Protein AF-A0A9D1IFX1-F1 (afdb_monomer)

Mean predicted aligned error: 20.94 Å

Foldseek 3Di:
DDPVVLVPDPDDQPAAAFEEFEQEEAQQFDPPQADPPAAHQHDDVSCVLQVPHDLCLFLVSLLCVSSNYHYFHYHYHYLEALFADPPDPASPPHLLHCCNLQVRHDDPGAGQEYEYYHHPNCQQQVQAQDDDPPDPDDLQHRRHLLSSLLSNLVSNCVNHVNHAYEQEQDAWEAAPVCNVDDTDCHHPNGGSVSSSVSSVVSCVVSVHHYQYRHPQDYFHADPRPHHGSRRSVSSNVSSNVSVCVVVCVVPPPDDDDDDDDDDDDDDDDDDDDDDDDDDDDPDADEDDDDDDDDFDFDQFQWWWKAFPVVRDIDIFHDQKAWEFCAPPGSHHDVDPQTHRTAKMWGDDNGFIWIAGQPRPQAKDKQNHGDDHRYIDTDDAQIWIDTSVPTIMGTHGDDDDDDDDPPDDDDDDDDDDDDQQDDPPVFWHFHAFPDDDDQWTWTFTQGPVVRDTWIKTKGFQPPDPCSVVVLVLLVVLQVVLCVDDDPQRWHFDDWDDDNTMTMTTTHDADADFLLVVCVPVNADDLLLLLLQLLLVLVVLQSQCPDVQRKDQQEQASRQWGQHPVRYIHGHDSSPMDRFDPPDFADPDQDYDAQQFAPRSNTPGHDHSLRVLQSSLSRSLCRRHVDRGHNPDDSDDPDDPDPLVVLSVVLSCQSNPNDSVSHQPGSVSSSVSSVVSNVVVVVVVVVVVVVD

Structure (mmCIF, N/CA/C/O backbone):
data_AF-A0A9D1IFX1-F1
#
_entry.id   AF-A0A9D1IFX1-F1
#
loop_
_atom_site.group_PDB
_atom_site.id
_atom_site.type_symbol
_atom_site.label_atom_id
_atom_site.label_alt_id
_atom_site.label_comp_id
_atom_site.label_asym_id
_atom_site.label_entity_id
_atom_site.label_seq_id
_atom_site.pdbx_PDB_ins_code
_atom_site.Cartn_x
_atom_site.Cartn_y
_atom_site.Cartn_z
_atom_site.occupancy
_atom_site.B_iso_or_equiv
_atom_site.auth_seq_id
_atom_site.auth_comp_id
_atom_site.auth_asym_id
_atom_site.auth_atom_id
_atom_site.pdbx_PDB_model_num
ATOM 1 N N . MET A 1 1 ? 16.185 27.837 18.972 1.00 34.66 1 MET A N 1
ATOM 2 C CA . MET A 1 1 ? 14.752 27.977 19.307 1.00 34.66 1 MET A CA 1
ATOM 3 C C . MET A 1 1 ? 14.058 26.727 18.781 1.00 34.66 1 MET A C 1
ATOM 5 O O . MET A 1 1 ? 14.256 26.409 17.616 1.00 34.66 1 MET A O 1
ATOM 9 N N . ARG A 1 2 ? 13.443 25.900 19.639 1.00 32.72 2 ARG A N 1
ATOM 10 C CA . ARG A 1 2 ? 12.951 24.565 19.235 1.00 32.72 2 ARG A CA 1
ATOM 11 C C . ARG A 1 2 ? 11.672 24.723 18.408 1.00 32.72 2 ARG A C 1
ATOM 13 O O . ARG A 1 2 ? 10.784 25.451 18.829 1.00 32.72 2 ARG A O 1
ATOM 20 N N . LEU A 1 3 ? 11.554 23.967 17.312 1.00 35.12 3 LEU A N 1
ATOM 21 C CA . LEU A 1 3 ? 10.416 23.907 16.370 1.00 35.12 3 LEU A CA 1
ATOM 22 C C . LEU A 1 3 ? 9.022 23.841 17.046 1.00 35.12 3 LEU A C 1
ATOM 24 O O . LEU A 1 3 ? 8.023 24.245 16.467 1.00 35.12 3 LEU A O 1
ATOM 28 N N . ARG A 1 4 ? 8.962 23.396 18.309 1.00 32.25 4 ARG A N 1
ATOM 29 C CA . ARG A 1 4 ? 7.753 23.350 19.148 1.00 32.25 4 ARG A CA 1
ATOM 30 C C . ARG A 1 4 ? 7.196 24.716 19.574 1.00 32.25 4 ARG A C 1
ATOM 32 O O . ARG A 1 4 ? 6.018 24.780 19.895 1.00 32.25 4 ARG A O 1
ATOM 39 N N . GLU A 1 5 ? 7.990 25.787 19.583 1.00 33.84 5 GLU A N 1
ATOM 40 C CA . GLU A 1 5 ? 7.512 27.134 19.961 1.00 33.84 5 GLU A CA 1
ATOM 41 C C . GLU A 1 5 ? 6.848 27.889 18.793 1.00 33.84 5 GLU A C 1
ATOM 43 O O . GLU A 1 5 ? 6.142 28.864 19.020 1.00 33.84 5 GLU A O 1
ATOM 48 N N . LEU A 1 6 ? 6.992 27.404 17.553 1.00 41.12 6 LEU A N 1
ATOM 49 C CA . LEU A 1 6 ? 6.376 27.993 16.352 1.00 41.12 6 LEU A CA 1
ATOM 50 C C . LEU A 1 6 ? 4.926 27.537 16.099 1.00 41.12 6 LEU A C 1
ATOM 52 O O . LEU A 1 6 ? 4.239 28.131 15.277 1.00 41.12 6 LEU A O 1
ATOM 56 N N . ILE A 1 7 ? 4.451 26.512 16.813 1.00 40.34 7 ILE A N 1
ATOM 57 C CA . ILE A 1 7 ? 3.133 25.876 16.611 1.00 40.34 7 ILE A CA 1
ATOM 58 C C . ILE A 1 7 ? 1.991 26.676 17.284 1.00 40.34 7 ILE A C 1
ATOM 60 O O . ILE A 1 7 ? 0.814 26.415 17.056 1.00 40.34 7 ILE A O 1
ATOM 64 N N . ALA A 1 8 ? 2.310 27.686 18.099 1.00 30.69 8 ALA A N 1
ATOM 65 C CA . ALA A 1 8 ? 1.357 28.323 19.012 1.00 30.69 8 ALA A CA 1
ATOM 66 C C . ALA A 1 8 ? 0.540 29.510 18.449 1.00 30.69 8 ALA A C 1
ATOM 68 O O . ALA A 1 8 ? -0.056 30.239 19.235 1.00 30.69 8 ALA A O 1
ATOM 69 N N . TYR A 1 9 ? 0.460 29.715 17.131 1.00 36.53 9 TYR A N 1
ATOM 70 C CA . TYR A 1 9 ? -0.407 30.754 16.544 1.00 36.53 9 TYR A CA 1
ATOM 71 C C . TYR A 1 9 ? -1.260 30.169 15.410 1.00 36.53 9 TYR A C 1
ATOM 73 O O . TYR A 1 9 ? -0.926 30.245 14.230 1.00 36.53 9 TYR A O 1
ATOM 81 N N . GLN A 1 10 ? -2.353 29.513 15.805 1.00 44.62 10 GLN A N 1
ATOM 82 C CA . GLN A 1 10 ? -3.388 28.982 14.920 1.00 44.62 10 GLN A CA 1
ATOM 83 C C . GLN A 1 10 ? -4.509 30.014 14.771 1.00 44.62 10 GLN A C 1
ATOM 85 O O . GLN A 1 10 ? -5.369 30.100 15.638 1.00 44.62 10 GLN A O 1
ATOM 90 N N . ASP A 1 11 ? -4.436 30.810 13.704 1.00 33.12 11 ASP A N 1
ATOM 91 C CA . ASP A 1 11 ? -5.563 31.350 12.924 1.00 33.12 11 ASP A CA 1
ATOM 92 C C . ASP A 1 11 ? -4.964 32.249 11.822 1.00 33.12 11 ASP A C 1
ATOM 94 O O . ASP A 1 11 ? -4.590 33.390 12.082 1.00 33.12 11 ASP A O 1
ATOM 98 N N . GLY A 1 12 ? -4.795 31.717 10.598 1.00 44.91 12 GLY A N 1
ATOM 99 C CA . GLY A 1 12 ? -4.384 32.533 9.438 1.00 44.91 12 GLY A CA 1
ATOM 100 C C . GLY A 1 12 ? -3.539 31.885 8.329 1.00 44.91 12 GLY A C 1
ATOM 101 O O . GLY A 1 12 ? -3.386 32.506 7.283 1.00 44.91 12 GLY A O 1
ATOM 102 N N . TYR A 1 13 ? -3.002 30.669 8.489 1.00 54.34 13 TYR A N 1
ATOM 103 C CA . TYR A 1 13 ? -2.130 30.068 7.461 1.00 54.34 13 TYR A CA 1
ATOM 104 C C . TYR A 1 13 ? -2.912 29.535 6.245 1.00 54.34 13 TYR A C 1
ATOM 106 O O . TYR A 1 13 ? -3.855 28.756 6.393 1.00 54.34 13 TYR A O 1
ATOM 114 N N . ALA A 1 14 ? -2.476 29.901 5.033 1.00 66.25 14 ALA A N 1
ATOM 115 C CA . ALA A 1 14 ? -3.162 29.618 3.761 1.00 66.25 14 ALA A CA 1
ATOM 116 C C . ALA A 1 14 ? -3.294 28.120 3.402 1.00 66.25 14 ALA A C 1
ATOM 118 O O . ALA A 1 14 ? -4.115 27.751 2.556 1.00 66.25 14 ALA A O 1
ATOM 119 N N . TYR A 1 15 ? -2.501 27.257 4.043 1.00 78.69 15 TYR A N 1
ATOM 120 C CA . TYR A 1 15 ? -2.360 25.844 3.681 1.00 78.69 15 TYR A CA 1
ATOM 121 C C . TYR A 1 15 ? -2.994 24.854 4.673 1.00 78.69 15 TYR A C 1
ATOM 123 O O . TYR A 1 15 ? -2.945 23.643 4.445 1.00 78.69 15 TYR A O 1
ATOM 131 N N . VAL A 1 16 ? -3.648 25.338 5.733 1.00 78.25 16 VAL A N 1
ATOM 132 C CA . VAL A 1 16 ? -4.303 24.466 6.721 1.00 78.25 16 VAL A CA 1
ATOM 133 C C . VAL A 1 16 ? -5.429 23.661 6.062 1.00 78.25 16 VAL A C 1
ATOM 135 O O . VAL A 1 16 ? -6.308 24.214 5.399 1.00 78.25 16 VAL A O 1
ATOM 138 N N . GLY A 1 17 ? -5.402 22.337 6.233 1.00 74.50 17 GLY A N 1
ATOM 139 C CA . GLY A 1 17 ? -6.361 21.400 5.641 1.00 74.50 17 GLY A CA 1
ATOM 140 C C . GLY A 1 17 ? -6.186 21.166 4.134 1.00 74.50 17 GLY A C 1
ATOM 141 O O . GLY A 1 17 ? -6.995 20.454 3.533 1.00 74.50 17 GLY A O 1
ATOM 142 N N . LYS A 1 18 ? -5.153 21.749 3.509 1.00 85.50 18 LYS A N 1
ATOM 143 C CA . LYS A 1 18 ? -4.820 21.516 2.098 1.00 85.50 18 LYS A CA 1
ATOM 144 C C . LYS A 1 18 ? -4.176 20.150 1.901 1.00 85.50 18 LYS A C 1
ATOM 146 O O . LYS A 1 18 ? -3.474 19.637 2.769 1.00 85.50 18 LYS A O 1
ATOM 151 N N . ARG A 1 19 ? -4.402 19.562 0.730 1.00 90.19 19 ARG A N 1
ATOM 152 C CA . ARG A 1 19 ? -3.904 18.236 0.362 1.00 90.19 19 ARG A CA 1
ATOM 153 C C . ARG A 1 19 ? -2.605 18.344 -0.419 1.00 90.19 19 ARG A C 1
ATOM 155 O O . ARG A 1 19 ? -2.580 18.933 -1.498 1.00 90.19 19 ARG A O 1
ATOM 162 N N . PHE A 1 20 ? -1.559 17.715 0.094 1.00 95.19 20 PHE A N 1
ATOM 163 C CA . PHE A 1 20 ? -0.230 17.716 -0.498 1.00 95.19 20 PHE A CA 1
ATOM 164 C C . PHE A 1 20 ? 0.069 16.375 -1.160 1.00 95.19 20 PHE A C 1
ATOM 166 O O . PHE A 1 20 ? -0.040 15.324 -0.528 1.00 95.19 20 PHE A O 1
ATOM 173 N N . SER A 1 21 ? 0.508 16.403 -2.413 1.00 96.69 21 SER A N 1
ATOM 174 C CA . SER A 1 21 ? 1.075 15.236 -3.087 1.00 96.69 21 SER A CA 1
ATOM 175 C C . SER A 1 21 ? 2.554 15.444 -3.387 1.00 96.69 21 SER A C 1
ATOM 177 O O . SER A 1 21 ? 2.999 16.558 -3.641 1.00 96.69 21 SER A O 1
ATOM 179 N N . ILE A 1 22 ? 3.329 14.364 -3.351 1.00 97.88 22 ILE A N 1
ATOM 180 C CA . ILE A 1 22 ? 4.787 14.393 -3.491 1.00 97.88 22 ILE A CA 1
ATOM 181 C C . ILE A 1 22 ? 5.184 13.663 -4.768 1.00 97.88 22 ILE A C 1
ATOM 183 O O . ILE A 1 22 ? 4.775 12.520 -4.991 1.00 97.88 22 ILE A O 1
ATOM 187 N N . LEU A 1 23 ? 6.011 14.304 -5.587 1.00 97.75 23 LEU A N 1
ATOM 188 C CA . LEU A 1 23 ? 6.642 13.719 -6.760 1.00 97.75 23 LEU A CA 1
ATOM 189 C C . LEU A 1 23 ? 8.164 13.853 -6.633 1.00 97.75 23 LEU A C 1
ATOM 191 O O . LEU A 1 23 ? 8.738 14.894 -6.946 1.00 97.75 23 LEU A O 1
ATOM 195 N N . GLY A 1 24 ? 8.812 12.785 -6.170 1.00 96.31 24 GLY A N 1
ATOM 196 C CA . GLY A 1 24 ? 10.245 12.782 -5.880 1.00 96.31 24 GLY A CA 1
ATOM 197 C C . GLY A 1 24 ? 11.003 11.541 -6.352 1.00 96.31 24 GLY A C 1
ATOM 198 O O . GLY A 1 24 ? 10.436 10.620 -6.946 1.00 96.31 24 GLY A O 1
ATOM 199 N N . ASP A 1 25 ? 12.304 11.496 -6.090 1.00 93.38 25 ASP A N 1
ATOM 200 C CA . ASP A 1 25 ? 13.135 10.295 -6.252 1.00 93.38 25 ASP A CA 1
ATOM 201 C C . ASP A 1 25 ? 13.379 9.597 -4.899 1.00 93.38 25 ASP A C 1
ATOM 203 O O . ASP A 1 25 ? 12.506 9.607 -4.027 1.00 93.38 25 ASP A O 1
ATOM 207 N N . SER A 1 26 ? 14.536 8.950 -4.725 1.00 94.44 26 SER A N 1
ATOM 208 C CA . SER A 1 26 ? 14.878 8.146 -3.552 1.00 94.44 26 SER A CA 1
ATOM 209 C C . SER A 1 26 ? 14.783 8.929 -2.247 1.00 94.44 26 SER A C 1
ATOM 211 O O . SER A 1 26 ? 14.251 8.382 -1.276 1.00 94.44 26 SER A O 1
ATOM 213 N N . ILE A 1 27 ? 15.189 10.205 -2.228 1.00 95.31 27 ILE A N 1
ATOM 214 C CA . ILE A 1 27 ? 15.193 11.034 -1.007 1.00 95.31 27 ILE A CA 1
ATOM 215 C C . ILE A 1 27 ? 13.780 11.364 -0.503 1.00 95.31 27 ILE A C 1
ATOM 217 O O . ILE A 1 27 ? 13.599 11.824 0.620 1.00 95.31 27 ILE A O 1
ATOM 221 N N . SER A 1 28 ? 12.766 11.131 -1.339 1.00 97.50 28 SER A N 1
ATOM 222 C CA . SER A 1 28 ? 11.359 11.426 -1.053 1.00 97.50 28 SER A CA 1
ATOM 223 C C . SER A 1 28 ? 10.527 10.167 -0.799 1.00 97.50 28 SER A C 1
ATOM 225 O O . SER A 1 28 ? 9.310 10.251 -0.653 1.00 97.50 28 SER A O 1
ATOM 227 N N . THR A 1 29 ? 11.151 8.987 -0.759 1.00 94.44 29 THR A N 1
ATOM 228 C CA . THR A 1 29 ? 10.451 7.715 -0.515 1.00 94.44 29 THR A CA 1
ATOM 229 C C . THR A 1 29 ? 10.380 7.365 0.972 1.00 94.44 29 THR A C 1
ATOM 231 O O . THR A 1 29 ? 11.232 7.776 1.748 1.00 94.44 29 THR A O 1
ATOM 234 N N . LEU A 1 30 ? 9.378 6.586 1.376 1.00 87.69 30 LEU A N 1
ATOM 235 C CA . LEU A 1 30 ? 9.331 5.917 2.679 1.00 87.69 30 LEU A CA 1
ATOM 236 C C . LEU A 1 30 ? 8.440 4.679 2.578 1.00 87.69 30 LEU A C 1
ATOM 238 O O . LEU A 1 30 ? 7.329 4.738 2.041 1.00 87.69 30 LEU A O 1
ATOM 242 N N . ALA A 1 31 ? 8.915 3.545 3.094 1.00 79.62 31 ALA A N 1
ATOM 243 C CA . ALA A 1 31 ? 8.172 2.292 3.034 1.00 79.62 31 ALA A CA 1
ATOM 244 C C . ALA A 1 31 ? 6.790 2.444 3.686 1.00 79.62 31 ALA A C 1
ATOM 246 O O . ALA A 1 31 ? 6.667 2.925 4.808 1.00 79.62 31 ALA A O 1
ATOM 247 N N . GLY A 1 32 ? 5.744 2.036 2.964 1.00 72.38 32 GLY A N 1
ATOM 248 C CA . GLY A 1 32 ? 4.352 2.173 3.405 1.00 72.38 32 GLY A CA 1
ATOM 249 C C . GLY A 1 32 ? 3.660 3.474 2.984 1.00 72.38 32 GLY A C 1
ATOM 250 O O . GLY A 1 32 ? 2.440 3.546 3.100 1.00 72.38 32 GLY A O 1
ATOM 251 N N . TYR A 1 33 ? 4.391 4.451 2.435 1.00 77.50 33 TYR A N 1
ATOM 252 C CA . TYR A 1 33 ? 3.831 5.737 1.995 1.00 77.50 33 TYR A CA 1
ATOM 253 C C . TYR A 1 33 ? 3.856 5.941 0.471 1.00 77.50 33 TYR A C 1
ATOM 255 O O . TYR A 1 33 ? 3.222 6.867 -0.027 1.00 77.50 33 TYR A O 1
ATOM 263 N N . ASN A 1 34 ? 4.524 5.060 -0.281 1.00 85.75 34 ASN A N 1
ATOM 264 C CA . ASN A 1 34 ? 4.524 5.040 -1.749 1.00 85.75 34 ASN A CA 1
ATOM 265 C C . ASN A 1 34 ? 3.579 3.953 -2.315 1.00 85.75 34 ASN A C 1
ATOM 267 O O . ASN A 1 34 ? 3.264 2.992 -1.604 1.00 85.75 34 ASN A O 1
ATOM 271 N N . PRO A 1 35 ? 3.135 4.055 -3.588 1.00 74.06 35 PRO A N 1
ATOM 272 C CA . PRO A 1 35 ? 2.319 3.027 -4.230 1.00 74.06 35 PRO A CA 1
ATOM 273 C C . PRO A 1 35 ? 2.938 1.624 -4.174 1.00 74.06 35 PRO A C 1
ATOM 275 O O . PRO A 1 35 ? 4.155 1.435 -4.191 1.00 74.06 35 PRO A O 1
ATOM 278 N N . LYS A 1 36 ? 2.079 0.602 -4.124 1.00 61.75 36 LYS A N 1
ATOM 279 C CA . LYS A 1 36 ? 2.518 -0.794 -4.018 1.00 61.75 36 LYS A CA 1
ATOM 280 C C . LYS A 1 36 ? 3.374 -1.187 -5.229 1.00 61.75 36 LYS A C 1
ATOM 282 O O . LYS A 1 36 ? 2.980 -0.959 -6.366 1.00 61.75 36 LYS A O 1
ATOM 287 N N . GLY A 1 37 ? 4.515 -1.825 -4.970 1.00 66.19 37 GLY A N 1
ATOM 288 C CA . GLY A 1 37 ? 5.463 -2.250 -6.007 1.00 66.19 37 GLY A CA 1
ATOM 289 C C . GLY A 1 37 ? 6.468 -1.173 -6.421 1.00 66.19 37 GLY A C 1
ATOM 290 O O . GLY A 1 37 ? 7.314 -1.442 -7.269 1.00 66.19 37 GLY A O 1
ATOM 291 N N . TYR A 1 38 ? 6.409 0.021 -5.824 1.00 77.19 38 TYR A N 1
ATOM 292 C CA . TYR A 1 38 ? 7.391 1.063 -6.088 1.00 77.19 38 TYR A CA 1
ATOM 293 C C . TYR A 1 38 ? 8.730 0.768 -5.421 1.00 77.19 38 TYR A C 1
ATOM 295 O O . TYR A 1 38 ? 8.791 0.271 -4.295 1.00 77.19 38 TYR A O 1
ATOM 303 N N . SER A 1 39 ? 9.809 1.126 -6.119 1.00 88.38 39 SER A N 1
ATOM 304 C CA . SER A 1 39 ? 11.153 1.131 -5.548 1.00 88.38 39 SER A CA 1
ATOM 305 C C . SER A 1 39 ? 11.249 2.207 -4.464 1.00 88.38 39 SER A C 1
ATOM 307 O O . SER A 1 39 ? 10.934 3.372 -4.714 1.00 88.38 39 SER A O 1
ATOM 309 N N . VAL A 1 40 ? 11.701 1.834 -3.268 1.00 87.88 40 VAL A N 1
ATOM 310 C CA . VAL A 1 40 ? 11.772 2.704 -2.084 1.00 87.88 40 VAL A CA 1
ATOM 311 C C . VAL A 1 40 ? 13.156 2.592 -1.457 1.00 87.88 40 VAL A C 1
ATOM 313 O O . VAL A 1 40 ? 13.658 1.489 -1.256 1.00 87.88 40 VAL A O 1
ATOM 316 N N . PHE A 1 41 ? 13.771 3.730 -1.132 1.00 92.69 41 PHE A N 1
ATOM 317 C CA . PHE A 1 41 ? 15.078 3.766 -0.477 1.00 92.69 41 PHE A CA 1
ATOM 318 C C . PHE A 1 41 ? 14.959 3.567 1.036 1.00 92.69 41 PHE A C 1
ATOM 320 O O . PHE A 1 41 ? 15.614 2.684 1.594 1.00 92.69 41 PHE A O 1
ATOM 327 N N . TYR A 1 42 ? 14.101 4.354 1.691 1.00 89.44 42 TYR A N 1
ATOM 328 C CA . TYR A 1 42 ? 13.887 4.294 3.137 1.00 89.44 42 TYR A CA 1
ATOM 329 C C . TYR A 1 42 ? 12.997 3.103 3.490 1.00 89.44 42 TYR A C 1
ATOM 331 O O . TYR A 1 42 ? 11.773 3.203 3.594 1.00 89.44 42 TYR A O 1
ATOM 339 N N . SER A 1 43 ? 13.640 1.945 3.613 1.00 88.62 43 SER A N 1
ATOM 340 C CA . SER A 1 43 ? 13.046 0.691 4.061 1.00 88.62 43 SER A CA 1
ATOM 341 C C . SER A 1 43 ? 14.077 -0.140 4.833 1.00 88.62 43 SER A C 1
ATOM 343 O O . SER A 1 43 ? 15.278 -0.049 4.567 1.00 88.62 43 SER A O 1
ATOM 345 N N . GLY A 1 44 ? 13.620 -0.951 5.793 1.00 89.69 44 GLY A N 1
ATOM 346 C CA . GLY A 1 44 ? 14.466 -1.897 6.531 1.00 89.69 44 GLY A CA 1
ATOM 347 C C . GLY A 1 44 ? 15.734 -1.262 7.115 1.00 89.69 44 GLY A C 1
ATOM 348 O O . GLY A 1 44 ? 15.670 -0.278 7.849 1.00 89.69 44 GLY A O 1
ATOM 349 N N . GLU A 1 45 ? 16.895 -1.811 6.754 1.00 85.69 45 GLU A N 1
ATOM 350 C CA . GLU A 1 45 ? 18.206 -1.373 7.252 1.00 85.69 45 GLU A CA 1
ATOM 351 C C . GLU A 1 45 ? 18.522 0.095 6.909 1.00 85.69 45 GLU A C 1
ATOM 353 O O . GLU A 1 45 ? 19.194 0.779 7.679 1.00 85.69 45 GLU A O 1
ATOM 358 N N . ASN A 1 46 ? 18.009 0.624 5.792 1.00 81.50 46 ASN A N 1
ATOM 359 C CA . ASN A 1 46 ? 18.233 2.026 5.434 1.00 81.50 46 ASN A CA 1
ATOM 360 C C . ASN A 1 46 ? 17.519 2.979 6.404 1.00 81.50 46 ASN A C 1
ATOM 362 O O . ASN A 1 46 ? 18.076 4.022 6.738 1.00 81.50 46 ASN A O 1
ATOM 366 N N . CYS A 1 47 ? 16.341 2.618 6.925 1.00 88.94 47 CYS A N 1
ATOM 367 C CA . CYS A 1 47 ? 15.663 3.390 7.976 1.00 88.94 47 CYS A CA 1
ATOM 368 C C . CYS A 1 47 ? 16.452 3.375 9.295 1.00 88.94 47 CYS A C 1
ATOM 370 O O . CYS A 1 47 ? 16.502 4.370 10.018 1.00 88.94 47 CYS A O 1
ATOM 372 N N . GLU A 1 48 ? 17.104 2.256 9.617 1.00 85.81 48 GLU A N 1
ATOM 373 C CA . GLU A 1 48 ? 17.950 2.156 10.808 1.00 85.81 48 GLU A CA 1
ATOM 374 C C . GLU A 1 48 ? 19.214 3.006 10.679 1.00 85.81 48 GLU A C 1
ATOM 376 O O . GLU A 1 48 ? 19.525 3.760 11.599 1.00 85.81 48 GLU A O 1
ATOM 381 N N . LYS A 1 49 ? 19.895 2.917 9.529 1.00 87.25 49 LYS A N 1
ATOM 382 C CA . LYS A 1 49 ? 21.126 3.661 9.223 1.00 87.25 49 LYS A CA 1
ATOM 383 C C . LYS A 1 49 ? 20.914 5.170 9.180 1.00 87.25 49 LYS A C 1
ATOM 385 O O . LYS A 1 49 ? 21.767 5.918 9.640 1.00 87.25 49 LYS A O 1
ATOM 390 N N . THR A 1 50 ? 19.800 5.612 8.601 1.00 90.00 50 THR A N 1
ATOM 391 C CA . THR A 1 50 ? 19.501 7.041 8.406 1.00 90.00 50 THR A CA 1
ATOM 392 C C . THR A 1 50 ? 18.806 7.671 9.606 1.00 90.00 50 THR A C 1
ATOM 394 O O . THR A 1 50 ? 18.859 8.884 9.767 1.00 90.00 50 THR A O 1
ATOM 397 N N . GLY A 1 51 ? 18.133 6.872 10.438 1.00 90.31 51 GLY A N 1
ATOM 398 C CA . GLY A 1 51 ? 17.245 7.378 11.483 1.00 90.31 51 GLY A CA 1
ATOM 399 C C . GLY A 1 51 ? 15.885 7.859 10.965 1.00 90.31 51 GLY A C 1
ATOM 400 O O . GLY A 1 51 ? 15.083 8.307 11.773 1.00 90.31 51 GLY A O 1
ATOM 401 N N . VAL A 1 52 ? 15.599 7.738 9.662 1.00 89.00 52 VAL A N 1
ATOM 402 C CA . VAL A 1 52 ? 14.308 8.106 9.057 1.00 89.00 52 VAL A CA 1
ATOM 403 C C . VAL A 1 52 ? 13.389 6.887 9.079 1.00 89.00 52 VAL A C 1
ATOM 405 O O . VAL A 1 52 ? 13.575 5.953 8.294 1.00 89.00 52 VAL A O 1
ATOM 408 N N . ARG A 1 53 ? 12.430 6.854 10.008 1.00 82.06 53 ARG A N 1
ATOM 409 C CA . ARG A 1 53 ? 11.609 5.660 10.288 1.00 82.06 53 ARG A CA 1
ATOM 410 C C . ARG A 1 53 ? 10.119 5.906 10.122 1.00 82.06 53 ARG A C 1
ATOM 412 O O . ARG A 1 53 ? 9.399 4.979 9.761 1.00 82.06 53 ARG A O 1
ATOM 419 N N . ASP A 1 54 ? 9.681 7.128 10.380 1.00 80.94 54 ASP A N 1
ATOM 420 C CA . ASP A 1 54 ? 8.290 7.541 10.289 1.00 80.94 54 ASP A CA 1
ATOM 421 C C . ASP A 1 54 ? 8.107 8.707 9.308 1.00 80.94 54 ASP A C 1
ATOM 423 O O . ASP A 1 54 ? 9.060 9.395 8.937 1.00 80.94 54 ASP A O 1
ATOM 427 N N . ILE A 1 55 ? 6.862 8.950 8.894 1.00 79.06 55 ILE A N 1
ATOM 428 C CA . ILE A 1 55 ? 6.493 10.122 8.100 1.00 79.06 55 ILE A CA 1
ATOM 429 C C . ILE A 1 55 ? 6.970 11.421 8.760 1.00 79.06 55 ILE A C 1
ATOM 431 O O . ILE A 1 55 ? 7.465 12.299 8.052 1.00 79.06 55 ILE A O 1
ATOM 435 N N . THR A 1 56 ? 6.927 11.529 10.094 1.00 82.12 56 THR A N 1
ATOM 436 C CA . THR A 1 56 ? 7.404 12.721 10.817 1.00 82.12 56 THR A CA 1
ATOM 437 C C . THR A 1 56 ? 8.913 12.932 10.731 1.00 82.12 56 THR A C 1
ATOM 439 O O . THR A 1 56 ? 9.392 14.018 11.056 1.00 82.12 56 THR A O 1
ATOM 442 N N . ASP A 1 57 ? 9.670 11.918 10.309 1.00 84.56 57 ASP A N 1
ATOM 443 C CA . ASP A 1 57 ? 11.116 12.005 10.105 1.00 84.56 57 ASP A CA 1
ATOM 444 C C . ASP A 1 57 ? 11.469 12.447 8.685 1.00 84.56 57 ASP A C 1
ATOM 446 O O . ASP A 1 57 ? 12.605 12.826 8.433 1.00 84.56 57 ASP A O 1
ATOM 450 N N . THR A 1 58 ? 10.517 12.417 7.752 1.00 94.44 58 THR A N 1
ATOM 451 C CA . THR A 1 58 ? 10.757 12.785 6.353 1.00 94.44 58 THR A CA 1
ATOM 452 C C . THR A 1 58 ? 10.659 14.289 6.140 1.00 94.44 58 THR A C 1
ATOM 454 O O . THR A 1 58 ? 9.846 14.962 6.776 1.00 94.44 58 THR A O 1
ATOM 457 N N . TRP A 1 59 ? 11.439 14.824 5.195 1.00 96.31 59 TRP A N 1
ATOM 458 C CA . TRP A 1 59 ? 11.382 16.249 4.867 1.00 96.31 59 TRP A CA 1
ATOM 459 C C . TRP A 1 59 ? 9.964 16.669 4.449 1.00 96.31 59 TRP A C 1
ATOM 461 O O . TRP A 1 59 ? 9.449 17.689 4.899 1.00 96.31 59 TRP A O 1
ATOM 471 N N . TRP A 1 60 ? 9.297 15.845 3.636 1.00 95.25 60 TRP A N 1
ATOM 472 C CA . TRP A 1 60 ? 7.975 16.146 3.097 1.00 95.25 60 TRP A CA 1
ATOM 473 C C . TRP A 1 60 ? 6.892 16.019 4.167 1.00 95.25 60 TRP A C 1
ATOM 475 O O . TRP A 1 60 ? 5.997 16.855 4.209 1.00 95.25 60 TRP A O 1
ATOM 485 N N . GLY A 1 61 ? 6.986 15.042 5.074 1.00 81.31 61 GLY A N 1
ATOM 486 C CA . GLY A 1 61 ? 6.060 14.924 6.199 1.00 81.31 61 GLY A CA 1
ATOM 487 C C . GLY A 1 61 ? 6.145 16.129 7.133 1.00 81.31 61 GLY A C 1
ATOM 488 O O . GLY A 1 61 ? 5.114 16.667 7.521 1.00 81.31 61 GLY A O 1
ATOM 489 N N . LYS A 1 62 ? 7.361 16.617 7.413 1.00 88.19 62 LYS A N 1
ATOM 490 C CA . LYS A 1 62 ? 7.596 17.826 8.222 1.00 88.19 62 LYS A CA 1
ATOM 491 C C . LYS A 1 62 ? 7.077 19.098 7.551 1.00 88.19 62 LYS A C 1
ATOM 493 O O . LYS A 1 62 ? 6.494 19.936 8.228 1.00 88.19 62 LYS A O 1
ATOM 498 N N . VAL A 1 63 ? 7.268 19.247 6.236 1.00 86.69 63 VAL A N 1
ATOM 499 C CA . VAL A 1 63 ? 6.719 20.383 5.470 1.00 86.69 63 VAL A CA 1
ATOM 500 C C . VAL A 1 63 ? 5.192 20.368 5.524 1.00 86.69 63 VAL A C 1
ATOM 502 O O . VAL A 1 63 ? 4.585 21.377 5.870 1.00 86.69 63 VAL A O 1
ATOM 505 N N . VAL A 1 64 ? 4.571 19.219 5.240 1.00 84.81 64 VAL A N 1
ATOM 506 C CA . VAL A 1 64 ? 3.109 19.065 5.268 1.00 84.81 64 VAL A CA 1
ATOM 507 C C . VAL A 1 64 ? 2.546 19.368 6.659 1.00 84.81 64 VAL A C 1
ATOM 509 O O . VAL A 1 64 ? 1.600 20.145 6.769 1.00 84.81 64 VAL A O 1
ATOM 512 N N . ASP A 1 65 ? 3.158 18.822 7.713 1.00 80.38 65 ASP A N 1
ATOM 513 C CA . ASP A 1 65 ? 2.757 19.062 9.105 1.00 80.38 65 ASP A CA 1
ATOM 514 C C . ASP A 1 65 ? 2.912 20.540 9.505 1.00 80.38 65 ASP A C 1
ATOM 516 O O . ASP A 1 65 ? 1.993 21.129 10.071 1.00 80.38 65 ASP A O 1
ATOM 520 N N . CYS A 1 66 ? 4.023 21.187 9.125 1.00 81.00 66 CYS A N 1
ATOM 521 C CA . CYS A 1 66 ? 4.263 22.608 9.403 1.00 81.00 66 CYS A CA 1
ATOM 522 C C . CYS A 1 66 ? 3.187 23.521 8.797 1.00 81.00 66 CYS A C 1
ATOM 524 O O . CYS A 1 66 ? 2.835 24.538 9.393 1.00 81.00 66 CYS A O 1
ATOM 526 N N . PHE A 1 67 ? 2.666 23.165 7.623 1.00 80.31 67 PHE A N 1
ATOM 527 C CA . PHE A 1 67 ? 1.603 23.907 6.947 1.00 80.31 67 PHE A CA 1
ATOM 528 C C . PHE A 1 67 ? 0.189 23.520 7.401 1.00 80.31 67 PHE A C 1
ATOM 530 O O . PHE A 1 67 ? -0.787 24.090 6.912 1.00 80.31 67 PHE A O 1
ATOM 537 N N . GLY A 1 68 ? 0.056 22.567 8.332 1.00 69.75 68 GLY A N 1
ATOM 538 C CA . GLY A 1 68 ? -1.233 22.015 8.749 1.00 69.75 68 GLY A CA 1
ATOM 539 C C . GLY A 1 68 ? -1.961 21.283 7.618 1.00 69.75 68 GLY A C 1
ATOM 540 O O . GLY A 1 68 ? -3.191 21.221 7.622 1.00 69.75 68 GLY A O 1
ATOM 541 N N . GLY A 1 69 ? -1.217 20.797 6.622 1.00 77.25 69 GLY A N 1
ATOM 542 C CA . GLY A 1 69 ? -1.737 20.075 5.471 1.00 77.25 69 GLY A CA 1
ATOM 543 C C . GLY A 1 69 ? -1.894 18.577 5.727 1.00 77.25 69 GLY A C 1
ATOM 544 O O . GLY A 1 69 ? -1.471 18.035 6.746 1.00 77.25 69 GLY A O 1
ATOM 545 N N . GLU A 1 70 ? -2.474 17.881 4.755 1.00 82.00 70 GLU A N 1
ATOM 546 C CA . GLU A 1 70 ? -2.626 16.427 4.766 1.00 82.00 70 GLU A CA 1
ATOM 547 C C . GLU A 1 70 ? -1.923 15.801 3.562 1.00 82.00 70 GLU A C 1
ATOM 549 O O . GLU A 1 70 ? -2.120 16.224 2.421 1.00 82.00 70 GLU A O 1
ATOM 554 N N . LEU A 1 71 ? -1.141 14.742 3.788 1.00 87.69 71 LEU A N 1
ATOM 555 C CA . LEU A 1 71 ? -0.575 13.963 2.690 1.00 87.69 71 LEU A CA 1
ATOM 556 C C . LEU A 1 71 ? -1.695 13.239 1.926 1.00 87.69 71 LEU A C 1
ATOM 558 O O . LEU A 1 71 ? -2.436 12.434 2.497 1.00 87.69 71 LEU A O 1
ATOM 562 N N . LEU A 1 72 ? -1.757 13.465 0.615 1.00 75.94 72 LEU A N 1
ATOM 563 C CA . LEU A 1 72 ? -2.663 12.790 -0.305 1.00 75.94 72 LEU A CA 1
ATOM 564 C C . LEU A 1 72 ? -1.992 11.587 -0.974 1.00 75.94 72 LEU A C 1
ATOM 566 O O . LEU A 1 72 ? -2.380 10.454 -0.698 1.00 75.94 72 LEU A O 1
ATOM 570 N N . VAL A 1 73 ? -0.984 11.803 -1.826 1.00 82.19 73 VAL A N 1
ATOM 571 C CA . VAL A 1 73 ? -0.198 10.721 -2.445 1.00 82.19 73 VAL A CA 1
ATOM 572 C C . VAL A 1 73 ? 1.280 11.073 -2.471 1.00 82.19 73 VAL A C 1
ATOM 574 O O . VAL A 1 73 ? 1.655 12.147 -2.924 1.00 82.19 73 VAL A O 1
ATOM 577 N N . ASN A 1 74 ? 2.142 10.132 -2.089 1.00 91.56 74 ASN A N 1
ATOM 578 C CA . ASN A 1 74 ? 3.570 10.221 -2.369 1.00 91.56 74 ASN A CA 1
ATOM 579 C C . ASN A 1 74 ? 3.932 9.303 -3.551 1.00 91.56 74 ASN A C 1
ATOM 581 O O . ASN A 1 74 ? 4.206 8.116 -3.384 1.00 91.56 74 ASN A O 1
ATOM 585 N N . ASN A 1 75 ? 3.951 9.858 -4.763 1.00 88.19 75 ASN A N 1
ATOM 586 C CA . ASN A 1 75 ? 4.267 9.145 -6.003 1.00 88.19 75 ASN A CA 1
ATOM 587 C C . ASN A 1 75 ? 5.779 9.179 -6.312 1.00 88.19 75 ASN A C 1
ATOM 589 O O . ASN A 1 75 ? 6.185 9.266 -7.474 1.00 88.19 75 ASN A O 1
ATOM 593 N N . SER A 1 76 ? 6.629 9.174 -5.280 1.00 93.00 76 SER A N 1
ATOM 594 C CA . SER A 1 76 ? 8.091 9.142 -5.418 1.00 93.00 76 SER A CA 1
ATOM 595 C C . SER A 1 76 ? 8.617 7.742 -5.7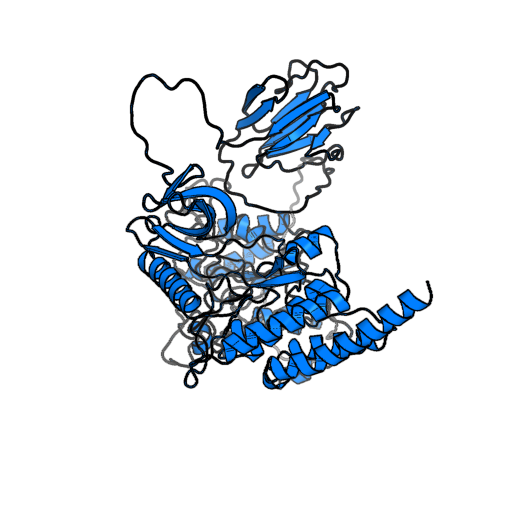35 1.00 93.00 76 SER A C 1
ATOM 597 O O . SER A 1 76 ? 8.034 6.752 -5.303 1.00 93.00 76 SER A O 1
ATOM 599 N N . TRP A 1 77 ? 9.727 7.644 -6.472 1.00 92.31 77 TRP A N 1
ATOM 600 C CA . TRP A 1 77 ? 10.324 6.360 -6.868 1.00 92.31 77 TRP A CA 1
ATOM 601 C C . TRP A 1 77 ? 11.847 6.388 -6.724 1.00 92.31 77 TRP A C 1
ATOM 603 O O . TRP A 1 77 ? 12.536 7.207 -7.333 1.00 92.31 77 TRP A O 1
ATOM 613 N N . SER A 1 78 ? 12.395 5.439 -5.972 1.00 93.19 78 SER A N 1
ATOM 614 C CA . SER A 1 78 ? 13.836 5.323 -5.762 1.00 93.19 78 SER A CA 1
ATOM 615 C C . SER A 1 78 ? 14.569 4.884 -7.033 1.00 93.19 78 SER A C 1
ATOM 617 O O . SER A 1 78 ? 14.242 3.860 -7.637 1.00 93.19 78 SER A O 1
ATOM 619 N N . GLY A 1 79 ? 15.564 5.677 -7.438 1.00 87.88 79 GLY A N 1
ATOM 620 C CA . GLY A 1 79 ? 16.357 5.465 -8.653 1.00 87.88 79 GLY A CA 1
ATOM 621 C C . GLY A 1 79 ? 15.725 6.004 -9.942 1.00 87.88 79 GLY A C 1
ATOM 622 O O . GLY A 1 79 ? 16.277 5.787 -11.019 1.00 87.88 79 GLY A O 1
ATOM 623 N N . SER A 1 80 ? 14.582 6.702 -9.877 1.00 90.88 80 SER A N 1
ATOM 624 C CA . SER A 1 80 ? 13.995 7.304 -11.080 1.00 90.88 80 SER A CA 1
ATOM 625 C C . SER A 1 80 ? 14.756 8.550 -11.528 1.00 90.88 80 SER A C 1
ATOM 627 O O . SER A 1 80 ? 15.179 9.354 -10.697 1.00 90.88 80 SER A O 1
ATOM 629 N N . ARG A 1 81 ? 14.836 8.747 -12.843 1.00 94.62 81 ARG A N 1
ATOM 630 C CA . ARG A 1 81 ? 15.181 10.024 -13.480 1.00 94.62 81 ARG A CA 1
ATOM 631 C C . ARG A 1 81 ? 13.915 10.803 -13.831 1.00 94.62 81 ARG A C 1
ATOM 633 O O . ARG A 1 81 ? 12.823 10.238 -13.832 1.00 94.62 81 ARG A O 1
ATOM 640 N N . VAL A 1 82 ? 14.042 12.076 -14.182 1.00 96.06 82 VAL A N 1
ATOM 641 C CA . VAL A 1 82 ? 12.991 12.816 -14.895 1.00 96.06 82 VAL A CA 1
ATOM 642 C C . VAL A 1 82 ? 12.918 12.322 -16.338 1.00 96.06 82 VAL A C 1
ATOM 644 O O . VAL A 1 82 ? 11.822 12.076 -16.845 1.00 96.06 82 VAL A O 1
ATOM 647 N N . THR A 1 83 ? 14.081 12.128 -16.965 1.00 94.56 83 THR A N 1
ATOM 648 C CA . THR A 1 83 ? 14.246 11.615 -18.333 1.00 94.56 83 THR A CA 1
ATOM 649 C C . THR A 1 83 ? 13.977 10.123 -18.473 1.00 94.56 83 THR A C 1
ATOM 651 O O . THR A 1 83 ? 14.007 9.365 -17.501 1.00 94.56 83 THR A O 1
ATOM 654 N N . GLN A 1 84 ? 13.728 9.692 -19.712 1.00 87.94 84 GLN A N 1
ATOM 655 C CA . GLN A 1 84 ? 13.658 8.279 -20.079 1.00 87.94 84 GLN A CA 1
ATOM 656 C C . GLN A 1 84 ? 14.948 7.546 -19.682 1.00 87.94 84 GLN A C 1
ATOM 658 O O . GLN A 1 84 ? 16.057 8.048 -19.891 1.00 87.94 84 GLN A O 1
ATOM 663 N N . LEU A 1 85 ? 14.810 6.346 -19.117 1.00 83.81 85 LEU A N 1
ATOM 664 C CA . LEU A 1 85 ? 15.965 5.524 -18.764 1.00 83.81 85 LEU A CA 1
ATOM 665 C C . LEU A 1 85 ? 16.675 4.999 -20.030 1.00 83.81 85 LEU A C 1
ATOM 667 O O . LEU A 1 85 ? 16.002 4.626 -20.994 1.00 83.81 85 LEU A O 1
ATOM 671 N N . PRO A 1 86 ? 18.021 4.936 -20.053 1.00 77.81 86 PRO A N 1
ATOM 672 C CA . PRO A 1 86 ? 18.759 4.413 -21.200 1.00 77.81 86 PRO A CA 1
ATOM 673 C C . PRO A 1 86 ? 18.347 2.974 -21.529 1.00 77.81 86 PRO A C 1
ATOM 675 O O . PRO A 1 86 ? 18.317 2.127 -20.641 1.00 77.81 86 PRO A O 1
ATOM 678 N N . GLY A 1 87 ? 18.055 2.699 -22.803 1.00 71.69 87 GLY A N 1
ATOM 679 C CA . GLY A 1 87 ? 17.685 1.357 -23.272 1.00 71.69 87 GLY A CA 1
ATOM 680 C C . GLY A 1 87 ? 16.282 0.885 -22.872 1.00 71.69 87 GLY A C 1
ATOM 681 O O . GLY A 1 87 ? 15.979 -0.286 -23.068 1.00 71.69 87 GLY A O 1
ATOM 682 N N . SER A 1 88 ? 15.439 1.762 -22.316 1.00 73.94 88 SER A N 1
ATOM 683 C CA . SER A 1 88 ? 14.040 1.458 -21.998 1.00 73.94 88 SER A CA 1
ATOM 684 C C . SER A 1 88 ? 13.103 2.031 -23.055 1.00 73.94 88 SER A C 1
ATOM 686 O O . SER A 1 88 ? 13.096 3.243 -23.266 1.00 73.94 88 SER A O 1
ATOM 688 N N . ASP A 1 89 ? 12.245 1.193 -23.640 1.00 72.00 89 ASP A N 1
ATOM 689 C CA . ASP A 1 89 ? 11.157 1.642 -24.525 1.00 72.00 89 ASP A CA 1
ATOM 690 C C . ASP A 1 89 ? 9.970 2.226 -23.736 1.00 72.00 89 ASP A C 1
ATOM 692 O O . ASP A 1 89 ? 9.159 2.976 -24.276 1.00 72.00 89 ASP A O 1
ATOM 696 N N . SER A 1 90 ? 9.905 1.956 -22.426 1.00 76.81 90 SER A N 1
ATOM 697 C CA . SER A 1 90 ? 8.919 2.538 -21.513 1.00 76.81 90 SER A CA 1
ATOM 698 C C . SER A 1 90 ? 9.443 3.805 -20.837 1.00 76.81 90 SER A C 1
ATOM 700 O O . SER A 1 90 ? 10.611 3.887 -20.441 1.00 76.81 90 SER A O 1
ATOM 702 N N . LEU A 1 91 ? 8.551 4.785 -20.647 1.00 78.69 91 LEU A N 1
ATOM 703 C CA . LEU A 1 91 ? 8.819 5.959 -19.815 1.00 78.69 91 LEU A CA 1
ATOM 704 C C . LEU A 1 91 ? 8.688 5.665 -18.323 1.00 78.69 91 LEU A C 1
ATOM 706 O O . LEU A 1 91 ? 9.241 6.413 -17.532 1.00 78.69 91 LEU A O 1
ATOM 710 N N . PHE A 1 92 ? 7.953 4.643 -17.890 1.00 81.31 92 PHE A N 1
ATOM 711 C CA . PHE A 1 92 ? 7.867 4.335 -16.461 1.00 81.31 92 PHE A CA 1
ATOM 712 C C . PHE A 1 92 ? 9.165 3.644 -16.000 1.00 81.31 92 PHE A C 1
ATOM 714 O O . PHE A 1 92 ? 9.597 2.709 -16.674 1.00 81.31 92 PHE A O 1
ATOM 721 N N . PRO A 1 93 ? 9.802 4.057 -14.882 1.00 84.50 93 PRO A N 1
ATOM 722 C CA . PRO A 1 93 ? 9.296 4.923 -13.809 1.00 84.50 93 PRO A CA 1
ATOM 723 C C . PRO A 1 93 ? 9.753 6.395 -13.859 1.00 84.50 93 PRO A C 1
ATOM 725 O O . PRO A 1 93 ? 9.742 7.066 -12.824 1.00 84.50 93 PRO A O 1
ATOM 728 N N . SER A 1 94 ? 10.167 6.921 -15.013 1.00 91.69 94 SER A N 1
ATOM 729 C CA . SER A 1 94 ? 10.633 8.305 -15.162 1.00 91.69 94 SER A CA 1
ATOM 730 C C . SER A 1 94 ? 9.590 9.334 -14.728 1.00 91.69 94 SER A C 1
ATOM 732 O O . SER A 1 94 ? 8.389 9.156 -14.943 1.00 91.69 94 SER A O 1
ATOM 734 N N . GLY A 1 95 ? 10.048 10.446 -14.152 1.00 90.19 95 GLY A N 1
ATOM 735 C CA . GLY A 1 95 ? 9.195 11.517 -13.628 1.00 90.19 95 GLY A CA 1
ATOM 736 C C . GLY A 1 95 ? 8.236 12.105 -14.667 1.00 90.19 95 GLY A C 1
ATOM 737 O O . GLY A 1 95 ? 7.123 12.471 -14.313 1.00 90.19 95 GLY A O 1
ATOM 738 N N . CYS A 1 96 ? 8.615 12.120 -15.952 1.00 91.00 96 CYS A N 1
ATOM 739 C CA . CYS A 1 96 ? 7.756 12.582 -17.050 1.00 91.00 96 CYS A CA 1
ATOM 740 C C . CYS A 1 96 ? 6.752 11.535 -17.589 1.00 91.00 96 CYS A C 1
ATOM 742 O O . CYS A 1 96 ? 6.008 11.820 -18.537 1.00 91.00 96 CYS A O 1
ATOM 744 N N . SER A 1 97 ? 6.720 10.323 -17.023 1.00 87.38 97 SER A N 1
ATOM 745 C CA . SER A 1 97 ? 5.768 9.272 -17.411 1.00 87.38 97 SER A CA 1
ATOM 746 C C . SER A 1 97 ? 4.351 9.565 -16.922 1.00 87.38 97 SER A C 1
ATOM 748 O O . SER A 1 97 ? 4.160 10.183 -15.875 1.00 87.38 97 SER A O 1
ATOM 750 N N . ASP A 1 98 ? 3.347 9.066 -17.647 1.00 77.69 98 ASP A N 1
ATOM 751 C CA . ASP A 1 98 ? 1.939 9.310 -17.307 1.00 77.69 98 ASP A CA 1
ATOM 752 C C . ASP A 1 98 ? 1.550 8.714 -15.952 1.00 77.69 98 ASP A C 1
ATOM 754 O O . ASP A 1 98 ? 0.812 9.341 -15.199 1.00 77.69 98 ASP A O 1
ATOM 758 N N . ALA A 1 99 ? 2.115 7.564 -15.576 1.00 78.31 99 ALA A N 1
ATOM 759 C CA . ALA A 1 99 ? 1.891 6.977 -14.256 1.00 78.31 99 ALA A CA 1
ATOM 760 C C . ALA A 1 99 ? 2.458 7.851 -13.117 1.00 78.31 99 ALA A C 1
ATOM 762 O O . ALA A 1 99 ? 1.838 7.978 -12.058 1.00 78.31 99 ALA A O 1
ATOM 763 N N . ARG A 1 100 ? 3.608 8.508 -13.329 1.00 89.06 100 ARG A N 1
ATOM 764 C CA . ARG A 1 100 ? 4.216 9.404 -12.332 1.00 89.06 100 ARG A CA 1
ATOM 765 C C . ARG A 1 100 ? 3.491 10.753 -12.255 1.00 89.06 100 ARG A C 1
ATOM 767 O O . ARG A 1 100 ? 3.203 11.222 -11.157 1.00 89.06 100 ARG A O 1
ATOM 774 N N . THR A 1 101 ? 3.107 11.344 -13.388 1.00 87.94 101 THR A N 1
ATOM 775 C CA . THR A 1 101 ? 2.395 12.638 -13.419 1.00 87.94 101 THR A CA 1
ATOM 776 C C . THR A 1 101 ? 0.882 12.527 -13.232 1.00 87.94 101 THR A C 1
ATOM 778 O O . THR A 1 101 ? 0.228 13.526 -12.964 1.00 87.94 101 THR A O 1
ATOM 781 N N . GLY A 1 102 ? 0.291 11.346 -13.405 1.00 72.81 102 GLY A N 1
ATOM 782 C CA . GLY A 1 102 ? -1.151 11.092 -13.287 1.00 72.81 102 GLY A CA 1
ATOM 783 C C . GLY A 1 102 ? -1.563 10.420 -11.976 1.00 72.81 102 GLY A C 1
ATOM 784 O O . GLY A 1 102 ? -2.731 10.468 -11.617 1.00 72.81 102 GLY A O 1
ATOM 785 N N . GLY A 1 103 ? -0.621 9.849 -11.222 1.00 78.19 103 GLY A N 1
ATOM 786 C CA . GLY A 1 103 ? -0.887 9.129 -9.971 1.00 78.19 103 GLY A CA 1
ATOM 787 C C . GLY A 1 103 ? -0.718 9.954 -8.690 1.00 78.19 103 GLY A C 1
ATOM 788 O O . GLY A 1 103 ? -0.207 9.425 -7.714 1.00 78.19 103 GLY A O 1
ATOM 789 N N . LEU A 1 104 ? -1.074 11.244 -8.680 1.00 85.56 104 LEU A N 1
ATOM 790 C CA . LEU A 1 104 ? -0.906 12.152 -7.524 1.00 85.56 104 LEU A CA 1
ATOM 791 C C . LEU A 1 104 ? -2.235 12.477 -6.818 1.00 85.56 104 LEU A C 1
ATOM 793 O O . LEU A 1 104 ? -2.316 13.432 -6.049 1.00 85.56 104 LEU A O 1
ATOM 797 N N . HIS A 1 105 ? -3.277 11.688 -7.067 1.00 76.56 105 HIS A N 1
ATOM 798 C CA . HIS A 1 105 ? -4.609 11.849 -6.493 1.00 76.56 105 HIS A CA 1
ATOM 799 C C . HIS A 1 105 ? -5.167 10.498 -6.026 1.00 76.56 105 HIS A C 1
ATOM 801 O O . HIS A 1 105 ? -4.679 9.439 -6.422 1.00 76.56 105 HIS A O 1
ATOM 807 N N . ILE A 1 106 ? -6.210 10.522 -5.192 1.00 53.94 106 ILE A N 1
ATOM 808 C CA . ILE A 1 106 ? -6.920 9.306 -4.770 1.00 53.94 106 ILE A CA 1
ATOM 809 C C . ILE A 1 106 ? -8.376 9.420 -5.205 1.00 53.94 106 ILE A C 1
ATOM 811 O O . ILE A 1 106 ? -9.131 10.225 -4.659 1.00 53.94 106 ILE A O 1
ATOM 815 N N . ARG A 1 107 ? -8.802 8.571 -6.149 1.00 59.19 107 ARG A N 1
ATOM 816 C CA . ARG A 1 107 ? -10.165 8.597 -6.715 1.00 59.19 107 ARG A CA 1
ATOM 817 C C . ARG A 1 107 ? -10.484 9.989 -7.282 1.00 59.19 107 ARG A C 1
ATOM 819 O O . ARG A 1 107 ? -9.807 10.432 -8.190 1.00 59.19 107 ARG A O 1
ATOM 826 N N . ASN A 1 108 ? -11.459 10.700 -6.719 1.00 65.25 108 ASN A N 1
ATOM 827 C CA . ASN A 1 108 ? -11.832 12.049 -7.160 1.00 65.25 108 ASN A CA 1
ATOM 828 C C . ASN A 1 108 ? -11.229 13.154 -6.273 1.00 65.25 108 ASN A C 1
ATOM 830 O O . ASN A 1 108 ? -11.611 14.316 -6.379 1.00 65.25 108 ASN A O 1
ATOM 834 N N . VAL A 1 109 ? -10.332 12.798 -5.348 1.00 62.88 109 VAL A N 1
ATOM 835 C CA . VAL A 1 109 ? -9.694 13.738 -4.425 1.00 62.88 109 VAL A CA 1
ATOM 836 C C . VAL A 1 109 ? -8.38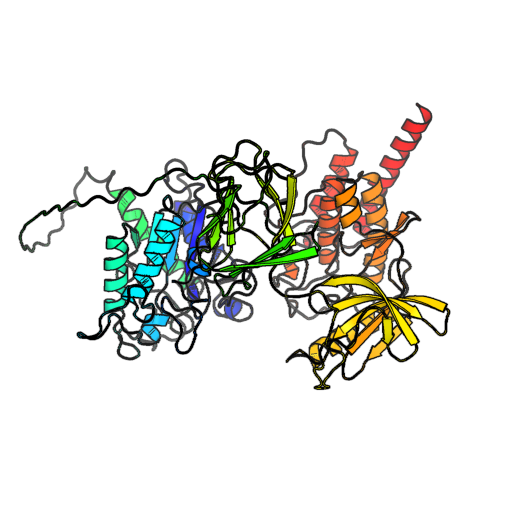6 14.213 -5.042 1.00 62.88 109 VAL A C 1
ATOM 838 O O . VAL A 1 109 ? -7.412 13.464 -5.040 1.00 62.88 109 VAL A O 1
ATOM 841 N N . MET A 1 110 ? -8.384 15.443 -5.558 1.00 83.94 110 MET A N 1
ATOM 842 C CA . MET A 1 110 ? -7.218 16.089 -6.174 1.00 83.94 110 MET A CA 1
ATOM 843 C C . MET A 1 110 ? -6.310 16.757 -5.127 1.00 83.94 110 MET A C 1
ATOM 845 O O . MET A 1 110 ? -6.816 17.161 -4.071 1.00 83.94 110 MET A O 1
ATOM 849 N N . PRO A 1 111 ? -4.996 16.876 -5.400 1.00 88.25 111 PRO A N 1
ATOM 850 C CA . PRO A 1 111 ? -4.091 17.664 -4.572 1.00 88.25 111 PRO A CA 1
ATOM 851 C C . PRO A 1 111 ? -4.382 19.159 -4.715 1.00 88.25 111 PRO A C 1
ATOM 853 O O . PRO A 1 111 ? -4.717 19.634 -5.800 1.00 88.25 111 PRO A O 1
ATOM 856 N N . ASP A 1 112 ? -4.206 19.889 -3.621 1.00 96.00 112 ASP A N 1
ATOM 857 C CA . ASP A 1 112 ? -4.128 21.348 -3.625 1.00 96.00 112 ASP A CA 1
ATOM 858 C C . ASP A 1 112 ? -2.694 21.811 -3.913 1.00 96.00 112 ASP A C 1
ATOM 860 O O . ASP A 1 112 ? -2.495 22.819 -4.582 1.00 96.00 112 ASP A O 1
ATOM 864 N N . VAL A 1 113 ? -1.698 21.060 -3.425 1.00 96.75 113 VAL A N 1
ATOM 865 C CA . VAL A 1 113 ? -0.271 21.356 -3.594 1.00 96.75 113 VAL A CA 1
ATOM 866 C C . VAL A 1 113 ? 0.473 20.102 -4.053 1.00 96.75 113 VAL A C 1
ATOM 868 O O . VAL A 1 113 ? 0.242 19.005 -3.543 1.00 96.75 113 VAL A O 1
ATOM 871 N N . ILE A 1 114 ? 1.386 20.248 -5.012 1.00 98.50 114 ILE A N 1
ATOM 872 C CA . ILE A 1 114 ? 2.284 19.190 -5.481 1.00 98.50 114 ILE A CA 1
ATOM 873 C C . ILE A 1 114 ? 3.728 19.624 -5.237 1.00 98.50 114 ILE A C 1
ATOM 875 O O . ILE A 1 114 ? 4.212 20.563 -5.868 1.00 98.50 114 ILE A O 1
ATOM 879 N N . LEU A 1 115 ? 4.429 18.908 -4.360 1.00 98.25 115 LEU A N 1
ATOM 880 C CA . LEU A 1 115 ? 5.854 19.105 -4.104 1.00 98.25 115 LEU A CA 1
ATOM 881 C C . LEU A 1 115 ? 6.667 18.250 -5.079 1.00 98.25 115 LEU A C 1
ATOM 883 O O . LEU A 1 115 ? 6.563 17.022 -5.069 1.00 98.25 115 LEU A O 1
ATOM 887 N N . VAL A 1 116 ? 7.479 18.893 -5.913 1.00 98.62 116 VAL A N 1
ATOM 888 C CA . VAL A 1 116 ? 8.344 18.253 -6.906 1.00 98.62 116 VAL A CA 1
ATOM 889 C C . VAL A 1 116 ? 9.797 18.408 -6.475 1.00 98.62 116 VAL A C 1
ATOM 891 O O . VAL A 1 116 ? 10.348 19.505 -6.528 1.00 98.62 116 VAL A O 1
ATOM 894 N N . TYR A 1 117 ? 10.436 17.296 -6.111 1.00 97.81 117 TYR A N 1
ATOM 895 C CA . TYR A 1 117 ? 11.875 17.254 -5.846 1.00 97.81 117 TYR A CA 1
ATOM 896 C C . TYR A 1 117 ? 12.515 16.101 -6.626 1.00 97.81 117 TYR A C 1
ATOM 898 O O . TYR A 1 117 ? 12.598 14.965 -6.162 1.00 97.81 117 TYR A O 1
ATOM 906 N N . LEU A 1 118 ? 12.913 16.404 -7.863 1.00 95.00 118 LEU A N 1
ATOM 907 C CA . LEU A 1 118 ? 13.418 15.446 -8.843 1.00 95.00 118 LEU A CA 1
ATOM 908 C C . LEU A 1 118 ? 14.533 16.059 -9.691 1.00 95.00 118 LEU A C 1
ATOM 910 O O . LEU A 1 118 ? 14.450 17.219 -10.090 1.00 95.00 118 LEU A O 1
ATOM 914 N N . GLY A 1 119 ? 15.515 15.234 -10.053 1.00 92.75 119 GLY A N 1
ATOM 915 C CA . GLY A 1 119 ? 16.572 15.589 -11.008 1.00 92.75 119 GLY A CA 1
ATOM 916 C C . GLY A 1 119 ? 17.980 15.221 -10.550 1.00 92.75 119 GLY A C 1
ATOM 917 O O . GLY A 1 119 ? 18.906 15.270 -11.359 1.00 92.75 119 GLY A O 1
ATOM 918 N N . ILE A 1 120 ? 18.151 14.785 -9.295 1.00 90.62 120 ILE A N 1
ATOM 919 C CA . ILE A 1 120 ? 19.468 14.410 -8.763 1.00 90.62 120 ILE A CA 1
ATOM 920 C C . ILE A 1 120 ? 20.073 13.238 -9.541 1.00 90.62 120 ILE A C 1
ATOM 922 O O . ILE A 1 120 ? 21.262 13.245 -9.842 1.00 90.62 120 ILE A O 1
ATOM 926 N N . ASN A 1 121 ? 19.243 12.275 -9.959 1.00 92.44 121 ASN A N 1
ATOM 927 C CA . ASN A 1 121 ? 19.680 11.135 -10.758 1.00 92.44 121 ASN A CA 1
ATOM 928 C C . ASN A 1 121 ? 20.030 11.538 -12.195 1.00 92.44 121 ASN A C 1
ATOM 930 O O . ASN A 1 121 ? 20.969 10.981 -12.756 1.00 92.44 121 ASN A O 1
ATOM 934 N N . ASP A 1 122 ? 19.314 12.484 -12.805 1.00 95.25 122 ASP A N 1
ATOM 935 C CA . ASP A 1 122 ? 19.641 12.998 -14.141 1.00 95.25 122 ASP A CA 1
ATOM 936 C C . ASP A 1 122 ? 21.005 13.695 -14.122 1.00 95.25 122 ASP A C 1
ATOM 938 O O . ASP A 1 122 ? 21.871 13.377 -14.939 1.00 95.25 122 ASP A O 1
ATOM 942 N N . TRP A 1 123 ? 21.217 14.560 -13.127 1.00 93.75 123 TRP A N 1
ATOM 943 C CA . TRP A 1 123 ? 22.488 15.233 -12.890 1.00 93.75 123 TRP A CA 1
ATOM 944 C C . TRP A 1 123 ? 23.626 14.245 -12.612 1.00 93.75 123 TRP A C 1
ATOM 946 O O . TRP A 1 123 ? 24.643 14.258 -13.308 1.00 93.75 123 TRP A O 1
ATOM 956 N N . ALA A 1 124 ? 23.433 13.328 -11.661 1.00 88.19 124 ALA A N 1
ATOM 957 C CA . ALA A 1 124 ? 24.445 12.349 -11.283 1.00 88.19 124 ALA A CA 1
ATOM 958 C C . ALA A 1 124 ? 24.814 11.402 -12.439 1.00 88.19 124 ALA A C 1
ATOM 960 O O . ALA A 1 124 ? 25.934 10.900 -12.498 1.00 88.19 124 ALA A O 1
ATOM 961 N N . ASN A 1 125 ? 23.903 11.163 -13.387 1.00 91.00 125 ASN A N 1
ATOM 962 C CA . ASN A 1 125 ? 24.155 10.328 -14.564 1.00 91.00 125 ASN A CA 1
ATOM 963 C C . ASN A 1 125 ? 24.585 11.118 -15.811 1.00 91.00 125 ASN A C 1
ATOM 965 O O . ASN A 1 125 ? 24.729 10.519 -16.877 1.00 91.00 125 ASN A O 1
ATOM 969 N N . GLY A 1 126 ? 24.792 12.432 -15.704 1.00 90.44 126 GLY A N 1
ATOM 970 C CA . GLY A 1 126 ? 25.281 13.255 -16.807 1.00 90.44 126 GLY A CA 1
ATOM 971 C C . GLY A 1 126 ? 24.312 13.366 -17.989 1.00 90.44 126 GLY A C 1
ATOM 972 O O . GLY A 1 126 ? 24.742 13.382 -19.143 1.00 90.44 126 GLY A O 1
ATOM 973 N N . VAL A 1 127 ? 23.003 13.390 -17.724 1.00 92.00 127 VAL A N 1
ATOM 974 C CA . VAL A 1 127 ? 21.972 13.483 -18.766 1.00 92.00 127 VAL A CA 1
ATOM 975 C C . VAL A 1 127 ? 22.086 14.814 -19.532 1.00 92.00 127 VAL A C 1
ATOM 977 O O . VAL A 1 127 ? 22.124 15.877 -18.921 1.00 92.00 127 VAL A O 1
ATOM 980 N N . PRO A 1 128 ? 22.094 14.824 -20.877 1.00 91.50 128 PRO A N 1
ATOM 981 C CA . PRO A 1 128 ? 22.190 16.074 -21.627 1.00 91.50 128 PRO A CA 1
ATOM 982 C C . PRO A 1 128 ? 21.060 17.055 -21.279 1.00 91.50 128 PRO A C 1
ATOM 984 O O . PRO A 1 128 ? 19.883 16.693 -21.298 1.00 91.50 128 PRO A O 1
ATOM 987 N N . ILE A 1 129 ? 21.410 18.313 -20.997 1.00 90.44 129 ILE A N 1
ATOM 988 C CA . ILE A 1 129 ? 20.432 19.368 -20.683 1.00 90.44 129 ILE A CA 1
ATOM 989 C C . ILE A 1 129 ? 19.567 19.696 -21.903 1.00 90.44 129 ILE A C 1
ATOM 991 O O . ILE A 1 129 ? 18.341 19.754 -21.801 1.00 90.44 129 ILE A O 1
ATOM 995 N N . GLU A 1 130 ? 20.209 19.846 -23.060 1.00 83.50 130 GLU A N 1
ATOM 996 C CA . GLU A 1 130 ? 19.596 20.177 -24.343 1.00 83.50 130 GLU A CA 1
ATOM 997 C C . GLU A 1 130 ? 20.231 19.356 -25.474 1.00 83.50 130 GLU A C 1
ATOM 999 O O . GLU A 1 130 ? 21.320 18.790 -25.334 1.00 83.50 130 GLU A O 1
ATOM 1004 N N . ASN A 1 131 ? 19.533 19.281 -26.609 1.00 71.12 131 ASN A N 1
ATOM 1005 C CA . ASN A 1 131 ? 20.054 18.638 -27.811 1.00 71.12 131 ASN A CA 1
ATOM 1006 C C . ASN A 1 131 ? 21.189 19.479 -28.410 1.00 71.12 131 ASN A C 1
ATOM 1008 O O . ASN A 1 131 ? 21.128 20.706 -28.428 1.00 71.12 131 ASN A O 1
ATOM 1012 N N . LYS A 1 132 ? 22.218 18.820 -28.955 1.00 59.72 132 LYS A N 1
ATOM 1013 C CA . LYS A 1 132 ? 23.274 19.518 -29.703 1.00 59.72 132 LYS A CA 1
ATOM 1014 C C . LYS A 1 132 ? 22.660 20.214 -30.925 1.00 59.72 132 LYS A C 1
ATOM 1016 O O . LYS A 1 132 ? 21.832 19.621 -31.621 1.00 59.72 132 LYS A O 1
ATOM 1021 N N . ALA A 1 133 ? 23.074 21.458 -31.173 1.00 44.97 133 ALA A N 1
ATOM 1022 C CA . ALA A 1 133 ? 22.597 22.272 -32.288 1.00 44.97 133 ALA A CA 1
ATOM 1023 C C . ALA A 1 133 ? 22.665 21.486 -33.614 1.00 44.97 133 ALA A C 1
ATOM 1025 O O . ALA A 1 133 ? 23.725 20.985 -33.984 1.00 44.97 133 ALA A O 1
ATOM 1026 N N . GLY A 1 134 ? 21.522 21.348 -34.296 1.00 46.19 134 GLY A N 1
ATOM 1027 C CA . GLY A 1 134 ? 21.390 20.624 -35.570 1.00 46.19 134 GLY A CA 1
ATOM 1028 C C . GLY A 1 134 ? 20.428 19.429 -35.557 1.00 46.19 134 GLY A C 1
ATOM 1029 O O . GLY A 1 134 ? 20.052 18.949 -36.623 1.00 46.19 134 GLY A O 1
ATOM 1030 N N . VAL A 1 135 ? 19.973 18.967 -34.387 1.00 47.16 135 VAL A N 1
ATOM 1031 C CA . VAL A 1 135 ? 18.938 17.921 -34.287 1.00 47.16 135 VAL A CA 1
ATOM 1032 C C . VAL A 1 135 ? 17.568 18.577 -34.119 1.00 47.16 135 VAL A C 1
ATOM 1034 O O . VAL A 1 135 ? 17.288 19.172 -33.080 1.00 47.16 135 VAL A O 1
ATOM 1037 N N . ILE A 1 136 ? 16.696 18.464 -35.126 1.00 45.56 136 ILE A N 1
ATOM 1038 C CA . ILE A 1 136 ? 15.288 18.874 -35.010 1.00 45.56 136 ILE A CA 1
ATOM 1039 C C . ILE A 1 136 ? 14.638 17.984 -33.944 1.00 45.56 136 ILE A C 1
ATOM 1041 O O . ILE A 1 136 ? 14.394 16.797 -34.174 1.00 45.56 136 ILE A O 1
ATOM 1045 N N . ALA A 1 137 ? 14.391 18.542 -32.759 1.00 44.19 137 ALA A N 1
ATOM 1046 C CA . ALA A 1 137 ? 13.727 17.826 -31.682 1.00 44.19 137 ALA A CA 1
ATOM 1047 C C . ALA A 1 137 ? 12.298 17.469 -32.118 1.00 44.19 137 ALA A C 1
ATOM 1049 O O . ALA A 1 137 ? 11.484 18.344 -32.420 1.00 44.19 137 ALA A O 1
ATOM 1050 N N . ARG A 1 138 ? 11.967 16.172 -32.148 1.00 50.44 138 ARG A N 1
ATOM 1051 C CA . ARG A 1 138 ? 10.563 15.743 -32.214 1.00 50.44 138 ARG A CA 1
ATOM 1052 C C . ARG A 1 138 ? 9.860 16.259 -30.951 1.00 50.44 138 ARG A C 1
ATOM 1054 O O . ARG A 1 138 ? 10.463 16.255 -29.882 1.00 50.44 138 ARG A O 1
ATOM 1061 N N . ARG A 1 139 ? 8.580 16.647 -31.048 1.00 44.62 139 ARG A N 1
ATOM 1062 C CA . ARG A 1 139 ? 7.753 17.204 -29.944 1.00 44.62 139 ARG A CA 1
ATOM 1063 C C . ARG A 1 139 ? 7.688 16.351 -28.651 1.00 44.62 139 ARG A C 1
ATOM 1065 O O . ARG A 1 139 ? 7.084 16.797 -27.684 1.00 44.62 139 ARG A O 1
ATOM 1072 N N . GLN A 1 140 ? 8.273 15.151 -28.621 1.00 55.72 140 GLN A N 1
ATOM 1073 C CA . GLN A 1 140 ? 8.229 14.185 -27.513 1.00 55.72 140 GLN A CA 1
ATOM 1074 C C . GLN A 1 140 ? 9.611 13.597 -27.153 1.00 55.72 140 GLN A C 1
ATOM 1076 O O . GLN A 1 140 ? 9.699 12.472 -26.666 1.00 55.72 140 GLN A O 1
ATOM 1081 N N . ASP A 1 141 ? 10.712 14.308 -27.412 1.00 69.56 141 ASP A N 1
ATOM 1082 C CA . ASP A 1 141 ? 12.039 13.818 -27.021 1.00 69.56 141 ASP A CA 1
ATOM 1083 C C . ASP A 1 141 ? 12.262 13.930 -25.499 1.00 69.56 141 ASP A C 1
ATOM 1085 O O . ASP A 1 141 ? 12.644 14.980 -24.995 1.00 69.56 141 ASP A O 1
ATOM 1089 N N . ASN A 1 142 ? 12.030 12.846 -24.755 1.00 83.31 142 ASN A N 1
ATOM 1090 C CA . ASN A 1 142 ? 12.191 12.798 -23.292 1.00 83.31 142 ASN A CA 1
ATOM 1091 C C . ASN A 1 142 ? 13.600 12.365 -22.840 1.00 83.31 142 ASN A C 1
ATOM 1093 O O . ASN A 1 142 ? 13.782 11.937 -21.696 1.00 83.31 142 ASN A O 1
ATOM 1097 N N . ARG A 1 143 ? 14.596 12.431 -23.735 1.00 86.62 143 ARG A N 1
ATOM 1098 C CA . ARG A 1 143 ? 15.979 12.000 -23.457 1.00 86.62 143 ARG A CA 1
ATOM 1099 C C . ARG A 1 143 ? 16.868 13.121 -22.920 1.00 86.62 143 ARG A C 1
ATOM 1101 O O . ARG A 1 143 ? 17.916 12.828 -22.353 1.00 86.62 143 ARG A O 1
ATOM 1108 N N . THR A 1 144 ? 16.463 14.381 -23.085 1.00 91.75 144 THR A N 1
ATOM 1109 C CA . THR A 1 144 ? 17.151 15.538 -22.495 1.00 91.75 144 THR A CA 1
ATOM 1110 C C . THR A 1 144 ? 16.422 16.031 -21.255 1.00 91.75 144 THR A C 1
ATOM 1112 O O . THR A 1 144 ? 15.192 15.943 -21.159 1.00 91.75 144 THR A O 1
ATOM 1115 N N . PHE A 1 145 ? 17.178 16.574 -20.302 1.00 95.00 145 PHE A N 1
ATOM 1116 C CA . PHE A 1 145 ? 16.624 17.010 -19.026 1.00 95.00 145 PHE A CA 1
ATOM 1117 C C . PHE A 1 145 ? 15.580 18.118 -19.207 1.00 95.00 145 PHE A C 1
ATOM 1119 O O . PHE A 1 145 ? 14.474 17.989 -18.685 1.00 95.00 145 PHE A O 1
ATOM 1126 N N . ARG A 1 146 ? 15.860 19.151 -20.021 1.00 94.44 146 ARG A N 1
ATOM 1127 C CA . ARG A 1 146 ? 14.901 20.243 -20.271 1.00 94.44 146 ARG A CA 1
ATOM 1128 C C . ARG A 1 146 ? 13.587 19.729 -20.854 1.00 94.44 146 ARG A C 1
ATOM 1130 O O . ARG A 1 146 ? 12.521 20.108 -20.372 1.00 94.44 146 A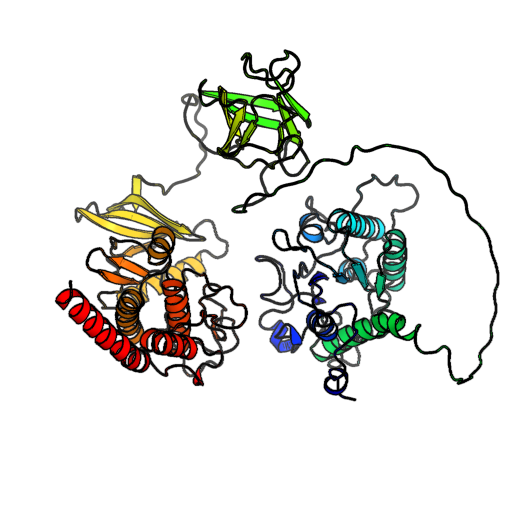RG A O 1
ATOM 1137 N N . CYS A 1 147 ? 13.640 18.881 -21.882 1.00 90.81 147 CYS A N 1
ATOM 1138 C CA . CYS A 1 147 ? 12.430 18.404 -22.549 1.00 90.81 147 CYS A CA 1
ATOM 1139 C C . CYS A 1 147 ? 11.600 17.480 -21.649 1.00 90.81 147 CYS A C 1
ATOM 1141 O O . CYS A 1 147 ? 10.373 17.606 -21.615 1.00 90.81 147 CYS A O 1
ATOM 1143 N N . ALA A 1 148 ? 12.245 16.598 -20.882 1.00 94.62 148 ALA A N 1
ATOM 1144 C CA . ALA A 1 148 ? 11.541 15.731 -19.944 1.00 94.62 148 ALA A CA 1
ATOM 1145 C C . ALA A 1 148 ? 10.945 16.515 -18.766 1.00 94.62 148 ALA A C 1
ATOM 1147 O O . ALA A 1 148 ? 9.790 16.281 -18.412 1.00 94.62 148 ALA A O 1
ATOM 1148 N N . TYR A 1 149 ? 11.675 17.485 -18.202 1.00 97.25 149 TYR A N 1
ATOM 1149 C CA . TYR A 1 149 ? 11.171 18.327 -17.111 1.00 97.25 149 TYR A CA 1
ATOM 1150 C C . TYR A 1 149 ? 9.992 19.197 -17.572 1.00 97.25 149 TYR A C 1
ATOM 1152 O O . TYR A 1 149 ? 8.966 19.266 -16.897 1.00 97.25 149 TYR A O 1
ATOM 1160 N N . ALA A 1 150 ? 10.070 19.776 -18.777 1.00 94.12 150 ALA A N 1
ATOM 1161 C CA . ALA A 1 150 ? 8.958 20.512 -19.382 1.00 94.12 150 ALA A CA 1
ATOM 1162 C C . ALA A 1 150 ? 7.749 19.609 -19.656 1.00 94.12 150 ALA A C 1
ATOM 1164 O O . ALA A 1 150 ? 6.613 19.990 -19.382 1.00 94.12 150 ALA A O 1
ATOM 1165 N N . THR A 1 151 ? 7.980 18.390 -20.150 1.00 92.75 151 THR A N 1
ATOM 1166 C CA . THR A 1 151 ? 6.917 17.396 -20.350 1.00 92.75 151 THR A CA 1
ATOM 1167 C C . THR A 1 151 ? 6.254 17.013 -19.032 1.00 92.75 151 THR A C 1
ATOM 1169 O O . THR A 1 151 ? 5.028 16.925 -18.982 1.00 92.75 151 THR A O 1
ATOM 1172 N N . MET A 1 152 ? 7.038 16.835 -17.968 1.00 97.56 152 MET A N 1
ATOM 1173 C CA . MET A 1 152 ? 6.537 16.557 -16.626 1.00 97.56 152 MET A CA 1
ATOM 1174 C C . MET A 1 152 ? 5.632 17.692 -16.128 1.00 97.56 152 MET A C 1
ATOM 1176 O O . MET A 1 152 ? 4.473 17.430 -15.817 1.00 97.56 152 MET A O 1
ATOM 1180 N N . LEU A 1 153 ? 6.102 18.947 -16.119 1.00 97.31 153 LEU A N 1
ATOM 1181 C CA . LEU A 1 153 ? 5.295 20.075 -15.628 1.00 97.31 153 LEU A CA 1
ATOM 1182 C C . LEU A 1 153 ? 4.045 20.324 -16.476 1.00 97.31 153 LEU A C 1
ATOM 1184 O O . LEU A 1 153 ? 2.970 20.555 -15.925 1.00 97.31 153 LEU A O 1
ATOM 1188 N N . ARG A 1 154 ? 4.146 20.191 -17.804 1.00 94.88 154 ARG A N 1
ATOM 1189 C CA . ARG A 1 154 ? 2.989 20.278 -18.704 1.00 94.88 154 ARG A CA 1
ATOM 1190 C C . ARG A 1 154 ? 1.919 19.246 -18.351 1.00 94.88 154 ARG A C 1
ATOM 1192 O O . ARG A 1 154 ? 0.742 19.588 -18.294 1.00 94.88 154 ARG A O 1
ATOM 1199 N N . LYS A 1 155 ? 2.315 17.988 -18.128 1.00 90.50 155 LYS A N 1
ATOM 1200 C CA . LYS A 1 155 ? 1.388 16.915 -17.737 1.00 90.50 155 LYS A CA 1
ATOM 1201 C C . LYS A 1 155 ? 0.803 17.157 -16.348 1.00 90.50 155 LYS A C 1
ATOM 1203 O O . LYS A 1 155 ? -0.392 16.971 -16.172 1.00 90.50 155 LYS A O 1
ATOM 1208 N N . LEU A 1 156 ? 1.604 17.620 -15.387 1.00 91.75 156 LEU A N 1
ATOM 1209 C CA . LEU A 1 156 ? 1.105 17.957 -14.051 1.00 91.75 156 LEU A CA 1
ATOM 1210 C C . LEU A 1 156 ? 0.059 19.075 -14.095 1.00 91.75 156 LEU A C 1
ATOM 1212 O O . LEU A 1 156 ? -1.002 18.913 -13.505 1.00 91.75 156 LEU A O 1
ATOM 1216 N N . LYS A 1 157 ? 0.305 20.161 -14.838 1.00 93.88 157 LYS A N 1
ATOM 1217 C CA . LYS A 1 157 ? -0.672 21.249 -15.013 1.00 93.88 157 LYS A CA 1
ATOM 1218 C C . LYS A 1 157 ? -1.929 20.799 -15.756 1.00 93.88 157 LYS A C 1
ATOM 1220 O O . LYS A 1 157 ? -3.015 21.257 -15.428 1.00 93.88 157 LYS A O 1
ATOM 1225 N N . ALA A 1 158 ? -1.800 19.892 -16.725 1.00 87.00 158 ALA A N 1
ATOM 1226 C CA . ALA A 1 158 ? -2.953 19.324 -17.420 1.00 87.00 158 ALA A CA 1
ATOM 1227 C C . ALA A 1 158 ? -3.797 18.419 -16.504 1.00 87.00 158 ALA A C 1
ATOM 1229 O O . ALA A 1 158 ? -5.021 18.501 -16.519 1.00 87.00 158 ALA A O 1
ATOM 1230 N N . ASN A 1 159 ? -3.148 17.583 -15.689 1.00 82.56 159 ASN A N 1
ATOM 1231 C CA . ASN A 1 159 ? -3.824 16.643 -14.794 1.00 82.56 159 ASN A CA 1
ATOM 1232 C C . ASN A 1 159 ? -4.399 17.327 -13.544 1.00 82.56 159 ASN A C 1
ATOM 1234 O O . ASN A 1 159 ? -5.425 16.894 -13.024 1.00 82.56 159 ASN A O 1
ATOM 1238 N N . TYR A 1 160 ? -3.744 18.387 -13.062 1.00 90.94 160 TYR A N 1
ATOM 1239 C CA . TYR A 1 160 ? -4.089 19.101 -11.831 1.00 90.94 160 TYR A CA 1
ATOM 1240 C C . TYR A 1 160 ? -4.064 20.620 -12.053 1.00 90.94 160 TYR A C 1
ATOM 1242 O O . TYR A 1 160 ? -3.212 21.316 -11.497 1.00 90.94 160 TYR A O 1
ATOM 1250 N N . PRO A 1 161 ? -4.999 21.166 -12.851 1.00 90.38 161 PRO A N 1
ATOM 1251 C CA . PRO A 1 161 ? -4.996 22.586 -13.217 1.00 90.38 161 PRO A CA 1
ATOM 1252 C C . PRO A 1 161 ? -5.155 23.524 -12.014 1.00 90.38 161 PRO A C 1
ATOM 1254 O O . PRO A 1 161 ? -4.690 24.659 -12.057 1.00 90.38 161 PRO A O 1
ATOM 1257 N N . ASN A 1 162 ? -5.775 23.036 -10.937 1.00 93.12 162 ASN A N 1
ATOM 1258 C CA . ASN A 1 162 ? -6.024 23.799 -9.714 1.00 93.12 162 ASN A CA 1
ATOM 1259 C C . ASN A 1 162 ? -4.945 23.605 -8.639 1.00 93.12 162 ASN A C 1
ATOM 1261 O O . ASN A 1 162 ? -5.034 24.240 -7.592 1.00 93.12 162 ASN A O 1
ATOM 1265 N N . ALA A 1 163 ? -3.972 22.715 -8.857 1.00 94.62 163 ALA A N 1
ATOM 1266 C CA . ALA A 1 163 ? -2.921 22.474 -7.879 1.00 94.62 163 ALA A CA 1
ATOM 1267 C C . ALA A 1 163 ? -1.800 23.509 -8.020 1.00 94.62 163 ALA A C 1
ATOM 1269 O O . ALA A 1 163 ? -1.314 23.794 -9.122 1.00 94.62 163 ALA A O 1
ATOM 1270 N N . GLU A 1 164 ? -1.335 24.022 -6.888 1.00 97.06 164 GLU A N 1
ATOM 1271 C CA . GLU A 1 164 ? -0.070 24.735 -6.821 1.00 97.06 164 GLU A CA 1
ATOM 1272 C C . GLU A 1 164 ? 1.077 23.726 -6.941 1.00 97.06 164 GLU A C 1
ATOM 1274 O O . GLU A 1 164 ? 1.054 22.666 -6.320 1.00 97.06 164 GLU A O 1
ATOM 1279 N N . ILE A 1 165 ? 2.081 24.017 -7.766 1.00 98.44 165 ILE A N 1
ATOM 1280 C CA . ILE A 1 165 ? 3.209 23.105 -7.993 1.00 98.44 165 ILE A CA 1
ATOM 1281 C C . ILE A 1 165 ? 4.476 23.793 -7.512 1.00 98.44 165 ILE A C 1
ATOM 1283 O O . ILE A 1 165 ? 4.805 24.871 -8.008 1.00 98.44 165 ILE A O 1
ATOM 1287 N N . TRP A 1 166 ? 5.169 23.168 -6.561 1.00 98.06 166 TRP A N 1
ATOM 1288 C CA . TRP A 1 166 ? 6.412 23.660 -5.972 1.00 98.06 166 TRP A CA 1
ATOM 1289 C C . TRP A 1 166 ? 7.577 22.835 -6.501 1.00 98.06 166 TRP A C 1
ATOM 1291 O O . TRP A 1 166 ? 7.699 21.651 -6.193 1.00 98.06 166 TRP A O 1
ATOM 1301 N N . CYS A 1 167 ? 8.423 23.454 -7.313 1.00 98.44 167 CYS A N 1
ATOM 1302 C CA . CYS A 1 167 ? 9.604 22.839 -7.897 1.00 98.44 167 CYS A CA 1
ATOM 1303 C C . CYS A 1 167 ? 10.832 23.190 -7.056 1.00 98.44 167 CYS A C 1
ATOM 1305 O O . CYS A 1 167 ? 11.284 24.336 -7.069 1.00 98.44 167 CYS A O 1
ATOM 1307 N N . CYS A 1 168 ? 11.378 22.207 -6.345 1.00 97.94 168 CYS A N 1
ATOM 1308 C CA . CYS A 1 168 ? 12.608 22.364 -5.578 1.00 97.94 168 CYS A CA 1
ATOM 1309 C C . CYS A 1 168 ? 13.834 22.298 -6.498 1.00 97.94 168 CYS A C 1
ATOM 1311 O O . CYS A 1 168 ? 13.964 21.358 -7.291 1.00 97.94 168 CYS A O 1
ATOM 1313 N N . THR A 1 169 ? 14.750 23.262 -6.371 1.00 97.38 169 THR A N 1
ATOM 1314 C CA . THR A 1 169 ? 16.092 23.146 -6.961 1.00 97.38 169 THR A CA 1
ATOM 1315 C C . THR A 1 169 ? 16.913 22.094 -6.205 1.00 97.38 169 THR A C 1
ATOM 1317 O O . THR A 1 169 ? 16.637 21.763 -5.052 1.00 97.38 169 THR A O 1
ATOM 1320 N N . LEU A 1 170 ? 17.906 21.506 -6.871 1.00 95.06 170 LEU A N 1
ATOM 1321 C CA . LEU A 1 170 ? 18.837 20.560 -6.260 1.00 95.06 170 LEU A CA 1
ATOM 1322 C C . LEU A 1 170 ? 19.818 21.323 -5.364 1.00 95.06 170 LEU A C 1
ATOM 1324 O O . LEU A 1 170 ? 20.353 22.344 -5.790 1.00 95.06 170 LEU A O 1
ATOM 1328 N N . CYS A 1 171 ? 20.116 20.817 -4.168 1.00 89.88 171 CYS A N 1
ATOM 1329 C CA . CYS A 1 171 ? 21.057 21.456 -3.245 1.00 89.88 171 CYS A CA 1
ATOM 1330 C C . CYS A 1 171 ? 22.261 20.568 -2.916 1.00 89.88 171 CYS A C 1
ATOM 1332 O O . CYS A 1 171 ? 22.253 19.355 -3.142 1.00 89.88 171 CYS A O 1
ATOM 1334 N N . ALA A 1 172 ? 23.310 21.190 -2.380 1.00 87.75 172 ALA A N 1
ATOM 1335 C CA . ALA A 1 172 ? 24.506 20.480 -1.950 1.00 87.75 172 ALA A CA 1
ATOM 1336 C C . ALA A 1 172 ? 24.231 19.605 -0.716 1.00 87.75 172 ALA A C 1
ATOM 1338 O O . ALA A 1 172 ? 23.305 19.849 0.062 1.00 87.75 172 ALA A O 1
ATOM 1339 N N . THR A 1 173 ? 25.082 18.602 -0.515 1.00 91.12 173 THR A N 1
ATOM 1340 C CA . THR A 1 173 ? 25.043 17.722 0.657 1.00 91.12 173 THR A CA 1
ATOM 1341 C C . THR A 1 173 ? 26.369 17.750 1.397 1.00 91.12 173 THR A C 1
ATOM 1343 O O . THR A 1 173 ? 27.411 18.104 0.843 1.00 91.12 173 THR A O 1
ATOM 1346 N N . PHE A 1 174 ? 26.349 17.344 2.657 1.00 86.56 174 PHE A N 1
ATOM 1347 C CA . PHE A 1 174 ? 27.555 16.986 3.391 1.00 86.56 174 PHE A CA 1
ATOM 1348 C C . PHE A 1 174 ? 27.349 15.647 4.105 1.00 86.56 174 PHE A C 1
ATOM 1350 O O . PHE A 1 174 ? 26.274 15.051 4.027 1.00 86.56 174 PHE A O 1
ATOM 1357 N N . MET A 1 175 ? 28.404 15.134 4.738 1.00 89.94 175 MET A N 1
ATOM 1358 C CA . MET A 1 175 ? 28.347 13.899 5.518 1.00 89.94 175 MET A CA 1
ATOM 1359 C C . MET A 1 175 ? 29.010 14.129 6.875 1.00 89.94 175 MET A C 1
ATOM 1361 O O . MET A 1 175 ? 30.237 14.107 6.977 1.00 89.94 175 MET A O 1
ATOM 1365 N N . SER A 1 176 ? 28.224 14.309 7.935 1.00 83.25 176 SER A N 1
ATOM 1366 C CA . SER A 1 176 ? 28.742 14.455 9.306 1.00 83.25 176 SER A CA 1
ATOM 1367 C C . SER A 1 176 ? 29.585 13.247 9.734 1.00 83.25 176 SER A C 1
ATOM 1369 O O . SER A 1 176 ? 30.630 13.391 10.368 1.00 83.25 176 SER A O 1
ATOM 1371 N N . SER A 1 177 ? 29.181 12.050 9.296 1.00 85.06 177 SER A N 1
ATOM 1372 C CA . SER A 1 177 ? 29.899 10.787 9.512 1.00 85.06 177 SER A CA 1
ATOM 1373 C C . SER A 1 177 ? 31.228 10.686 8.752 1.00 85.06 177 SER A C 1
ATOM 1375 O O . SER A 1 177 ? 32.084 9.871 9.104 1.00 85.06 177 SER A O 1
ATOM 1377 N N . LYS A 1 178 ? 31.425 11.513 7.717 1.00 87.38 178 LYS A N 1
ATOM 1378 C CA . LYS A 1 178 ? 32.637 11.553 6.895 1.00 87.38 178 LYS A CA 1
ATOM 1379 C C . LYS A 1 178 ? 32.988 13.002 6.522 1.00 87.38 178 LYS A C 1
ATOM 1381 O O . LYS A 1 178 ? 32.796 13.391 5.372 1.00 87.38 178 LYS A O 1
ATOM 1386 N N . PRO A 1 179 ? 33.594 13.783 7.438 1.00 87.69 179 PRO A N 1
ATOM 1387 C CA . PRO A 1 179 ? 33.905 15.200 7.203 1.00 87.69 179 PRO A CA 1
ATOM 1388 C C . PRO A 1 179 ? 34.854 15.479 6.026 1.00 87.69 179 PRO A C 1
ATOM 1390 O O . PRO A 1 179 ? 34.981 16.615 5.591 1.00 87.69 179 PRO A O 1
ATOM 1393 N N . SER A 1 180 ? 35.546 14.455 5.511 1.00 87.38 180 SER A N 1
ATOM 1394 C CA . SER A 1 180 ? 36.385 14.555 4.311 1.00 87.38 180 SER A CA 1
ATOM 1395 C C . SER A 1 180 ? 35.601 14.509 2.995 1.00 87.38 180 SER A C 1
ATOM 1397 O O . SER A 1 180 ? 36.184 14.713 1.929 1.00 87.38 180 SER A O 1
ATOM 1399 N N . PHE A 1 181 ? 34.303 14.202 3.041 1.00 87.06 181 PHE A N 1
ATOM 1400 C CA . PHE A 1 181 ? 33.432 14.276 1.878 1.00 87.06 181 PHE A CA 1
ATOM 1401 C C . PHE A 1 181 ? 33.287 15.731 1.422 1.00 87.06 181 PHE A C 1
ATOM 1403 O O . PHE A 1 181 ? 32.929 16.603 2.207 1.00 87.06 181 PHE A O 1
ATOM 1410 N N . ASN A 1 182 ? 33.531 15.970 0.135 1.00 81.44 182 ASN A N 1
ATOM 1411 C CA . ASN A 1 182 ? 33.268 17.244 -0.520 1.00 81.44 182 ASN A CA 1
ATOM 1412 C C . ASN A 1 182 ? 32.224 17.016 -1.606 1.00 81.44 182 ASN A C 1
ATOM 1414 O O . ASN A 1 182 ? 32.407 16.141 -2.457 1.00 81.44 182 ASN A O 1
ATOM 1418 N N . PHE A 1 183 ? 31.153 17.807 -1.583 1.00 85.88 183 PHE A N 1
ATOM 1419 C CA . PHE A 1 183 ? 30.100 17.704 -2.582 1.00 85.88 183 PHE A CA 1
ATOM 1420 C C . PHE A 1 183 ? 30.645 18.030 -3.981 1.00 85.88 183 PHE A C 1
ATOM 1422 O O . PHE A 1 183 ? 31.220 19.107 -4.183 1.00 85.88 183 PHE A O 1
ATOM 1429 N N . PRO A 1 184 ? 30.484 17.134 -4.968 1.00 86.31 184 PRO A N 1
ATOM 1430 C CA . PRO A 1 184 ? 31.009 17.371 -6.299 1.00 86.31 184 PRO A CA 1
ATOM 1431 C C . PRO A 1 184 ? 30.036 18.252 -7.082 1.00 86.31 184 PRO A C 1
ATOM 1433 O O . PRO A 1 184 ? 29.143 17.729 -7.720 1.00 86.31 184 PRO A O 1
ATOM 1436 N N . TYR A 1 185 ? 30.213 19.577 -7.104 1.00 84.25 185 TYR A N 1
ATOM 1437 C CA . TYR A 1 185 ? 29.361 20.476 -7.913 1.00 84.25 185 TYR A CA 1
ATOM 1438 C C . TYR A 1 185 ? 29.378 20.150 -9.421 1.00 84.25 185 TYR A C 1
ATOM 1440 O O . TYR A 1 185 ? 28.439 20.481 -10.147 1.00 84.25 185 TYR A O 1
ATOM 1448 N N . VAL A 1 186 ? 30.432 19.467 -9.882 1.00 88.94 186 VAL A N 1
ATOM 1449 C CA . VAL A 1 186 ? 30.522 18.843 -11.204 1.00 88.94 186 VAL A CA 1
ATOM 1450 C C . VAL A 1 186 ? 30.686 17.337 -11.032 1.00 88.94 186 VAL A C 1
ATOM 1452 O O . VAL A 1 186 ? 31.658 16.883 -10.429 1.00 88.94 186 VAL A O 1
ATOM 1455 N N . TYR A 1 187 ? 29.769 16.561 -11.605 1.00 83.62 187 TYR A N 1
ATOM 1456 C CA . TYR A 1 187 ? 29.790 15.100 -11.552 1.00 83.62 187 TYR A CA 1
ATOM 1457 C C . TYR A 1 187 ? 29.401 14.520 -12.915 1.00 83.62 187 TYR A C 1
ATOM 1459 O O . TYR A 1 187 ? 28.514 15.050 -13.577 1.00 83.62 187 TYR A O 1
ATOM 1467 N N . ASN A 1 188 ? 30.115 13.492 -13.394 1.00 84.12 188 ASN A N 1
ATOM 1468 C CA . ASN A 1 188 ? 29.946 12.932 -14.749 1.00 84.12 188 ASN A CA 1
ATOM 1469 C C . ASN A 1 188 ? 29.885 13.995 -15.875 1.00 84.12 188 ASN A C 1
ATOM 1471 O O . ASN A 1 188 ? 29.104 13.894 -16.818 1.00 84.12 188 ASN A O 1
ATOM 1475 N N . GLY A 1 189 ? 30.710 15.045 -15.766 1.00 79.81 189 GLY A N 1
ATOM 1476 C CA . GLY A 1 189 ? 30.772 16.144 -16.742 1.00 79.81 189 GLY A CA 1
ATOM 1477 C C . GLY A 1 189 ? 29.597 17.129 -16.685 1.00 79.81 189 GLY A C 1
ATOM 1478 O O . GLY A 1 189 ? 29.492 17.995 -17.547 1.00 79.81 189 GLY A O 1
ATOM 1479 N N . SER A 1 190 ? 28.727 17.013 -15.680 1.00 86.69 190 SER A N 1
ATOM 1480 C CA . SER A 1 190 ? 27.527 17.827 -15.495 1.00 86.69 190 SER A CA 1
ATOM 1481 C C . SER A 1 190 ? 27.627 18.718 -14.259 1.00 86.69 190 SER A C 1
ATOM 1483 O O . SER A 1 190 ? 27.882 18.238 -13.155 1.00 86.69 190 SER A O 1
ATOM 1485 N N . ASN A 1 191 ? 27.403 20.023 -14.436 1.00 89.56 191 ASN A N 1
ATOM 1486 C CA . ASN A 1 191 ? 27.366 20.996 -13.343 1.00 89.56 191 ASN A CA 1
ATOM 1487 C C . ASN A 1 191 ? 25.938 21.121 -12.791 1.00 89.56 191 ASN A C 1
ATOM 1489 O O . ASN A 1 191 ? 25.013 21.385 -13.560 1.00 89.56 191 ASN A O 1
ATOM 1493 N N . ILE A 1 192 ? 25.765 20.964 -11.476 1.00 92.00 192 ILE A N 1
ATOM 1494 C CA . ILE A 1 192 ? 24.457 21.028 -10.804 1.00 92.00 192 ILE A CA 1
ATOM 1495 C C . ILE A 1 192 ? 23.723 22.356 -11.049 1.00 92.00 192 ILE A C 1
ATOM 1497 O O . ILE A 1 192 ? 22.513 22.360 -11.271 1.00 92.00 192 ILE A O 1
ATOM 1501 N N . THR A 1 193 ? 24.452 23.475 -11.122 1.00 93.12 193 THR A N 1
ATOM 1502 C CA . THR A 1 193 ? 23.882 24.805 -11.376 1.00 93.12 193 THR A CA 1
ATOM 1503 C C . THR A 1 193 ? 23.163 24.862 -12.722 1.00 93.12 193 THR A C 1
ATOM 1505 O O . THR A 1 193 ? 22.112 25.485 -12.831 1.00 93.12 193 THR A O 1
ATOM 1508 N N . ALA A 1 194 ? 23.666 24.159 -13.740 1.00 93.06 194 ALA A N 1
ATOM 1509 C CA . ALA A 1 194 ? 23.036 24.138 -15.057 1.00 93.06 194 ALA A CA 1
ATOM 1510 C C . ALA A 1 194 ? 21.696 23.373 -15.051 1.00 93.06 194 ALA A C 1
ATOM 1512 O O . ALA A 1 194 ? 20.773 23.734 -15.778 1.00 93.06 194 ALA A O 1
ATOM 1513 N N . TYR A 1 195 ? 21.547 22.352 -14.200 1.00 95.44 195 TYR A N 1
ATOM 1514 C CA . TYR A 1 195 ? 20.271 21.647 -14.022 1.00 95.44 195 TYR A CA 1
ATOM 1515 C C . TYR A 1 195 ? 19.281 22.504 -13.231 1.00 95.44 195 TYR A C 1
ATOM 1517 O O . TYR A 1 195 ? 18.113 22.575 -13.606 1.00 95.44 195 TYR A O 1
ATOM 1525 N N . ASN A 1 196 ? 19.744 23.213 -12.198 1.00 96.75 196 ASN A N 1
ATOM 1526 C CA . ASN A 1 196 ? 18.907 24.149 -11.443 1.00 96.75 196 ASN A CA 1
ATOM 1527 C C . ASN A 1 196 ? 18.389 25.296 -12.315 1.00 96.75 196 ASN A C 1
ATOM 1529 O O . ASN A 1 196 ? 17.195 25.575 -12.288 1.00 96.75 196 ASN A O 1
ATOM 1533 N N . GLN A 1 197 ? 19.223 25.855 -13.196 1.00 95.88 197 GLN A N 1
ATOM 1534 C CA . GLN A 1 197 ? 18.788 26.850 -14.185 1.00 95.88 197 GLN A CA 1
ATOM 1535 C C . GLN A 1 197 ? 17.659 26.327 -15.086 1.00 95.88 197 GLN A C 1
ATOM 1537 O O . GLN A 1 197 ? 16.739 27.069 -15.428 1.00 95.88 197 GLN A O 1
ATOM 1542 N N . VAL A 1 198 ? 17.695 25.044 -15.463 1.00 96.19 198 VAL A N 1
ATOM 1543 C CA . VAL A 1 198 ? 16.609 24.413 -16.229 1.00 96.19 198 VAL A CA 1
ATOM 1544 C C . VAL A 1 198 ? 15.353 24.262 -15.377 1.00 96.19 198 VAL A C 1
ATOM 1546 O O . VAL A 1 198 ? 14.275 24.608 -15.857 1.00 96.19 198 VAL A O 1
ATOM 1549 N N . ILE A 1 199 ? 15.479 23.773 -14.138 1.00 97.94 199 ILE A N 1
ATOM 1550 C CA . ILE A 1 199 ? 14.354 23.643 -13.198 1.00 97.94 199 ILE A CA 1
ATOM 1551 C C . ILE A 1 199 ? 13.661 24.997 -13.036 1.00 97.94 199 ILE A C 1
ATOM 1553 O O . ILE A 1 199 ? 12.455 25.092 -13.250 1.00 97.94 199 ILE A O 1
ATOM 1557 N N . GLU A 1 200 ? 14.422 26.051 -12.749 1.00 97.44 200 GLU A N 1
ATOM 1558 C CA . GLU A 1 200 ? 13.918 27.412 -12.583 1.00 97.44 200 GLU A CA 1
ATOM 1559 C C . GLU A 1 200 ? 13.252 27.947 -13.850 1.00 97.44 200 GLU A C 1
ATOM 1561 O O . GLU A 1 200 ? 12.125 28.438 -13.798 1.00 97.44 200 GLU A O 1
ATOM 1566 N N . ALA A 1 201 ? 13.929 27.852 -14.999 1.00 95.75 201 ALA A N 1
ATOM 1567 C CA . ALA A 1 201 ? 13.419 28.387 -16.257 1.00 95.75 201 ALA A CA 1
ATOM 1568 C C . ALA A 1 201 ? 12.117 27.694 -16.680 1.00 95.75 201 ALA A C 1
ATOM 1570 O O . ALA A 1 201 ? 11.166 28.353 -17.097 1.00 95.75 201 ALA A O 1
ATOM 1571 N N . VAL A 1 202 ? 12.058 26.367 -16.555 1.00 96.56 202 VAL A N 1
ATOM 1572 C CA . VAL A 1 202 ? 10.876 25.584 -16.928 1.00 96.56 202 VAL A CA 1
ATOM 1573 C C . VAL A 1 202 ? 9.757 25.762 -15.897 1.00 96.56 202 VAL A C 1
ATOM 1575 O O . VAL A 1 202 ? 8.603 25.913 -16.286 1.00 96.56 202 VAL A O 1
ATOM 1578 N N . ALA A 1 203 ? 10.057 25.819 -14.597 1.00 97.56 203 ALA A N 1
ATOM 1579 C CA . ALA A 1 203 ? 9.053 26.117 -13.573 1.00 97.56 203 ALA A CA 1
ATOM 1580 C C . ALA A 1 203 ? 8.410 27.493 -13.798 1.00 97.56 203 ALA A C 1
ATOM 1582 O O . ALA A 1 203 ? 7.182 27.588 -13.830 1.00 97.56 203 ALA A O 1
ATOM 1583 N N . LYS A 1 204 ? 9.219 28.528 -14.067 1.00 95.44 204 LYS A N 1
ATOM 1584 C CA . LYS A 1 204 ? 8.736 29.870 -14.431 1.00 95.44 204 LYS A CA 1
ATOM 1585 C C . LYS A 1 204 ? 7.866 29.834 -15.689 1.00 95.44 204 LYS A C 1
ATOM 1587 O O . LYS A 1 204 ? 6.781 30.406 -15.688 1.00 95.44 204 LYS A O 1
ATOM 1592 N N . GLN A 1 205 ? 8.286 29.102 -16.726 1.00 94.31 205 GLN A N 1
ATOM 1593 C CA . GLN A 1 205 ? 7.520 28.945 -17.969 1.00 94.31 205 GLN A CA 1
ATOM 1594 C C . GLN A 1 205 ? 6.107 28.382 -17.737 1.00 94.31 205 GLN A C 1
ATOM 1596 O O . GLN A 1 205 ? 5.170 28.787 -18.420 1.00 94.31 205 GLN A O 1
ATOM 1601 N N . TYR A 1 206 ? 5.943 27.451 -16.795 1.00 95.00 206 TYR A N 1
ATOM 1602 C CA . TYR A 1 206 ? 4.651 26.828 -16.487 1.00 95.00 206 TYR A CA 1
ATOM 1603 C C . TYR A 1 206 ? 3.912 27.487 -15.314 1.00 95.00 206 TYR A C 1
ATOM 1605 O O . TYR A 1 206 ? 2.921 26.927 -14.847 1.00 95.00 206 TYR A O 1
ATOM 1613 N N . ALA A 1 207 ? 4.355 28.658 -14.837 1.00 95.94 207 ALA A N 1
ATOM 1614 C CA . ALA A 1 207 ? 3.800 29.315 -13.650 1.00 95.94 207 ALA A CA 1
ATOM 1615 C C . ALA A 1 207 ? 3.716 28.353 -12.444 1.00 95.94 207 ALA A C 1
ATOM 1617 O O . ALA A 1 207 ? 2.672 28.183 -11.801 1.00 95.94 207 ALA A O 1
ATOM 1618 N N . CYS A 1 208 ? 4.818 27.645 -12.197 1.00 96.88 208 CYS A N 1
ATOM 1619 C CA . CYS A 1 208 ? 5.049 26.854 -10.995 1.00 96.88 208 CYS A CA 1
ATOM 1620 C C . CYS A 1 208 ? 5.942 27.648 -10.037 1.00 96.88 208 CYS A C 1
ATOM 1622 O O . CYS A 1 208 ? 6.827 28.391 -10.469 1.00 96.88 208 CYS A O 1
ATOM 1624 N N . ARG A 1 209 ? 5.734 27.460 -8.735 1.00 96.12 209 ARG A N 1
ATOM 1625 C CA . ARG A 1 209 ? 6.561 28.068 -7.696 1.00 96.12 209 ARG A CA 1
ATOM 1626 C C . ARG A 1 209 ? 7.934 27.403 -7.683 1.00 96.12 209 ARG A C 1
ATOM 1628 O O . ARG A 1 209 ? 8.024 26.180 -7.764 1.00 96.12 209 ARG A O 1
ATOM 1635 N N . VAL A 1 210 ? 8.993 28.195 -7.569 1.00 96.81 210 VAL A N 1
ATOM 1636 C CA . VAL A 1 210 ? 10.360 27.695 -7.381 1.00 96.81 210 VAL A CA 1
ATOM 1637 C C . VAL A 1 210 ? 10.700 27.768 -5.900 1.00 96.81 210 VAL A C 1
ATOM 1639 O O . VAL A 1 210 ? 10.493 28.808 -5.284 1.00 96.81 210 VAL A O 1
ATOM 1642 N N . ILE A 1 211 ? 11.222 26.673 -5.351 1.00 95.56 211 ILE A N 1
ATOM 1643 C CA . ILE A 1 211 ? 11.799 26.620 -4.007 1.00 95.56 211 ILE A CA 1
ATOM 1644 C C . ILE A 1 211 ? 13.314 26.502 -4.172 1.00 95.56 211 ILE A C 1
ATOM 1646 O O . ILE A 1 211 ? 13.808 25.458 -4.611 1.00 95.56 211 ILE A O 1
ATOM 1650 N N . ASP A 1 212 ? 14.043 27.579 -3.879 1.00 92.56 212 ASP A N 1
ATOM 1651 C CA . ASP A 1 212 ? 15.480 27.647 -4.138 1.00 92.56 212 ASP A CA 1
ATOM 1652 C C . ASP A 1 212 ? 16.299 27.010 -3.009 1.00 92.56 212 ASP A C 1
ATOM 1654 O O . ASP A 1 212 ? 16.859 27.670 -2.143 1.00 92.56 212 ASP A O 1
ATOM 1658 N N . LEU A 1 213 ? 16.402 25.684 -3.020 1.00 92.75 213 LEU A N 1
ATOM 1659 C CA . LEU A 1 213 ? 17.228 24.969 -2.049 1.00 92.75 213 LEU A CA 1
ATOM 1660 C C . LEU A 1 213 ? 18.725 25.114 -2.324 1.00 92.75 213 LEU A C 1
ATOM 1662 O O . LEU A 1 213 ? 19.523 24.914 -1.411 1.00 92.75 213 LEU A O 1
ATOM 1666 N N . PHE A 1 214 ? 19.121 25.438 -3.557 1.00 90.81 214 PHE A N 1
ATOM 1667 C CA . PHE A 1 214 ? 20.527 25.547 -3.939 1.00 90.81 214 PHE A CA 1
ATOM 1668 C C . PHE A 1 214 ? 21.238 26.666 -3.178 1.00 90.81 214 PHE A C 1
ATOM 1670 O O . PHE A 1 214 ? 22.363 26.467 -2.721 1.00 90.81 214 PHE A O 1
ATOM 1677 N N . ASN A 1 215 ? 20.570 27.809 -3.012 1.00 83.62 215 ASN A N 1
ATOM 1678 C CA . ASN A 1 215 ? 21.112 28.942 -2.265 1.00 83.62 215 ASN A CA 1
ATOM 1679 C C . ASN A 1 215 ? 20.716 28.933 -0.778 1.00 83.62 215 ASN A C 1
ATOM 1681 O O . ASN A 1 215 ? 21.419 29.528 0.040 1.00 83.62 215 ASN A O 1
ATOM 1685 N N . SER A 1 216 ? 19.645 28.224 -0.409 1.00 72.50 216 SER A N 1
ATOM 1686 C CA . SER A 1 216 ? 19.082 28.266 0.952 1.00 72.50 216 SER A CA 1
ATOM 1687 C C . SER A 1 216 ? 19.596 27.182 1.899 1.00 72.50 216 SER A C 1
ATOM 1689 O O . SER A 1 216 ? 19.179 27.130 3.061 1.00 72.50 216 SER A O 1
ATOM 1691 N N . GLY A 1 217 ? 20.521 26.324 1.455 1.00 71.75 217 GLY A N 1
ATOM 1692 C CA . GLY A 1 217 ? 21.294 25.479 2.361 1.00 71.75 217 GLY A CA 1
ATOM 1693 C C . GLY A 1 217 ? 21.862 24.198 1.757 1.00 71.75 217 GLY A C 1
ATOM 1694 O O . GLY A 1 217 ? 21.863 23.962 0.553 1.00 71.75 217 GLY A O 1
ATOM 1695 N N . CYS A 1 218 ? 22.365 23.351 2.649 1.00 84.00 218 CYS A N 1
ATOM 1696 C CA . CYS A 1 218 ? 22.782 21.984 2.362 1.00 84.00 218 CYS A CA 1
ATOM 1697 C C . CYS A 1 218 ? 22.215 21.053 3.437 1.00 84.00 218 CYS A C 1
ATOM 1699 O O . CYS A 1 218 ? 21.790 21.520 4.496 1.00 84.00 218 CYS A O 1
ATOM 1701 N N . TYR A 1 219 ? 22.207 19.746 3.178 1.00 89.81 219 TYR A N 1
ATOM 1702 C CA . TYR A 1 219 ? 21.733 18.762 4.152 1.00 89.81 219 TYR A CA 1
ATOM 1703 C C . TYR A 1 219 ? 22.742 17.650 4.414 1.00 89.81 219 TYR A C 1
ATOM 1705 O O . TYR A 1 219 ? 23.560 17.301 3.558 1.00 89.81 219 TYR A O 1
ATOM 1713 N N . ASP A 1 220 ? 22.651 17.080 5.614 1.00 88.94 220 ASP A N 1
ATOM 1714 C CA . ASP A 1 220 ? 23.467 15.944 6.019 1.00 88.94 220 ASP A CA 1
ATOM 1715 C C . ASP A 1 220 ? 22.966 14.639 5.390 1.00 88.94 220 ASP A C 1
ATOM 1717 O O . ASP A 1 220 ? 21.768 14.354 5.354 1.00 88.94 220 ASP A O 1
ATOM 1721 N N . SER A 1 221 ? 23.885 13.819 4.900 1.00 91.12 221 SER A N 1
ATOM 1722 C CA . SER A 1 221 ? 23.588 12.595 4.163 1.00 91.12 221 SER A CA 1
ATOM 1723 C C . SER A 1 221 ? 24.457 11.429 4.623 1.00 91.12 221 SER A C 1
ATOM 1725 O O . SER A 1 221 ? 25.562 11.600 5.141 1.00 91.12 221 SER A O 1
ATOM 1727 N N . ILE A 1 222 ? 23.963 10.207 4.418 1.00 89.62 222 ILE A N 1
ATOM 1728 C CA . ILE A 1 222 ? 24.703 8.991 4.792 1.00 89.62 222 ILE A CA 1
ATOM 1729 C C . ILE A 1 222 ? 25.687 8.518 3.717 1.00 89.62 222 ILE A C 1
ATOM 1731 O O . ILE A 1 222 ? 26.590 7.739 4.016 1.00 89.62 222 ILE A O 1
ATOM 1735 N N . ASP A 1 223 ? 25.522 8.969 2.476 1.00 87.00 223 ASP A N 1
ATOM 1736 C CA . ASP A 1 223 ? 26.288 8.498 1.316 1.00 87.00 223 ASP A CA 1
ATOM 1737 C C . ASP A 1 223 ? 26.565 9.593 0.270 1.00 87.00 223 ASP A C 1
ATOM 1739 O O . ASP A 1 223 ? 26.996 9.296 -0.843 1.00 87.00 223 ASP A O 1
ATOM 1743 N N . GLY A 1 224 ? 26.337 10.861 0.625 1.00 85.69 224 GLY A N 1
ATOM 1744 C CA . GLY A 1 224 ? 26.460 12.004 -0.278 1.00 85.69 224 GLY A CA 1
ATOM 1745 C C . GLY A 1 224 ? 25.170 12.338 -1.032 1.00 85.69 224 GLY A C 1
ATOM 1746 O O . GLY A 1 224 ? 25.141 13.330 -1.758 1.00 85.69 224 GLY A O 1
ATOM 1747 N N . THR A 1 225 ? 24.100 11.548 -0.888 1.00 88.81 225 THR A N 1
ATOM 1748 C CA . THR A 1 225 ? 22.812 11.795 -1.559 1.00 88.81 225 THR A CA 1
ATOM 1749 C C . THR A 1 225 ? 21.615 11.590 -0.643 1.00 88.81 225 THR A C 1
ATOM 1751 O O . THR A 1 225 ? 20.703 12.400 -0.668 1.00 88.81 225 THR A O 1
ATOM 1754 N N . HIS A 1 226 ? 21.579 10.540 0.174 1.00 95.81 226 HIS A N 1
ATOM 1755 C CA . HIS A 1 226 ? 20.393 10.210 0.961 1.00 95.81 226 HIS A CA 1
ATOM 1756 C C . HIS A 1 226 ? 20.443 10.860 2.350 1.00 95.81 226 HIS A C 1
ATOM 1758 O O . HIS A 1 226 ? 21.349 10.536 3.129 1.00 95.81 226 HIS A O 1
ATOM 1764 N N . PRO A 1 227 ? 19.487 11.750 2.690 1.00 94.75 227 PRO A N 1
ATOM 1765 C CA . PRO A 1 227 ? 19.434 12.385 4.000 1.00 94.75 227 PRO A CA 1
ATOM 1766 C C . PRO A 1 227 ? 19.364 11.387 5.160 1.00 94.75 227 PRO A C 1
ATOM 1768 O O . PRO A 1 227 ? 18.626 10.396 5.094 1.00 94.75 227 PRO A O 1
ATOM 1771 N N . ASN A 1 228 ? 20.082 11.683 6.243 1.00 91.69 228 ASN A N 1
ATOM 1772 C CA . ASN A 1 228 ? 19.764 11.131 7.562 1.00 91.69 228 ASN A CA 1
ATOM 1773 C C . ASN A 1 228 ? 18.637 11.956 8.224 1.00 91.69 228 ASN A C 1
ATOM 1775 O O . ASN A 1 228 ? 18.103 12.880 7.613 1.00 91.69 228 ASN A O 1
ATOM 1779 N N . ALA A 1 229 ? 18.256 11.629 9.459 1.00 90.38 229 ALA A N 1
ATOM 1780 C CA . ALA A 1 229 ? 17.204 12.348 10.181 1.00 90.38 229 ALA A CA 1
ATOM 1781 C C . ALA A 1 229 ? 17.485 13.861 10.309 1.00 90.38 229 ALA A C 1
ATOM 1783 O O . ALA A 1 229 ? 16.589 14.667 10.068 1.00 90.38 229 ALA A O 1
ATOM 1784 N N . GLU A 1 230 ? 18.729 14.257 10.602 1.00 86.19 230 GLU A N 1
ATOM 1785 C CA . GLU A 1 230 ? 19.123 15.674 10.663 1.00 86.19 230 GLU A CA 1
ATOM 1786 C C . GLU A 1 230 ? 19.075 16.332 9.277 1.00 86.19 230 GLU A C 1
ATOM 1788 O O . GLU A 1 230 ? 18.596 17.453 9.130 1.00 86.19 230 GLU A O 1
ATOM 1793 N N . GLY A 1 231 ? 19.492 15.620 8.230 1.00 87.75 231 GLY A N 1
ATOM 1794 C CA . GLY A 1 231 ? 19.372 16.076 6.851 1.00 87.75 231 GLY A CA 1
ATOM 1795 C C . GLY A 1 231 ? 17.925 16.280 6.406 1.00 87.75 231 GLY A C 1
ATOM 1796 O O . GLY A 1 231 ? 17.629 17.247 5.705 1.00 87.75 231 GLY A O 1
ATOM 1797 N N . MET A 1 232 ? 17.002 15.419 6.844 1.00 95.31 232 MET A N 1
ATOM 1798 C CA . MET A 1 232 ? 15.567 15.606 6.607 1.00 95.31 232 MET A CA 1
ATOM 1799 C C . MET A 1 232 ? 15.031 16.862 7.301 1.00 95.31 232 MET A C 1
ATOM 1801 O O . MET A 1 232 ? 14.225 17.581 6.707 1.00 95.31 232 MET A O 1
ATOM 1805 N N . ASP A 1 233 ? 15.487 17.148 8.527 1.00 83.81 233 ASP A N 1
ATOM 1806 C CA . ASP A 1 233 ? 15.147 18.381 9.249 1.00 83.81 233 ASP A CA 1
ATOM 1807 C C . ASP A 1 233 ? 15.679 19.627 8.527 1.00 83.81 233 ASP A C 1
ATOM 1809 O O . ASP A 1 233 ? 14.957 20.620 8.394 1.00 83.81 233 ASP A O 1
ATOM 1813 N N . MET A 1 234 ? 16.918 19.577 8.026 1.00 85.31 234 MET A N 1
ATOM 1814 C CA . MET A 1 234 ? 17.534 20.671 7.265 1.00 85.31 234 MET A CA 1
ATOM 1815 C C . MET A 1 234 ? 16.773 20.944 5.966 1.00 85.31 234 MET A C 1
ATOM 1817 O O . MET A 1 234 ? 16.396 22.087 5.713 1.00 85.31 234 MET A O 1
ATOM 1821 N N . LEU A 1 235 ? 16.467 19.898 5.189 1.00 90.81 235 LEU A N 1
ATOM 1822 C CA . LEU A 1 235 ? 15.676 20.015 3.961 1.00 90.81 235 LEU A CA 1
ATOM 1823 C C . LEU A 1 235 ? 14.292 20.612 4.219 1.00 90.81 235 LEU A C 1
ATOM 1825 O O . LEU A 1 235 ? 13.895 21.552 3.531 1.00 90.81 235 LEU A O 1
ATOM 1829 N N . ALA A 1 236 ? 13.568 20.096 5.216 1.00 89.56 236 ALA A N 1
ATOM 1830 C CA . ALA A 1 236 ? 12.257 20.629 5.573 1.00 89.56 236 ALA A CA 1
ATOM 1831 C C . ALA A 1 236 ? 12.343 22.108 5.960 1.00 89.56 236 ALA A C 1
ATOM 1833 O O . ALA A 1 236 ? 11.543 22.915 5.494 1.00 89.56 236 ALA A O 1
ATOM 1834 N N . SER A 1 237 ? 13.342 22.467 6.770 1.00 81.81 237 SER A N 1
ATOM 1835 C CA . SER A 1 237 ? 13.547 23.841 7.230 1.00 81.81 237 SER A CA 1
ATOM 1836 C C . SER A 1 237 ? 13.836 24.796 6.072 1.00 81.81 237 SER A C 1
ATOM 1838 O O . SER A 1 237 ? 13.236 25.866 6.018 1.00 81.81 237 SER A O 1
ATOM 1840 N N . SER A 1 238 ? 14.701 24.416 5.126 1.00 85.50 238 SER A N 1
ATOM 1841 C CA . SER A 1 238 ? 14.989 25.238 3.943 1.00 85.50 238 SER A CA 1
ATOM 1842 C C . SER A 1 238 ? 13.744 25.437 3.077 1.00 85.50 238 SER A C 1
ATOM 1844 O O . SER A 1 238 ? 13.457 26.569 2.701 1.00 85.50 238 SER A O 1
ATOM 1846 N N . ILE A 1 239 ? 12.954 24.382 2.837 1.00 90.75 239 ILE A N 1
ATOM 1847 C CA . ILE A 1 239 ? 11.691 24.494 2.086 1.00 90.75 239 ILE A CA 1
ATOM 1848 C C . ILE A 1 239 ? 10.729 25.450 2.799 1.00 90.75 239 ILE A C 1
ATOM 1850 O O . ILE A 1 239 ? 10.219 26.377 2.178 1.00 90.75 239 ILE A O 1
ATOM 1854 N N . ILE A 1 240 ? 10.518 25.262 4.105 1.00 85.94 240 ILE A N 1
ATOM 1855 C CA . ILE A 1 240 ? 9.614 26.094 4.913 1.00 85.94 240 ILE A CA 1
ATOM 1856 C C . ILE A 1 240 ? 10.053 27.567 4.888 1.00 85.94 240 ILE A C 1
ATOM 1858 O O . ILE A 1 240 ? 9.219 28.459 4.721 1.00 85.94 240 ILE A O 1
ATOM 1862 N N . ASN A 1 241 ? 11.349 27.844 5.019 1.00 81.44 241 ASN A N 1
ATOM 1863 C CA . ASN A 1 241 ? 11.867 29.212 5.032 1.00 81.44 241 ASN A CA 1
ATOM 1864 C C . ASN A 1 241 ? 11.699 29.911 3.677 1.00 81.44 241 ASN A C 1
ATOM 1866 O O . ASN A 1 241 ? 11.199 31.035 3.643 1.00 81.44 241 ASN A O 1
ATOM 1870 N N . GLU A 1 242 ? 12.015 29.227 2.574 1.00 84.38 242 GLU A N 1
ATOM 1871 C CA . GLU A 1 242 ? 11.784 29.741 1.216 1.00 84.38 242 GLU A CA 1
ATOM 1872 C C . GLU A 1 242 ? 10.303 30.027 0.961 1.00 84.38 242 GLU A C 1
ATOM 1874 O O . GLU A 1 242 ? 9.936 31.009 0.314 1.00 84.38 242 GLU A O 1
ATOM 1879 N N . THR A 1 243 ? 9.418 29.208 1.530 1.00 77.25 243 THR A N 1
ATOM 1880 C CA . THR A 1 243 ? 7.977 29.414 1.369 1.00 77.25 243 THR A CA 1
ATOM 1881 C C . THR A 1 243 ? 7.409 30.559 2.215 1.00 77.25 243 THR A C 1
ATOM 1883 O O . THR A 1 243 ? 6.431 31.193 1.812 1.00 77.25 243 THR A O 1
ATOM 1886 N N . ARG A 1 244 ? 8.037 30.868 3.357 1.00 65.19 244 ARG A N 1
ATOM 1887 C CA . ARG A 1 244 ? 7.644 31.952 4.276 1.00 65.19 244 ARG A CA 1
ATOM 1888 C C . ARG A 1 244 ? 8.078 33.344 3.823 1.00 65.19 244 ARG A C 1
ATOM 1890 O O . ARG A 1 244 ? 7.509 34.326 4.295 1.00 65.19 244 ARG A O 1
ATOM 1897 N N . GLY A 1 245 ? 9.019 33.446 2.882 1.00 49.69 245 GLY A N 1
ATOM 1898 C CA . GLY A 1 245 ? 9.429 34.724 2.287 1.00 49.69 245 GLY A CA 1
ATOM 1899 C C . GLY A 1 245 ? 8.282 35.515 1.632 1.00 49.69 245 GLY A C 1
ATOM 1900 O O . GLY A 1 245 ? 8.389 36.730 1.480 1.00 49.69 245 GLY A O 1
ATOM 1901 N N . GLU A 1 246 ? 7.161 34.863 1.300 1.00 46.19 246 GLU A N 1
ATOM 1902 C CA . GLU A 1 246 ? 5.966 35.515 0.738 1.00 46.19 246 GLU A CA 1
ATOM 1903 C C . GLU A 1 246 ? 4.950 35.988 1.795 1.00 46.19 246 GLU A C 1
ATOM 1905 O O . GLU A 1 246 ? 4.265 36.982 1.563 1.00 46.19 246 GLU A O 1
ATOM 1910 N N . GLU A 1 247 ? 4.889 35.373 2.982 1.00 41.84 247 GLU A N 1
ATOM 1911 C CA . GLU A 1 247 ? 3.994 35.814 4.074 1.00 41.84 247 GLU A CA 1
ATOM 1912 C C . GLU A 1 247 ? 4.541 37.045 4.829 1.00 41.84 247 GLU A C 1
ATOM 1914 O O . GLU A 1 247 ? 3.803 37.736 5.530 1.00 41.84 247 GLU A O 1
ATOM 1919 N N . ILE A 1 248 ? 5.822 37.379 4.638 1.00 34.09 248 ILE A N 1
ATOM 1920 C CA . ILE A 1 248 ? 6.504 38.521 5.276 1.00 34.09 248 ILE A CA 1
ATOM 1921 C C . ILE A 1 248 ? 6.301 39.841 4.497 1.00 34.09 248 ILE A C 1
ATOM 1923 O O . ILE A 1 248 ? 6.449 40.923 5.067 1.00 34.09 248 ILE A O 1
ATOM 1927 N N . ARG A 1 249 ? 5.874 39.803 3.223 1.00 29.33 249 ARG A N 1
ATOM 1928 C CA . ARG A 1 249 ? 5.695 41.016 2.390 1.00 29.33 249 ARG A CA 1
ATOM 1929 C C . ARG A 1 249 ? 4.478 41.883 2.733 1.00 29.33 249 ARG A C 1
ATOM 1931 O O . ARG A 1 249 ? 4.387 42.992 2.225 1.00 29.33 249 ARG A O 1
ATOM 1938 N N . VAL A 1 250 ? 3.579 41.427 3.606 1.00 31.19 250 VAL A N 1
ATOM 1939 C CA . VAL A 1 250 ? 2.419 42.222 4.062 1.00 31.19 250 VAL A CA 1
ATOM 1940 C C . VAL A 1 250 ? 2.689 42.932 5.401 1.00 31.19 250 VAL A C 1
ATOM 1942 O O . VAL A 1 250 ? 1.910 43.788 5.803 1.00 31.19 250 VAL A O 1
ATOM 1945 N N . TYR A 1 251 ? 3.808 42.643 6.082 1.00 28.12 251 TYR A N 1
ATOM 1946 C CA . TYR A 1 251 ? 4.023 43.078 7.473 1.00 28.12 251 TYR A CA 1
ATOM 1947 C C . TYR A 1 251 ? 5.268 43.941 7.742 1.00 28.12 251 TYR A C 1
ATOM 1949 O O . TYR A 1 251 ? 5.481 44.318 8.891 1.00 28.12 251 TYR A O 1
ATOM 1957 N N . TYR A 1 252 ? 6.046 44.320 6.721 1.00 25.41 252 TYR A N 1
ATOM 1958 C CA . TYR A 1 252 ? 7.213 45.208 6.888 1.00 25.41 252 TYR A CA 1
ATOM 1959 C C . TYR A 1 252 ? 7.226 46.419 5.940 1.00 25.41 252 TYR A C 1
ATOM 1961 O O . TYR A 1 252 ? 8.280 46.848 5.481 1.00 25.41 252 TYR A O 1
ATOM 1969 N N . GLU A 1 253 ? 6.065 47.032 5.702 1.00 29.20 253 GLU A N 1
ATOM 1970 C CA . GLU A 1 253 ? 6.002 48.481 5.444 1.00 29.20 253 GLU A CA 1
ATOM 1971 C C . GLU A 1 253 ? 5.692 49.230 6.750 1.00 29.20 253 GLU A C 1
ATOM 1973 O O . GLU A 1 253 ? 4.726 49.969 6.834 1.00 29.20 253 GLU A O 1
ATOM 1978 N N . THR A 1 254 ? 6.498 49.021 7.791 1.00 32.09 254 THR A N 1
ATOM 1979 C CA . THR A 1 254 ? 6.753 50.007 8.854 1.00 32.09 254 THR A CA 1
ATOM 1980 C C . THR A 1 254 ? 7.987 49.558 9.633 1.00 32.09 254 THR A C 1
ATOM 1982 O O . THR A 1 254 ? 8.064 48.406 10.053 1.00 32.09 254 THR A O 1
ATOM 1985 N N . ASP A 1 255 ? 8.899 50.504 9.833 1.00 25.95 255 ASP A N 1
ATOM 1986 C CA . ASP A 1 255 ? 10.064 50.485 10.724 1.00 25.95 255 ASP A CA 1
ATOM 1987 C C . ASP A 1 255 ? 11.346 49.792 10.223 1.00 25.95 255 ASP A C 1
ATOM 1989 O O . ASP A 1 255 ? 11.666 48.638 10.496 1.00 25.95 255 ASP A O 1
ATOM 1993 N N . GLU A 1 256 ? 12.094 50.610 9.477 1.00 26.78 256 GLU A N 1
ATOM 1994 C CA . GLU A 1 256 ? 13.542 50.835 9.538 1.00 26.78 256 GLU A CA 1
ATOM 1995 C C . GLU A 1 256 ? 14.431 49.784 10.234 1.00 26.78 256 GLU A C 1
ATOM 1997 O O . GLU A 1 256 ? 14.514 49.689 11.458 1.00 26.78 256 GLU A O 1
ATOM 2002 N N . CYS A 1 257 ? 15.317 49.183 9.439 1.00 23.59 257 CYS A N 1
ATOM 2003 C CA . CYS A 1 257 ? 16.732 49.131 9.799 1.00 23.59 257 CYS A CA 1
ATOM 2004 C C . CYS A 1 257 ? 17.590 49.141 8.531 1.00 23.59 257 CYS A C 1
ATOM 2006 O O . CYS A 1 257 ? 17.686 48.162 7.794 1.00 23.59 257 CYS A O 1
ATOM 2008 N N . ALA A 1 258 ? 18.195 50.299 8.282 1.00 25.62 258 ALA A N 1
ATOM 2009 C CA . ALA A 1 258 ? 19.177 50.528 7.242 1.00 25.62 258 ALA A CA 1
ATOM 2010 C C . ALA A 1 258 ? 20.466 49.747 7.524 1.00 25.62 258 ALA A C 1
ATOM 2012 O O . ALA A 1 258 ? 21.093 49.982 8.552 1.00 25.62 258 ALA A O 1
ATOM 2013 N N . VAL A 1 259 ? 20.921 48.928 6.571 1.00 24.19 259 VAL A N 1
ATOM 2014 C CA . VAL A 1 259 ? 22.354 48.806 6.265 1.00 24.19 259 VAL A CA 1
ATOM 2015 C C . VAL A 1 259 ? 22.524 48.634 4.756 1.00 24.19 259 VAL A C 1
ATOM 2017 O O . VAL A 1 259 ? 21.976 47.736 4.127 1.00 24.19 259 VAL A O 1
ATOM 2020 N N . SER A 1 260 ? 23.291 49.566 4.211 1.00 25.27 260 SER A N 1
ATOM 2021 C CA . SER A 1 260 ? 23.716 49.745 2.831 1.00 25.27 260 SER A CA 1
ATOM 2022 C C . SER A 1 260 ? 24.475 48.562 2.229 1.00 25.27 260 SER A C 1
ATOM 2024 O O . SER A 1 260 ? 25.445 48.092 2.823 1.00 25.27 260 SER A O 1
ATOM 2026 N N . SER A 1 261 ? 24.195 48.274 0.960 1.00 23.67 261 SER A N 1
ATOM 2027 C CA . SER A 1 261 ? 25.250 48.222 -0.061 1.00 23.67 261 SER A CA 1
ATOM 2028 C C . SER A 1 261 ? 24.638 48.381 -1.450 1.00 23.67 261 SER A C 1
ATOM 2030 O O . SER A 1 261 ? 23.891 47.522 -1.913 1.00 23.67 261 SER A O 1
ATOM 2032 N N . ASP A 1 262 ? 24.967 49.506 -2.079 1.00 23.55 262 ASP A N 1
ATOM 2033 C CA . ASP A 1 262 ? 24.745 49.810 -3.487 1.00 23.55 262 ASP A CA 1
ATOM 2034 C C . ASP A 1 262 ? 25.480 48.817 -4.397 1.00 23.55 262 ASP A C 1
ATOM 2036 O O . ASP A 1 262 ? 26.651 48.514 -4.171 1.00 23.55 262 ASP A O 1
ATOM 2040 N N . THR A 1 263 ? 24.852 48.410 -5.502 1.00 25.53 263 THR A N 1
ATOM 2041 C CA . THR A 1 263 ? 25.392 48.661 -6.854 1.00 25.53 263 THR A CA 1
ATOM 2042 C C . THR A 1 263 ? 24.342 48.372 -7.933 1.00 25.53 263 THR A C 1
ATOM 2044 O O . THR A 1 263 ? 23.614 47.387 -7.886 1.00 25.53 263 THR A O 1
ATOM 2047 N N . LYS A 1 264 ? 24.258 49.310 -8.881 1.00 24.58 264 LYS A N 1
ATOM 2048 C CA . LYS A 1 264 ? 23.301 49.434 -9.989 1.00 24.58 264 LYS A CA 1
ATOM 2049 C C . LYS A 1 264 ? 23.660 48.553 -11.194 1.00 24.58 264 LYS A C 1
ATOM 2051 O O . LYS A 1 264 ? 24.844 48.384 -11.465 1.00 24.58 264 LYS A O 1
ATOM 2056 N N . HIS A 1 265 ? 22.641 48.138 -11.951 1.00 25.97 265 HIS A N 1
ATOM 2057 C CA . HIS A 1 265 ? 22.527 48.230 -13.426 1.00 25.97 265 HIS A CA 1
ATOM 2058 C C . HIS A 1 265 ? 21.114 47.750 -13.821 1.00 25.97 265 HIS A C 1
ATOM 2060 O O . HIS A 1 265 ? 20.715 46.658 -13.431 1.00 25.97 265 HIS A O 1
ATOM 2066 N N . ASP A 1 266 ? 20.221 48.647 -14.243 1.00 25.23 266 ASP A N 1
ATOM 2067 C CA . ASP A 1 266 ? 19.993 49.183 -15.604 1.00 25.23 266 ASP A CA 1
ATOM 2068 C C . ASP A 1 266 ? 19.171 48.263 -16.529 1.00 25.23 266 ASP A C 1
ATOM 2070 O O . ASP A 1 266 ? 19.677 47.243 -16.981 1.00 25.23 266 ASP A O 1
ATOM 2074 N N . THR A 1 267 ? 17.939 48.744 -16.805 1.00 23.81 267 THR A N 1
ATOM 2075 C CA . THR A 1 267 ? 17.216 48.847 -18.105 1.00 23.81 267 THR A CA 1
ATOM 2076 C C . THR A 1 267 ? 16.990 47.581 -18.941 1.00 23.81 267 THR A C 1
ATOM 2078 O O . THR A 1 267 ? 17.857 46.726 -19.018 1.00 23.81 267 THR A O 1
ATOM 2081 N N . ASP A 1 268 ? 15.948 47.397 -19.744 1.00 22.67 268 ASP A N 1
ATOM 2082 C CA . ASP A 1 268 ? 14.629 47.979 -20.032 1.00 22.67 268 ASP A CA 1
ATOM 2083 C C . ASP A 1 268 ? 14.035 47.018 -21.106 1.00 22.67 268 ASP A C 1
ATOM 2085 O O . ASP A 1 268 ? 14.729 46.118 -21.584 1.00 22.67 268 ASP A O 1
ATOM 2089 N N . GLU A 1 269 ? 12.790 47.261 -21.521 1.00 25.06 269 GLU A N 1
ATOM 2090 C CA . GLU A 1 269 ? 12.212 46.877 -22.827 1.00 25.06 269 GLU A CA 1
ATOM 2091 C C . GLU A 1 269 ? 11.590 45.469 -23.017 1.00 25.06 269 GLU A C 1
ATOM 2093 O O . GLU A 1 269 ? 12.226 44.442 -23.245 1.00 25.06 269 GLU A O 1
ATOM 2098 N N . ASP A 1 270 ? 10.255 45.526 -23.014 1.00 24.19 270 ASP A N 1
ATOM 2099 C CA . ASP A 1 270 ? 9.391 45.324 -24.185 1.00 24.19 270 ASP A CA 1
ATOM 2100 C C . ASP A 1 270 ? 8.560 44.041 -24.348 1.00 24.19 270 ASP A C 1
ATOM 2102 O O . ASP A 1 270 ? 9.006 42.923 -24.614 1.00 24.19 270 ASP A O 1
ATOM 2106 N N . GLU A 1 271 ? 7.257 44.320 -24.266 1.00 25.92 271 GLU A N 1
ATOM 2107 C CA . GLU A 1 271 ? 6.107 43.596 -24.771 1.00 25.92 271 GLU A CA 1
ATOM 2108 C C . GLU A 1 271 ? 6.266 43.212 -26.245 1.00 25.92 271 GLU A C 1
ATOM 2110 O O . GLU A 1 271 ? 6.656 44.042 -27.056 1.00 25.92 271 GLU A O 1
ATOM 2115 N N . HIS A 1 272 ? 5.774 42.032 -26.636 1.00 25.03 272 HIS A N 1
ATOM 2116 C CA . HIS A 1 272 ? 5.031 41.888 -27.893 1.00 25.03 272 HIS A CA 1
ATOM 2117 C C . HIS A 1 272 ? 4.060 40.706 -27.823 1.00 25.03 272 HIS A C 1
ATOM 2119 O O . HIS A 1 272 ? 4.434 39.534 -27.764 1.00 25.03 272 HIS A O 1
ATOM 2125 N N . ALA A 1 273 ? 2.774 41.052 -27.840 1.00 23.91 273 ALA A N 1
ATOM 2126 C CA . ALA A 1 273 ? 1.659 40.149 -28.050 1.00 23.91 273 ALA A CA 1
ATOM 2127 C C . ALA A 1 273 ? 1.594 39.707 -29.520 1.00 23.91 273 ALA A C 1
ATOM 2129 O O . ALA A 1 273 ? 1.692 40.545 -30.411 1.00 23.91 273 ALA A O 1
ATOM 2130 N N . MET A 1 274 ? 1.313 38.426 -29.777 1.00 22.16 274 MET A N 1
ATOM 2131 C CA . MET A 1 274 ? 0.710 37.967 -31.034 1.00 22.16 274 MET A CA 1
ATOM 2132 C C . MET A 1 274 ? -0.280 36.832 -30.754 1.00 22.16 274 MET A C 1
ATOM 2134 O O . MET A 1 274 ? 0.077 35.737 -30.322 1.00 22.16 274 MET A O 1
ATOM 2138 N N . SER A 1 275 ? -1.547 37.135 -31.019 1.00 24.34 275 SER A N 1
ATOM 2139 C CA . SER A 1 275 ? -2.688 36.226 -31.070 1.00 24.34 275 SER A CA 1
ATOM 2140 C C . SER A 1 275 ? -2.578 35.213 -32.213 1.00 24.34 275 SER A C 1
ATOM 2142 O O . SER A 1 275 ? -2.198 35.590 -33.321 1.00 24.34 275 SER A O 1
ATOM 2144 N N . SER A 1 276 ? -3.073 33.990 -32.017 1.00 23.36 276 SER A N 1
ATOM 2145 C CA . SER A 1 276 ? -3.900 33.330 -33.040 1.00 23.36 276 SER A CA 1
ATOM 2146 C C . SER A 1 276 ? -4.770 32.229 -32.429 1.00 23.36 276 SER A C 1
ATOM 2148 O O . SER A 1 276 ? -4.303 31.355 -31.701 1.00 23.36 276 SER A O 1
ATOM 2150 N N . ASP A 1 277 ? -6.060 32.337 -32.728 1.00 22.56 277 ASP A N 1
ATOM 2151 C CA . ASP A 1 277 ? -7.147 31.439 -32.368 1.00 22.56 277 ASP A CA 1
ATOM 2152 C C . ASP A 1 277 ? -6.930 29.995 -32.837 1.00 22.56 277 ASP A C 1
ATOM 2154 O O . ASP A 1 277 ? -6.690 29.744 -34.015 1.00 22.56 277 ASP A O 1
ATOM 2158 N N . THR A 1 278 ? -7.194 29.032 -31.952 1.00 22.56 278 THR A N 1
ATOM 2159 C CA . THR A 1 278 ? -7.897 27.793 -32.326 1.00 22.56 278 THR A CA 1
ATOM 2160 C C . THR A 1 278 ? -8.844 27.405 -31.191 1.00 22.56 278 THR A C 1
ATOM 2162 O O . THR A 1 278 ? -8.425 26.996 -30.111 1.00 22.56 278 THR A O 1
ATOM 2165 N N . LYS A 1 279 ? -10.148 27.581 -31.432 1.00 25.25 279 LYS A N 1
ATOM 2166 C CA . LYS A 1 279 ? -11.235 27.129 -30.556 1.00 25.25 279 LYS A CA 1
ATOM 2167 C C . LYS A 1 279 ? -11.189 25.605 -30.422 1.00 25.25 279 LYS A C 1
ATOM 2169 O O . LYS A 1 279 ? -11.440 24.909 -31.403 1.00 25.25 279 LYS A O 1
ATOM 2174 N N . TYR A 1 280 ? -10.927 25.109 -29.217 1.00 22.81 280 TYR A N 1
ATOM 2175 C CA . TYR A 1 280 ? -11.286 23.751 -28.818 1.00 22.81 280 TYR A CA 1
ATOM 2176 C C . TYR A 1 280 ? -12.556 23.815 -27.974 1.00 22.81 280 TYR A C 1
ATOM 2178 O O . TYR A 1 280 ? -12.637 24.568 -27.007 1.00 22.81 280 TYR A O 1
ATOM 2186 N N . ASP A 1 281 ? -13.548 23.059 -28.426 1.00 23.78 281 ASP A N 1
ATOM 2187 C CA . ASP A 1 281 ? -14.873 22.907 -27.840 1.00 23.78 281 ASP A CA 1
ATOM 2188 C C . ASP A 1 281 ? -14.740 22.328 -26.422 1.00 23.78 281 ASP A C 1
ATOM 2190 O O . ASP A 1 281 ? -14.260 21.207 -26.232 1.00 23.78 281 ASP A O 1
ATOM 2194 N N . ALA A 1 282 ? -15.079 23.141 -25.427 1.00 25.30 282 ALA A N 1
ATOM 2195 C CA . ALA A 1 282 ? -14.932 22.849 -24.012 1.00 25.30 282 ALA A CA 1
ATOM 2196 C C . ALA A 1 282 ? -16.314 22.556 -23.434 1.00 25.30 282 ALA A C 1
ATOM 2198 O O . ALA A 1 282 ? -16.933 23.466 -22.914 1.00 25.30 282 ALA A O 1
ATOM 2199 N N .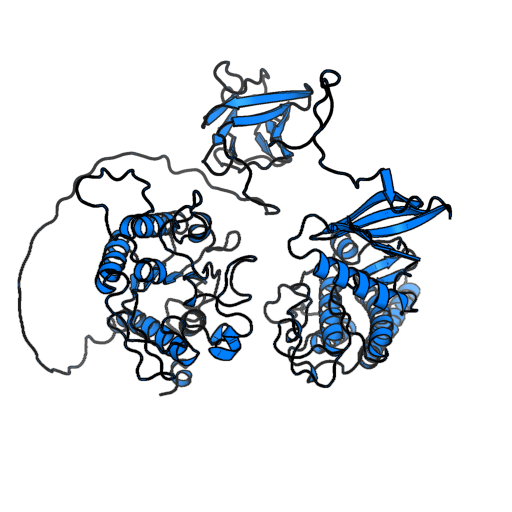 ASP A 1 283 ? -16.800 21.320 -23.569 1.00 27.34 283 ASP A N 1
ATOM 2200 C CA . ASP A 1 283 ? -17.951 20.816 -22.803 1.00 27.34 283 ASP A CA 1
ATOM 2201 C C . ASP A 1 283 ? -18.065 19.284 -22.943 1.00 27.34 283 ASP A C 1
ATOM 2203 O O . ASP A 1 283 ? -18.801 18.748 -23.771 1.00 27.34 283 ASP A O 1
ATOM 2207 N N . ALA A 1 284 ? -17.315 18.546 -22.121 1.00 28.52 284 ALA A N 1
ATOM 2208 C CA . ALA A 1 284 ? -17.561 17.125 -21.876 1.00 28.52 284 ALA A CA 1
ATOM 2209 C C . ALA A 1 284 ? -17.134 16.765 -20.444 1.00 28.52 284 ALA A C 1
ATOM 2211 O O . ALA A 1 284 ? -15.956 16.557 -20.160 1.00 28.52 284 ALA A O 1
ATOM 2212 N N . ASP A 1 285 ? -18.106 16.703 -19.532 1.00 29.17 285 ASP A N 1
ATOM 2213 C CA . ASP A 1 285 ? -17.915 16.240 -18.154 1.00 29.17 285 ASP A CA 1
ATOM 2214 C C . ASP A 1 285 ? -17.509 14.762 -18.135 1.00 29.17 285 ASP A C 1
ATOM 2216 O O . ASP A 1 285 ? -18.243 13.929 -18.668 1.00 29.17 285 ASP A O 1
ATOM 2220 N N . TYR A 1 286 ? -16.400 14.419 -17.476 1.00 25.66 286 TYR A N 1
ATOM 2221 C CA . TYR A 1 286 ? -15.947 13.040 -17.253 1.00 25.66 286 TYR A CA 1
ATOM 2222 C C . TYR A 1 286 ? -16.619 12.425 -16.014 1.00 25.66 286 TYR A C 1
ATOM 2224 O O . TYR A 1 286 ? -16.741 13.077 -14.977 1.00 25.66 286 TYR A O 1
ATOM 2232 N N . VAL A 1 287 ? -17.016 11.148 -16.081 1.00 26.50 287 VAL A N 1
ATOM 2233 C CA . VAL A 1 287 ? -17.503 10.385 -14.915 1.00 26.50 287 VAL A CA 1
ATOM 2234 C C . VAL A 1 287 ? -16.811 9.024 -14.863 1.00 26.50 287 VAL A C 1
ATOM 2236 O O . VAL A 1 287 ? -17.126 8.138 -15.652 1.00 26.50 287 VAL A O 1
ATOM 2239 N N . PHE A 1 288 ? -15.911 8.838 -13.895 1.00 30.12 288 PHE A N 1
ATOM 2240 C CA . PHE A 1 288 ? -15.289 7.544 -13.602 1.00 30.12 288 PHE A CA 1
ATOM 2241 C C . PHE A 1 288 ? -16.225 6.657 -12.763 1.00 30.12 288 PHE A C 1
ATOM 2243 O O . PHE A 1 288 ? -16.836 7.117 -11.794 1.00 30.12 288 PHE A O 1
ATOM 2250 N N . LEU A 1 289 ? -16.335 5.376 -13.128 1.00 27.50 289 LEU A N 1
ATOM 2251 C CA . LEU A 1 289 ? -16.951 4.324 -12.309 1.00 27.50 289 LEU A CA 1
ATOM 2252 C C . LEU A 1 289 ? -15.873 3.566 -11.499 1.00 27.50 289 LEU A C 1
ATOM 2254 O O . LEU A 1 289 ? -14.691 3.686 -11.817 1.00 27.50 289 LEU A O 1
ATOM 2258 N N . PRO A 1 290 ? -16.247 2.853 -10.414 1.00 25.83 290 PRO A N 1
ATOM 2259 C CA . PRO A 1 290 ? -15.302 2.316 -9.432 1.00 25.83 290 PRO A CA 1
ATOM 2260 C C . PRO A 1 290 ? -14.339 1.279 -10.017 1.00 25.83 290 PRO A C 1
ATOM 2262 O O . PRO A 1 290 ? -14.738 0.421 -10.795 1.00 25.83 290 PRO A O 1
ATOM 2265 N N . THR A 1 291 ? -13.087 1.362 -9.577 1.00 28.03 291 THR A N 1
ATOM 2266 C CA . THR A 1 291 ? -11.928 0.607 -10.049 1.00 28.03 291 THR A CA 1
ATOM 2267 C C . THR A 1 291 ? -11.776 -0.758 -9.381 1.00 28.03 291 THR A C 1
ATOM 2269 O O . THR A 1 291 ? -11.582 -0.820 -8.170 1.00 28.03 291 THR A O 1
ATOM 2272 N N . ASP A 1 292 ? -11.718 -1.810 -10.198 1.00 33.94 292 ASP A N 1
ATOM 2273 C CA . ASP A 1 292 ? -10.842 -2.966 -9.996 1.00 33.94 292 ASP A CA 1
ATOM 2274 C C . ASP A 1 292 ? -10.175 -3.321 -11.346 1.00 33.94 292 ASP A C 1
ATOM 2276 O O . ASP A 1 292 ? -10.852 -3.460 -12.357 1.00 33.94 292 ASP A O 1
ATOM 2280 N N . ILE A 1 293 ? -8.840 -3.476 -11.310 1.00 28.00 293 ILE A N 1
ATOM 2281 C CA . ILE A 1 293 ? -7.943 -4.134 -12.293 1.00 28.00 293 ILE A CA 1
ATOM 2282 C C . ILE A 1 293 ? -7.498 -3.343 -13.567 1.00 28.00 293 ILE A C 1
ATOM 2284 O O . ILE A 1 293 ? -8.159 -3.308 -14.592 1.00 28.00 293 ILE A O 1
ATOM 2288 N N . THR A 1 294 ? -6.264 -2.806 -13.458 1.00 26.92 294 THR A N 1
ATOM 2289 C CA . THR A 1 294 ? -5.127 -2.665 -14.425 1.00 26.92 294 THR A CA 1
ATOM 2290 C C . THR A 1 294 ? -5.230 -1.972 -15.800 1.00 26.92 294 THR A C 1
ATOM 2292 O O . THR A 1 294 ? -6.095 -2.265 -16.610 1.00 26.92 294 THR A O 1
ATOM 2295 N N . LYS A 1 295 ? -4.172 -1.198 -16.136 1.00 31.58 295 LYS A N 1
ATOM 2296 C CA . LYS A 1 295 ? -3.756 -0.832 -17.510 1.00 31.58 295 LYS A CA 1
ATOM 2297 C C . LYS A 1 295 ? -2.439 -1.519 -17.890 1.00 31.58 295 LYS A C 1
ATOM 2299 O O . LYS A 1 295 ? -1.386 -1.106 -17.407 1.00 31.58 295 LYS A O 1
ATOM 2304 N N . LEU A 1 296 ? -2.511 -2.533 -18.755 1.00 33.19 296 LEU A N 1
ATOM 2305 C CA . LEU A 1 296 ? -1.397 -3.070 -19.554 1.00 33.19 296 LEU A CA 1
ATOM 2306 C C . LEU A 1 296 ? -1.972 -3.944 -20.689 1.00 33.19 296 LEU A C 1
ATOM 2308 O O . LEU A 1 296 ? -1.744 -5.143 -20.674 1.00 33.19 296 LEU A O 1
ATOM 2312 N N . LEU A 1 297 ? -2.815 -3.403 -21.585 1.00 34.12 297 LEU A N 1
ATOM 2313 C CA . LEU A 1 297 ? -3.564 -4.261 -22.529 1.00 34.12 297 LEU A CA 1
ATOM 2314 C C . LEU A 1 297 ? -3.852 -3.709 -23.950 1.00 34.12 297 LEU A C 1
ATOM 2316 O O . LEU A 1 297 ? -4.071 -4.503 -24.850 1.00 34.12 297 LEU A O 1
ATOM 2320 N N . PHE A 1 298 ? -3.762 -2.406 -24.248 1.00 45.56 298 PHE A N 1
ATOM 2321 C CA . PHE A 1 298 ? -4.146 -1.897 -25.585 1.00 45.56 298 PHE A CA 1
ATOM 2322 C C . PHE A 1 298 ? -2.970 -1.259 -26.337 1.00 45.56 298 PHE A C 1
ATOM 2324 O O . PHE A 1 298 ? -2.739 -0.061 -26.210 1.00 45.56 298 PHE A O 1
ATOM 2331 N N . ASP A 1 299 ? -2.229 -2.061 -27.109 1.00 41.53 299 ASP A N 1
ATOM 2332 C CA . ASP A 1 299 ? -1.074 -1.613 -27.916 1.00 41.53 299 ASP A CA 1
ATOM 2333 C C . ASP A 1 299 ? -1.426 -1.381 -29.406 1.00 41.53 299 ASP A C 1
ATOM 2335 O O . ASP A 1 299 ? -0.556 -1.265 -30.266 1.00 41.53 299 ASP A O 1
ATOM 2339 N N . THR A 1 300 ? -2.720 -1.321 -29.754 1.00 56.12 300 THR A N 1
ATOM 2340 C CA . THR A 1 300 ? -3.182 -1.061 -31.131 1.00 56.12 300 THR A CA 1
ATOM 2341 C C . THR A 1 300 ? -4.474 -0.236 -31.157 1.00 56.12 300 THR A C 1
ATOM 2343 O O . THR A 1 300 ? -5.343 -0.397 -30.304 1.00 56.12 300 THR A O 1
ATOM 2346 N N . ASN A 1 301 ? -4.645 0.621 -32.174 1.00 69.81 301 ASN A N 1
ATOM 2347 C CA . ASN A 1 301 ? -5.899 1.344 -32.444 1.00 69.81 301 ASN A CA 1
ATOM 2348 C C . ASN A 1 301 ? -6.935 0.475 -33.187 1.00 69.81 301 ASN A C 1
ATOM 2350 O O . ASN A 1 301 ? -7.649 0.946 -34.079 1.00 69.81 301 ASN A O 1
ATOM 2354 N N . GLN A 1 302 ? -7.005 -0.804 -32.812 1.00 80.62 302 GLN A N 1
ATOM 2355 C CA . GLN A 1 302 ? -7.985 -1.770 -33.293 1.00 80.62 302 GLN A CA 1
ATOM 2356 C C . GLN A 1 302 ? -9.042 -2.010 -32.202 1.00 80.62 302 GLN A C 1
ATOM 2358 O O . GLN A 1 302 ? -8.716 -2.410 -31.085 1.00 80.62 302 GLN A O 1
ATOM 2363 N N . LEU A 1 303 ? -10.309 -1.724 -32.505 1.00 82.94 303 LEU A N 1
ATOM 2364 C CA . LEU A 1 303 ? -11.452 -1.978 -31.630 1.00 82.94 303 LEU A CA 1
ATOM 2365 C C . LEU A 1 303 ? -12.011 -3.361 -31.947 1.00 82.94 303 LEU A C 1
ATOM 2367 O O . LEU A 1 303 ? -12.371 -3.620 -33.097 1.00 82.94 303 LEU A O 1
ATOM 2371 N N . LYS A 1 304 ? -12.149 -4.210 -30.929 1.00 83.88 304 LYS A N 1
ATOM 2372 C CA . LYS A 1 304 ? -12.771 -5.531 -31.048 1.00 83.88 304 LYS A CA 1
ATOM 2373 C C . LYS A 1 304 ? -14.072 -5.582 -30.245 1.00 83.88 304 LYS A C 1
ATOM 2375 O O . LYS A 1 304 ? -14.103 -5.247 -29.060 1.00 83.88 304 LYS A O 1
ATOM 2380 N N . LEU A 1 305 ? -15.162 -5.966 -30.908 1.00 86.69 305 LEU A N 1
ATOM 2381 C CA . LEU A 1 305 ? -16.500 -6.097 -30.325 1.00 86.69 305 LEU A CA 1
ATOM 2382 C C . LEU A 1 305 ? -17.093 -7.465 -30.658 1.00 86.69 305 LEU A C 1
ATOM 2384 O O . LEU A 1 305 ? -16.940 -7.949 -31.775 1.00 86.69 305 LEU A O 1
ATOM 2388 N N . HIS A 1 306 ? -17.800 -8.087 -29.717 1.00 84.25 306 HIS A N 1
ATOM 2389 C CA . HIS A 1 306 ? -18.507 -9.348 -29.940 1.00 84.25 306 HIS A CA 1
ATOM 2390 C C . HIS A 1 306 ? -19.995 -9.059 -30.005 1.00 84.25 306 HIS A C 1
ATOM 2392 O O . HIS A 1 306 ? -20.574 -8.560 -29.043 1.00 84.25 306 HIS A O 1
ATOM 2398 N N . ASP A 1 307 ? -20.625 -9.396 -31.118 1.00 82.44 307 ASP A N 1
ATOM 2399 C CA . ASP A 1 307 ? -22.071 -9.360 -31.253 1.00 82.44 307 ASP A CA 1
ATOM 2400 C C . ASP A 1 307 ? -22.674 -10.639 -30.668 1.00 82.44 307 ASP A C 1
ATOM 2402 O O . ASP A 1 307 ? -22.659 -11.692 -31.306 1.00 82.44 307 ASP A O 1
ATOM 2406 N N . ALA A 1 308 ? -23.216 -10.545 -29.454 1.00 65.69 308 ALA A N 1
ATOM 2407 C CA . ALA A 1 308 ? -23.753 -11.700 -28.736 1.00 65.69 308 ALA A CA 1
ATOM 2408 C C . ALA A 1 308 ? -24.976 -12.329 -29.430 1.00 65.69 308 ALA A C 1
ATOM 2410 O O . ALA A 1 308 ? -25.237 -13.518 -29.256 1.00 65.69 308 ALA A O 1
ATOM 2411 N N . ALA A 1 309 ? -25.725 -11.557 -30.227 1.00 67.88 309 ALA A N 1
ATOM 2412 C CA . ALA A 1 309 ? -26.907 -12.054 -30.930 1.00 67.88 309 ALA A CA 1
ATOM 2413 C C . ALA A 1 309 ? -26.546 -12.785 -32.233 1.00 67.88 309 ALA A C 1
ATOM 2415 O O . ALA A 1 309 ? -27.223 -13.743 -32.602 1.00 67.88 309 ALA A O 1
ATOM 2416 N N . ALA A 1 310 ? -25.495 -12.337 -32.926 1.00 71.38 310 ALA A N 1
ATOM 2417 C CA . ALA A 1 310 ? -25.007 -12.963 -34.158 1.00 71.38 310 ALA A CA 1
ATOM 2418 C C . ALA A 1 310 ? -23.870 -13.976 -33.928 1.00 71.38 310 ALA A C 1
ATOM 2420 O O . ALA A 1 310 ? -23.485 -14.672 -34.866 1.00 71.38 310 ALA A O 1
ATOM 2421 N N . ASN A 1 311 ? -23.336 -14.056 -32.702 1.00 72.50 311 ASN A N 1
ATOM 2422 C CA . ASN A 1 311 ? -22.129 -14.807 -32.347 1.00 72.50 311 ASN A CA 1
ATOM 2423 C C . ASN A 1 311 ? -20.944 -14.476 -33.279 1.00 72.50 311 ASN A C 1
ATOM 2425 O O . ASN A 1 311 ? -20.242 -15.365 -33.760 1.00 72.50 311 ASN A O 1
ATOM 2429 N N . GLN A 1 312 ? -20.762 -13.185 -33.577 1.00 76.94 312 GLN A N 1
ATOM 2430 C CA . GLN A 1 312 ? -19.795 -12.692 -34.559 1.00 76.94 312 GLN A CA 1
ATOM 2431 C C . GLN A 1 312 ? -18.838 -11.671 -33.929 1.00 76.94 312 GLN A C 1
ATOM 2433 O O . GLN A 1 312 ? -19.271 -10.736 -33.255 1.00 76.94 312 GLN A O 1
ATOM 2438 N N . GLY A 1 313 ? -17.535 -11.828 -34.184 1.00 80.06 313 GLY A N 1
ATOM 2439 C CA . GLY A 1 313 ? -16.516 -10.828 -33.860 1.00 80.06 313 GLY A CA 1
ATOM 2440 C C . GLY A 1 313 ? -16.483 -9.699 -34.892 1.00 80.06 313 GLY A C 1
ATOM 2441 O O . GLY A 1 313 ? -16.598 -9.936 -36.095 1.00 80.06 313 GLY A O 1
ATOM 2442 N N . ILE A 1 314 ? -16.337 -8.469 -34.415 1.00 85.25 314 ILE A N 1
ATOM 2443 C CA . ILE A 1 314 ? -16.277 -7.247 -35.212 1.00 85.25 314 ILE A CA 1
ATOM 2444 C C . ILE A 1 314 ? -14.959 -6.554 -34.884 1.00 85.25 314 ILE A C 1
ATOM 2446 O O . ILE A 1 314 ? -14.720 -6.197 -33.732 1.00 85.25 314 ILE A O 1
ATOM 2450 N N . GLU A 1 315 ? -14.129 -6.332 -35.901 1.00 87.50 315 GLU A N 1
ATOM 2451 C CA . GLU A 1 315 ? -12.859 -5.616 -35.773 1.00 87.50 315 GLU A CA 1
ATOM 2452 C C . GLU A 1 315 ? -12.907 -4.323 -36.583 1.00 87.50 315 GLU A C 1
ATOM 2454 O O . GLU A 1 315 ? -13.187 -4.338 -37.783 1.00 87.50 315 GLU A O 1
ATOM 2459 N N . LEU A 1 316 ? -12.643 -3.196 -35.929 1.00 83.69 316 LEU A N 1
ATOM 2460 C CA . LEU A 1 316 ? -12.697 -1.869 -36.534 1.00 83.69 316 LEU A CA 1
ATOM 2461 C C . LEU A 1 316 ? -11.384 -1.135 -36.269 1.00 83.69 316 LEU A C 1
ATOM 2463 O O . LEU A 1 316 ? -10.911 -1.099 -35.138 1.00 83.69 316 LEU A O 1
ATOM 2467 N N . GLN A 1 317 ? -10.798 -0.529 -37.300 1.00 84.56 317 GLN A N 1
ATOM 2468 C CA . GLN A 1 317 ? -9.515 0.165 -37.192 1.00 84.56 317 GLN A CA 1
ATOM 2469 C C . GLN A 1 317 ? -9.704 1.680 -37.233 1.00 84.56 317 GLN A C 1
ATOM 2471 O O . GLN A 1 317 ? -10.312 2.199 -38.171 1.00 84.56 317 GLN A O 1
ATOM 2476 N N . GLY A 1 318 ? -9.102 2.390 -36.282 1.00 77.88 318 GLY A N 1
ATOM 2477 C CA . GLY A 1 318 ? -8.950 3.842 -36.345 1.00 77.88 318 GLY A CA 1
ATOM 2478 C C . GLY A 1 318 ? -9.257 4.543 -35.032 1.00 77.88 318 GLY A C 1
ATOM 2479 O O . GLY A 1 318 ? -9.960 4.021 -34.180 1.00 77.88 318 GLY A O 1
ATOM 2480 N N . ASP A 1 319 ? -8.760 5.767 -34.880 1.00 78.19 319 ASP A N 1
ATOM 2481 C CA . ASP A 1 319 ? -8.812 6.459 -33.586 1.00 78.19 319 ASP A CA 1
ATOM 2482 C C . ASP A 1 319 ? -10.193 7.051 -33.257 1.00 78.19 319 ASP A C 1
ATOM 2484 O O . ASP A 1 319 ? -10.458 7.452 -32.123 1.00 78.19 319 ASP A O 1
ATOM 2488 N N . TYR A 1 320 ? -11.082 7.096 -34.254 1.00 88.38 320 TYR A N 1
ATOM 2489 C CA . TYR A 1 320 ? -12.464 7.542 -34.138 1.00 88.38 320 TYR A CA 1
ATOM 2490 C C . TYR A 1 320 ? -13.380 6.647 -34.972 1.00 88.38 320 TYR A C 1
ATOM 2492 O O . TYR A 1 320 ? -13.263 6.599 -36.198 1.00 88.38 320 TYR A O 1
ATOM 2500 N N . LEU A 1 321 ? -14.328 5.976 -34.317 1.00 91.06 321 LEU A N 1
ATOM 2501 C CA . LEU A 1 321 ? -15.242 5.032 -34.958 1.00 91.06 321 LEU A CA 1
ATOM 2502 C C . LEU A 1 321 ? -16.688 5.384 -34.609 1.00 91.06 321 LEU A C 1
ATOM 2504 O O . LEU A 1 321 ? -17.143 5.168 -33.486 1.00 91.06 321 LEU A O 1
ATOM 2508 N N . ALA A 1 322 ? -17.426 5.938 -35.570 1.00 92.00 322 ALA A N 1
ATOM 2509 C CA . ALA A 1 322 ? -18.834 6.273 -35.374 1.00 92.00 322 ALA A CA 1
ATOM 2510 C C . ALA A 1 322 ? -19.730 5.021 -35.413 1.00 92.00 322 ALA A C 1
ATOM 2512 O O . ALA A 1 322 ? -19.552 4.145 -36.260 1.00 92.00 322 ALA A O 1
ATOM 2513 N N . VAL A 1 323 ? -20.733 4.984 -34.536 1.00 94.00 323 VAL A N 1
ATOM 2514 C CA . VAL A 1 323 ? -21.796 3.972 -34.482 1.00 94.00 323 VAL A CA 1
ATOM 2515 C C . VAL A 1 323 ? -23.122 4.644 -34.809 1.00 94.00 323 VAL A C 1
ATOM 2517 O O . VAL A 1 323 ? -23.457 5.668 -34.208 1.00 94.00 323 VAL A O 1
ATOM 2520 N N . GLY A 1 324 ? -23.916 4.085 -35.717 1.00 92.38 324 GLY A N 1
ATOM 2521 C CA . GLY A 1 324 ? -25.190 4.698 -36.091 1.00 92.38 324 GLY A CA 1
ATOM 2522 C C . GLY A 1 324 ? -25.925 3.969 -37.205 1.00 92.38 324 GLY A C 1
ATOM 2523 O O . GLY A 1 324 ? -25.495 2.920 -37.673 1.00 92.38 324 GLY A O 1
ATOM 2524 N N . ARG A 1 325 ? -27.067 4.520 -37.622 1.00 92.38 325 ARG A N 1
ATOM 2525 C CA . ARG A 1 325 ? -27.873 3.948 -38.714 1.00 92.38 325 ARG A CA 1
ATOM 2526 C C . ARG A 1 325 ? -27.328 4.288 -40.106 1.00 92.38 325 ARG A C 1
ATOM 2528 O O . ARG A 1 325 ? -27.638 3.589 -41.071 1.00 92.38 325 ARG A O 1
ATOM 2535 N N . ARG A 1 326 ? -26.536 5.359 -40.226 1.00 91.25 326 ARG A N 1
ATOM 2536 C CA . ARG A 1 326 ? -25.957 5.768 -41.512 1.00 91.25 326 ARG A CA 1
ATOM 2537 C C . ARG A 1 326 ? -24.957 4.729 -42.020 1.00 91.25 326 ARG A C 1
ATOM 2539 O O . ARG A 1 326 ? -24.236 4.120 -41.237 1.00 91.25 326 ARG A O 1
ATOM 2546 N N . SER A 1 327 ? -24.875 4.588 -43.339 1.00 86.25 327 SER A N 1
ATOM 2547 C CA . SER A 1 327 ? -23.962 3.651 -44.006 1.00 86.25 327 SER A CA 1
ATOM 2548 C C . SER A 1 327 ? -22.484 4.040 -43.926 1.00 86.25 327 SER A C 1
ATOM 2550 O O . SER A 1 327 ? -21.632 3.228 -44.257 1.00 86.25 327 SER A O 1
ATOM 2552 N N . ASP A 1 328 ? -22.166 5.273 -43.524 1.00 87.06 328 ASP A N 1
ATOM 2553 C CA . ASP A 1 328 ? -20.794 5.751 -43.315 1.00 87.06 328 ASP A CA 1
ATOM 2554 C C . ASP A 1 328 ? -20.309 5.598 -41.862 1.00 87.06 328 ASP A C 1
ATOM 2556 O O . ASP A 1 328 ? -19.199 6.013 -41.535 1.00 87.06 328 ASP A O 1
ATOM 2560 N N . CYS A 1 329 ? -21.119 5.016 -40.971 1.00 90.06 329 CYS A N 1
ATOM 2561 C CA . CYS A 1 329 ? -20.671 4.647 -39.631 1.00 90.06 329 CYS A CA 1
ATOM 2562 C C . CYS A 1 329 ? -19.790 3.392 -39.681 1.00 90.06 329 CYS A C 1
ATOM 2564 O O . CYS A 1 329 ? -20.123 2.423 -40.358 1.00 90.06 329 CYS A O 1
ATOM 2566 N N . ALA A 1 330 ? -18.701 3.393 -38.906 1.00 89.69 330 ALA A N 1
ATOM 2567 C CA . ALA A 1 330 ? -17.805 2.245 -38.769 1.00 89.69 330 ALA A CA 1
ATOM 2568 C C . ALA A 1 330 ? -18.542 1.006 -38.232 1.00 89.69 330 ALA A C 1
ATOM 2570 O O . ALA A 1 330 ? -18.275 -0.108 -38.670 1.00 89.69 330 ALA A O 1
ATOM 2571 N N . LEU A 1 331 ? -19.511 1.210 -37.332 1.00 91.88 331 LEU A N 1
ATOM 2572 C CA . LEU A 1 331 ? -20.489 0.195 -36.945 1.00 91.88 331 LEU A CA 1
ATOM 2573 C C . LEU A 1 331 ? -21.892 0.653 -37.355 1.00 91.88 331 LEU A C 1
ATOM 2575 O O . LEU A 1 331 ? -22.525 1.457 -36.660 1.00 91.88 331 LEU A O 1
ATOM 2579 N N . GLN A 1 332 ? -22.376 0.140 -38.486 1.00 93.00 332 GLN A N 1
ATOM 2580 C CA . GLN A 1 332 ? -23.740 0.390 -38.937 1.00 93.00 332 GLN A CA 1
ATOM 2581 C C . GLN A 1 332 ? -24.722 -0.559 -38.238 1.00 93.00 332 GLN A C 1
ATOM 2583 O O . GLN A 1 332 ? -24.597 -1.779 -38.327 1.00 93.00 332 GLN A O 1
ATOM 2588 N N . ILE A 1 333 ? -25.736 0.001 -37.575 1.00 88.69 333 ILE A N 1
ATOM 2589 C CA . ILE A 1 333 ? -26.831 -0.764 -36.966 1.00 88.69 333 ILE A CA 1
ATOM 2590 C C . ILE A 1 333 ? -28.136 -0.347 -37.641 1.00 88.69 333 ILE A C 1
ATOM 2592 O O . ILE A 1 333 ? -28.690 0.715 -37.342 1.00 88.69 333 ILE A O 1
ATOM 2596 N N . ASP A 1 334 ? -28.628 -1.185 -38.555 1.00 85.88 334 ASP A N 1
ATOM 2597 C CA . ASP A 1 334 ? -29.879 -0.937 -39.275 1.00 85.88 334 ASP A CA 1
ATOM 2598 C C . ASP A 1 334 ? -31.095 -1.258 -38.396 1.00 85.88 334 ASP A C 1
ATOM 2600 O O . ASP A 1 334 ? -31.678 -2.341 -38.423 1.00 85.88 334 ASP A O 1
ATOM 2604 N N . ASN A 1 335 ? -31.428 -0.310 -37.522 1.00 84.31 335 ASN A N 1
ATOM 2605 C CA . ASN A 1 335 ? -32.583 -0.378 -36.642 1.00 84.31 335 ASN A CA 1
ATOM 2606 C C . ASN A 1 335 ? -33.173 1.026 -36.471 1.00 84.31 335 ASN A C 1
ATOM 2608 O O . ASN A 1 335 ? -32.457 1.990 -36.198 1.00 84.31 335 ASN A O 1
ATOM 2612 N N . THR A 1 336 ? -34.493 1.162 -36.605 1.00 86.44 336 THR A N 1
ATOM 2613 C CA . THR A 1 336 ? -35.190 2.456 -36.522 1.00 86.44 336 THR A CA 1
ATOM 2614 C C . THR A 1 336 ? -35.048 3.152 -35.167 1.00 86.44 336 THR A C 1
ATOM 2616 O O . THR A 1 336 ? -35.202 4.369 -35.098 1.00 86.44 336 THR A O 1
ATOM 2619 N N . CYS A 1 337 ? -34.726 2.412 -34.102 1.00 85.00 337 CYS A N 1
ATOM 2620 C CA . CYS A 1 337 ? -34.459 2.951 -32.769 1.00 85.00 337 CYS A CA 1
ATOM 2621 C C . CYS A 1 337 ? -33.039 3.533 -32.621 1.00 85.00 337 CYS A C 1
ATOM 2623 O O . CYS A 1 337 ? -32.738 4.160 -31.604 1.00 85.00 337 CYS A O 1
ATOM 2625 N N . ILE A 1 338 ? -32.163 3.357 -33.612 1.00 90.56 338 ILE A N 1
ATOM 2626 C CA . ILE A 1 338 ? -30.792 3.870 -33.606 1.00 90.56 338 ILE A CA 1
ATOM 2627 C C . ILE A 1 338 ? -30.741 5.214 -34.354 1.00 90.56 338 ILE A C 1
ATOM 2629 O O . ILE A 1 338 ? -31.137 5.323 -35.515 1.00 90.56 338 ILE A O 1
ATOM 2633 N N . SER A 1 339 ? -30.242 6.262 -33.685 1.00 89.88 339 SER A N 1
ATOM 2634 C CA . SER A 1 339 ? -29.947 7.562 -34.302 1.00 89.88 339 SER A CA 1
ATOM 2635 C C . SER A 1 339 ? -29.003 7.455 -35.509 1.00 89.88 339 SER A C 1
ATOM 2637 O O . SER A 1 339 ? -28.214 6.520 -35.631 1.00 89.88 339 SER A O 1
ATOM 2639 N N . GLN A 1 340 ? -29.045 8.455 -36.397 1.00 89.00 340 GLN A N 1
ATOM 2640 C CA . GLN A 1 340 ? -28.177 8.512 -37.583 1.00 89.00 340 GLN A CA 1
ATOM 2641 C C . GLN A 1 340 ? -26.687 8.414 -37.218 1.00 89.00 340 GLN A C 1
ATOM 2643 O O . GLN A 1 340 ? -25.967 7.621 -37.814 1.00 89.00 340 GLN A O 1
ATOM 2648 N N . ILE A 1 341 ? -26.267 9.160 -36.194 1.00 89.38 341 ILE A N 1
ATOM 2649 C CA . ILE A 1 341 ? -25.034 8.941 -35.433 1.00 89.38 341 ILE A CA 1
ATOM 2650 C C . ILE A 1 341 ? -25.489 8.778 -33.984 1.00 89.38 341 ILE A C 1
ATOM 2652 O O . ILE A 1 341 ? -26.151 9.661 -33.445 1.00 89.38 341 ILE A O 1
ATOM 2656 N N . HIS A 1 342 ? -25.239 7.615 -33.400 1.00 92.25 342 HIS A N 1
ATOM 2657 C CA . HIS A 1 342 ? -25.748 7.225 -32.088 1.00 92.25 342 HIS A CA 1
ATOM 2658 C C . HIS A 1 342 ? -24.674 7.361 -31.012 1.00 92.25 342 HIS A C 1
ATOM 2660 O O . HIS A 1 342 ? -24.898 7.978 -29.974 1.00 92.25 342 HIS A O 1
ATOM 2666 N N . ALA A 1 343 ? -23.493 6.821 -31.280 1.00 95.06 343 ALA A N 1
ATOM 2667 C CA . ALA A 1 343 ? -22.354 6.850 -30.381 1.00 95.06 343 ALA A CA 1
ATOM 2668 C C . ALA A 1 343 ? -21.058 6.915 -31.194 1.00 95.06 343 ALA A C 1
ATOM 2670 O O . ALA A 1 343 ? -21.077 6.809 -32.421 1.00 95.06 343 ALA A O 1
ATOM 2671 N N . ALA A 1 344 ? -19.933 7.098 -30.519 1.00 91.88 344 ALA A N 1
ATOM 2672 C CA . ALA A 1 344 ? -18.621 6.962 -31.131 1.00 91.88 344 ALA A CA 1
ATOM 2673 C C . ALA A 1 344 ? -17.634 6.318 -30.158 1.00 91.88 344 ALA A C 1
ATOM 2675 O O . ALA A 1 344 ? -17.697 6.576 -28.952 1.00 91.88 344 ALA A O 1
ATOM 2676 N N . PHE A 1 345 ? -16.721 5.520 -30.707 1.00 93.38 345 PHE A N 1
ATOM 2677 C CA . PHE A 1 345 ? -15.541 5.046 -30.002 1.00 93.38 345 PHE A CA 1
ATOM 2678 C C . PHE A 1 345 ? -14.343 5.944 -30.294 1.00 93.38 345 PHE A C 1
ATOM 2680 O O . PHE A 1 345 ? -14.178 6.415 -31.421 1.00 93.38 345 PHE A O 1
ATOM 2687 N N . TYR A 1 346 ? -13.518 6.158 -29.275 1.00 84.69 346 TYR A N 1
ATOM 2688 C CA . TYR A 1 346 ? -12.289 6.940 -29.339 1.00 84.69 346 TYR A CA 1
ATOM 2689 C C . TYR A 1 346 ? -11.124 6.099 -28.819 1.00 84.69 346 TYR A C 1
ATOM 2691 O O . TYR A 1 346 ? -11.237 5.519 -27.739 1.00 84.69 346 TYR A O 1
ATOM 2699 N N . TYR A 1 347 ? -10.015 6.065 -29.553 1.00 78.94 347 TYR A N 1
ATOM 2700 C CA . TYR A 1 347 ? -8.761 5.482 -29.079 1.00 78.94 347 TYR A CA 1
ATOM 2701 C C . TYR A 1 347 ? -7.803 6.593 -28.649 1.00 78.94 347 TYR A C 1
ATOM 2703 O O . TYR A 1 347 ? -7.465 7.470 -29.443 1.00 78.94 347 TYR A O 1
ATOM 2711 N N . GLU A 1 348 ? -7.352 6.565 -27.393 1.00 70.50 348 GLU A N 1
ATOM 2712 C CA . GLU A 1 348 ? -6.491 7.615 -26.824 1.00 70.50 348 GLU A CA 1
ATOM 2713 C C . GLU A 1 348 ? -5.178 7.050 -26.272 1.00 70.50 348 GLU A C 1
ATOM 2715 O O . GLU A 1 348 ? -4.828 7.278 -25.113 1.00 70.50 348 GLU A O 1
ATOM 2720 N N . GLY A 1 349 ? -4.469 6.253 -27.084 1.00 51.66 349 GLY A N 1
ATOM 2721 C CA . GLY A 1 349 ? -3.097 5.764 -26.839 1.00 51.66 349 GLY A CA 1
ATOM 2722 C C . GLY A 1 349 ? -2.870 4.947 -25.558 1.00 51.66 349 GLY A C 1
ATOM 2723 O O . GLY A 1 349 ? -1.756 4.513 -25.292 1.00 51.66 349 GLY A O 1
ATOM 2724 N N . THR A 1 350 ? -3.909 4.777 -24.744 1.00 49.81 350 THR A N 1
ATOM 2725 C CA . THR A 1 350 ? -3.884 4.156 -23.416 1.00 49.81 350 THR A CA 1
ATOM 2726 C C . THR A 1 350 ? -5.156 3.353 -23.127 1.00 49.81 350 THR A C 1
ATOM 2728 O O . THR A 1 350 ? -5.278 2.802 -22.032 1.00 49.81 350 THR A O 1
ATOM 2731 N N . GLY A 1 351 ? -6.105 3.312 -24.069 1.00 66.69 351 GLY A N 1
ATOM 2732 C CA . GLY A 1 351 ? -7.398 2.651 -23.915 1.00 66.69 351 GLY A CA 1
ATOM 2733 C C . GLY A 1 351 ? -8.446 3.124 -24.924 1.00 66.69 351 GLY A C 1
ATOM 2734 O O . GLY A 1 351 ? -8.260 4.123 -25.630 1.00 66.69 351 GLY A O 1
ATOM 2735 N N . TRP A 1 352 ? -9.550 2.381 -24.971 1.00 81.31 352 TRP A N 1
ATOM 2736 C CA . TRP A 1 352 ? -10.735 2.689 -25.764 1.00 81.31 352 TRP A CA 1
ATOM 2737 C C . TRP A 1 352 ? -11.800 3.371 -24.910 1.00 81.31 352 TRP A C 1
ATOM 2739 O O . TRP A 1 352 ? -12.011 3.013 -23.756 1.00 81.31 352 TRP A O 1
ATOM 2749 N N . PHE A 1 353 ? -12.508 4.331 -25.495 1.00 85.88 353 PHE A N 1
ATOM 2750 C CA . PHE A 1 353 ? -13.589 5.064 -24.844 1.00 85.88 353 PHE A CA 1
ATOM 2751 C C . PHE A 1 353 ? -14.846 5.025 -25.702 1.00 85.88 353 PHE A C 1
ATOM 2753 O O . PHE A 1 353 ? -14.754 5.123 -26.922 1.00 85.88 353 PHE A O 1
ATOM 2760 N N . VAL A 1 354 ? -16.021 4.965 -25.079 1.00 92.25 354 VAL A N 1
ATOM 2761 C CA . VAL A 1 354 ? -17.323 5.142 -25.735 1.00 92.25 354 VAL A CA 1
ATOM 2762 C C . VAL A 1 354 ? -17.966 6.458 -25.304 1.00 92.25 354 VAL A C 1
ATOM 2764 O O . VAL A 1 354 ? -17.894 6.858 -24.141 1.00 92.25 354 VAL A O 1
ATOM 2767 N N . MET A 1 355 ? -18.625 7.138 -26.239 1.00 90.25 355 MET A N 1
ATOM 2768 C CA . MET A 1 355 ? -19.415 8.339 -25.976 1.00 90.25 355 MET A CA 1
ATOM 2769 C C . MET A 1 355 ? -20.757 8.253 -26.696 1.00 90.25 355 MET A C 1
ATOM 2771 O O . MET A 1 355 ? -20.802 8.000 -27.900 1.00 90.25 355 MET A O 1
ATOM 2775 N N . ASP A 1 356 ? -21.846 8.544 -25.987 1.00 93.38 356 ASP A N 1
ATOM 2776 C CA . ASP A 1 356 ? -23.152 8.764 -26.610 1.00 93.38 356 ASP A CA 1
ATOM 2777 C C . ASP A 1 356 ? -23.178 10.126 -27.329 1.00 93.38 356 ASP A C 1
ATOM 2779 O O . ASP A 1 356 ? -22.911 11.159 -26.712 1.00 93.38 356 ASP A O 1
ATOM 2783 N N . LYS A 1 357 ? -23.500 10.142 -28.629 1.00 88.62 357 LYS A N 1
ATOM 2784 C CA . LYS A 1 357 ? -23.478 11.341 -29.489 1.00 88.62 357 LYS A CA 1
ATOM 2785 C C . LYS A 1 357 ? -24.868 11.973 -29.603 1.00 88.62 357 LYS A C 1
ATOM 2787 O O . LYS A 1 357 ? -25.365 12.197 -30.705 1.00 88.62 357 LYS A O 1
ATOM 2792 N N . ASN A 1 358 ? -25.486 12.262 -28.458 1.00 86.38 358 ASN A N 1
ATOM 2793 C CA . ASN A 1 358 ? -26.854 12.787 -28.350 1.00 86.38 358 ASN A CA 1
ATOM 2794 C C . ASN A 1 358 ? -27.900 11.859 -28.980 1.00 86.38 358 ASN A C 1
ATOM 2796 O O . ASN A 1 358 ? -28.785 12.290 -29.726 1.00 86.38 358 ASN A O 1
ATOM 2800 N N . SER A 1 359 ? -27.798 10.561 -28.708 1.00 89.38 359 SER A N 1
ATOM 2801 C CA . SER A 1 359 ? -28.760 9.600 -29.229 1.00 89.38 359 SER A CA 1
ATOM 2802 C C . SER A 1 359 ? -30.149 9.800 -28.607 1.00 89.38 359 SER A C 1
ATOM 2804 O O . SER A 1 359 ? -30.286 10.177 -27.441 1.00 89.38 359 SER A O 1
ATOM 2806 N N . LEU A 1 360 ? -31.207 9.524 -29.379 1.00 85.12 360 LEU A N 1
ATOM 2807 C CA . LEU A 1 360 ? -32.588 9.677 -28.902 1.00 85.12 360 LEU A CA 1
ATOM 2808 C C . LEU A 1 360 ? -32.934 8.631 -27.840 1.00 85.12 360 LEU A C 1
ATOM 2810 O O . LEU A 1 360 ? -33.572 8.935 -26.834 1.00 85.12 360 LEU A O 1
ATOM 2814 N N . ASN A 1 361 ? -32.490 7.395 -28.066 1.00 83.81 361 ASN A N 1
ATOM 2815 C CA . ASN A 1 361 ? -32.841 6.264 -27.219 1.00 83.81 361 ASN A CA 1
ATOM 2816 C C . ASN A 1 361 ? -31.752 5.903 -26.209 1.00 83.81 361 ASN A C 1
ATOM 2818 O O . ASN A 1 361 ? -32.058 5.182 -25.275 1.00 83.81 361 ASN A O 1
ATOM 2822 N N . GLY A 1 362 ? -30.549 6.469 -26.292 1.00 87.25 362 GLY A N 1
ATOM 2823 C CA . GLY A 1 362 ? -29.478 6.285 -25.315 1.00 87.25 362 GLY A CA 1
ATOM 2824 C C . GLY A 1 362 ? -28.525 5.132 -25.620 1.00 87.25 362 GLY A C 1
ATOM 2825 O O . GLY A 1 362 ? -28.889 4.137 -26.244 1.00 87.25 362 GLY A O 1
ATOM 2826 N N . THR A 1 363 ? -27.320 5.259 -25.077 1.00 89.88 363 THR A N 1
ATOM 2827 C CA . THR A 1 363 ? -26.293 4.215 -25.010 1.00 89.88 363 THR A CA 1
ATOM 2828 C C . THR A 1 363 ? -26.174 3.705 -23.575 1.00 89.88 363 THR A C 1
ATOM 2830 O O . THR A 1 363 ? -26.251 4.487 -22.624 1.00 89.88 363 THR A O 1
ATOM 2833 N N . TRP A 1 364 ? -25.984 2.401 -23.403 1.00 90.12 364 TRP A N 1
ATOM 2834 C CA . TRP A 1 364 ? -25.773 1.745 -22.117 1.00 90.12 364 TRP A CA 1
ATOM 2835 C C . TRP A 1 364 ? -24.424 1.035 -22.088 1.00 90.12 364 TRP A C 1
ATOM 2837 O O . TRP A 1 364 ? -24.063 0.371 -23.054 1.00 90.12 364 TRP A O 1
ATOM 2847 N N . LEU A 1 365 ? -23.732 1.150 -20.957 1.00 87.31 365 LEU A N 1
ATOM 2848 C CA . LEU A 1 365 ? -22.509 0.425 -20.625 1.00 87.31 365 LEU A CA 1
ATOM 2849 C C . LEU A 1 365 ? -22.754 -0.341 -19.322 1.00 87.31 365 LEU A C 1
ATOM 2851 O O . LEU A 1 365 ? -23.150 0.268 -18.324 1.00 87.31 365 LEU A O 1
ATOM 2855 N N . ASN A 1 366 ? -22.582 -1.662 -19.328 1.00 78.19 366 ASN A N 1
ATOM 2856 C CA . ASN A 1 366 ? -22.809 -2.542 -18.175 1.00 78.19 366 ASN A CA 1
ATOM 2857 C C . ASN A 1 366 ? -24.179 -2.326 -17.512 1.00 78.19 366 ASN A C 1
ATOM 2859 O O . ASN A 1 366 ? -24.309 -2.207 -16.294 1.00 78.19 366 ASN A O 1
ATOM 2863 N N . GLY A 1 367 ? -25.220 -2.189 -18.340 1.00 77.19 367 GLY A N 1
ATOM 2864 C CA . GLY A 1 367 ? -26.596 -1.942 -17.898 1.00 77.19 367 GLY A CA 1
ATOM 2865 C C . GLY A 1 367 ? -26.889 -0.511 -17.418 1.00 77.19 367 GLY A C 1
ATOM 2866 O O . GLY A 1 367 ? -28.052 -0.184 -17.164 1.00 77.19 367 GLY A O 1
ATOM 2867 N N . LYS A 1 368 ? -25.891 0.383 -17.349 1.00 79.81 368 LYS A N 1
ATOM 2868 C CA . LYS A 1 368 ? -26.058 1.788 -16.944 1.00 79.81 368 LYS A CA 1
ATOM 2869 C C . LYS A 1 368 ? -26.132 2.716 -18.157 1.00 79.81 368 LYS A C 1
ATOM 2871 O O . LYS A 1 368 ? -25.278 2.672 -19.034 1.00 79.81 368 LYS A O 1
ATOM 2876 N N . LYS A 1 369 ? -27.144 3.590 -18.194 1.00 86.56 369 LYS A N 1
ATOM 2877 C CA . LYS A 1 369 ? -27.300 4.588 -19.266 1.00 86.56 369 LYS A CA 1
ATOM 2878 C C . LYS A 1 369 ? -26.191 5.642 -19.175 1.00 86.56 369 LYS A C 1
ATOM 2880 O O . LYS A 1 369 ? -25.967 6.193 -18.096 1.00 86.56 369 LYS A O 1
ATOM 2885 N N . LEU A 1 370 ? -25.536 5.929 -20.295 1.00 85.44 370 LEU A N 1
ATOM 2886 C CA . LEU A 1 370 ? -24.486 6.939 -20.396 1.00 85.44 370 LEU A CA 1
ATOM 2887 C C . LEU A 1 370 ? -25.072 8.357 -20.404 1.00 85.44 370 LEU A C 1
ATOM 2889 O O . LEU A 1 370 ? -26.167 8.588 -20.928 1.00 85.44 370 LEU A O 1
ATOM 2893 N N . LYS A 1 371 ? -24.329 9.318 -19.841 1.00 83.38 371 LYS A N 1
ATOM 2894 C CA . LYS A 1 371 ? -24.599 10.747 -20.042 1.00 83.38 371 LYS A CA 1
ATOM 2895 C C . LYS A 1 371 ? -24.185 11.117 -21.471 1.00 83.38 371 LYS A C 1
ATOM 2897 O O . LYS A 1 371 ? -23.130 10.696 -21.943 1.00 83.38 371 LYS A O 1
ATOM 2902 N N . GLN A 1 372 ? -25.033 11.875 -22.163 1.00 83.00 372 GLN A N 1
ATOM 2903 C CA . GLN A 1 372 ? -24.749 12.334 -23.524 1.00 83.00 372 GLN A CA 1
ATOM 2904 C C . GLN A 1 372 ? -23.489 13.211 -23.542 1.00 83.00 372 GLN A C 1
ATOM 2906 O O . GLN A 1 372 ? -23.279 14.005 -22.627 1.00 83.00 372 GLN A O 1
ATOM 2911 N N . ASN A 1 373 ? -22.662 13.047 -24.576 1.00 79.06 373 ASN A N 1
ATOM 2912 C CA . ASN A 1 373 ? -21.374 13.724 -24.785 1.00 79.06 373 ASN A CA 1
ATOM 2913 C C . ASN A 1 373 ? -20.314 13.512 -23.686 1.00 79.06 373 ASN A C 1
ATOM 2915 O O . ASN A 1 373 ? -19.314 14.222 -23.656 1.00 79.06 373 ASN A O 1
ATOM 2919 N N . THR A 1 374 ? -20.475 12.507 -22.825 1.00 73.25 374 THR A N 1
ATOM 2920 C CA . THR A 1 374 ? -19.447 12.097 -21.858 1.00 73.25 374 THR A CA 1
ATOM 2921 C C . THR A 1 374 ? -18.692 10.870 -22.372 1.00 73.25 374 THR A C 1
ATOM 2923 O O . THR A 1 374 ? -19.316 9.909 -22.825 1.00 73.25 374 THR A O 1
ATOM 2926 N N . LYS A 1 375 ? -17.352 10.888 -22.288 1.00 77.75 375 LYS A N 1
ATOM 2927 C CA . LYS A 1 375 ? -16.505 9.714 -22.565 1.00 77.75 375 LYS A CA 1
ATOM 2928 C C . LYS A 1 375 ? -16.481 8.774 -21.365 1.00 77.75 375 LYS A C 1
ATOM 2930 O O . LYS A 1 375 ? -16.260 9.212 -20.238 1.00 77.75 375 LYS A O 1
ATOM 2935 N N . TYR A 1 376 ? -16.644 7.488 -21.637 1.00 76.19 376 TYR A N 1
ATOM 2936 C CA . TYR A 1 376 ? -16.508 6.405 -20.671 1.00 76.19 376 TYR A CA 1
ATOM 2937 C C . TYR A 1 376 ? -15.442 5.439 -21.170 1.00 76.19 376 TYR A C 1
ATOM 2939 O O . TYR A 1 376 ? -15.516 4.995 -22.312 1.00 76.19 376 TYR A O 1
ATOM 2947 N N . GLU A 1 377 ? -14.444 5.155 -20.337 1.00 82.00 377 GLU A N 1
ATOM 2948 C CA . GLU A 1 377 ? -13.402 4.173 -20.650 1.00 82.00 377 GLU A CA 1
ATOM 2949 C C . GLU A 1 377 ? -13.998 2.763 -20.691 1.00 82.00 377 GLU A C 1
ATOM 2951 O O . GLU A 1 377 ? -14.874 2.442 -19.886 1.00 82.00 377 GLU A O 1
ATOM 2956 N N . LEU A 1 378 ? -13.541 1.960 -21.649 1.00 70.56 378 LEU A N 1
ATOM 2957 C CA . LEU A 1 378 ? -13.969 0.584 -21.854 1.00 70.56 378 LEU A CA 1
ATOM 2958 C C . LEU A 1 378 ? -12.918 -0.397 -21.343 1.00 70.56 378 LEU A C 1
ATOM 2960 O O . LEU A 1 378 ? -11.722 -0.239 -21.601 1.00 70.56 378 LEU A O 1
ATOM 2964 N N . PHE A 1 379 ? -13.391 -1.456 -20.694 1.00 67.50 379 PHE A N 1
ATOM 2965 C CA . PHE A 1 379 ? -12.590 -2.565 -20.191 1.00 67.50 379 PHE A CA 1
ATOM 2966 C C . PHE A 1 379 ? -13.017 -3.892 -20.831 1.00 67.50 379 PHE A C 1
ATOM 2968 O O . PHE A 1 379 ? -14.196 -4.065 -21.152 1.00 67.50 379 PHE A O 1
ATOM 2975 N N . PRO A 1 380 ? -12.097 -4.855 -21.025 1.00 70.19 380 PRO A N 1
ATOM 2976 C CA . PRO A 1 380 ? -12.446 -6.143 -21.614 1.00 70.19 380 PRO A CA 1
ATOM 2977 C C . PRO A 1 380 ? -13.575 -6.833 -20.834 1.00 70.19 380 PRO A C 1
ATOM 2979 O O . PRO A 1 380 ? -13.524 -6.947 -19.611 1.00 70.19 380 PRO A O 1
ATOM 2982 N N . GLY A 1 381 ? -14.591 -7.302 -21.554 1.00 69.44 381 GLY A N 1
ATOM 2983 C CA . GLY A 1 381 ? -15.822 -7.867 -21.004 1.00 69.44 381 GLY A CA 1
ATOM 2984 C C . GLY A 1 381 ? -16.968 -6.865 -20.833 1.00 69.44 381 GLY A C 1
ATOM 2985 O O . GLY A 1 381 ? -18.082 -7.292 -20.531 1.00 69.44 381 GLY A O 1
ATOM 2986 N N . ASP A 1 382 ? -16.743 -5.566 -21.051 1.00 81.88 382 ASP A N 1
ATOM 2987 C CA . ASP A 1 382 ? -17.794 -4.556 -20.935 1.00 81.88 382 ASP A CA 1
ATOM 2988 C C . ASP A 1 382 ? -18.923 -4.783 -21.946 1.00 81.88 382 ASP A C 1
ATOM 2990 O O . ASP A 1 382 ? -18.700 -4.943 -23.145 1.00 81.88 382 ASP A O 1
ATOM 2994 N N . THR A 1 383 ? -20.164 -4.736 -21.464 1.00 84.31 383 THR A N 1
ATOM 2995 C CA . THR A 1 383 ? -21.371 -4.874 -22.289 1.00 84.31 383 THR A CA 1
ATOM 2996 C C . THR A 1 383 ? -21.877 -3.506 -22.732 1.00 84.31 383 THR A C 1
ATOM 2998 O O . THR A 1 383 ? -22.149 -2.617 -21.925 1.00 84.31 383 THR A O 1
ATOM 3001 N N . LEU A 1 384 ? -22.030 -3.335 -24.036 1.00 90.50 384 LEU A N 1
ATOM 3002 C CA . LEU A 1 384 ? -22.466 -2.127 -24.715 1.00 90.50 384 LEU A CA 1
ATOM 3003 C C . LEU A 1 384 ? -23.813 -2.370 -25.368 1.00 90.50 384 LEU A C 1
ATOM 3005 O O . LEU A 1 384 ? -23.974 -3.307 -26.142 1.00 90.50 384 LEU A O 1
ATOM 3009 N N . ASN A 1 385 ? -24.782 -1.500 -25.117 1.00 89.81 385 ASN A N 1
ATOM 3010 C CA . ASN A 1 385 ? -26.077 -1.598 -25.768 1.00 89.81 385 ASN A CA 1
ATOM 3011 C C . ASN A 1 385 ? -26.545 -0.237 -26.281 1.00 89.81 385 ASN A C 1
ATOM 3013 O O . ASN A 1 385 ? -26.637 0.732 -25.528 1.00 89.81 385 ASN A O 1
ATOM 3017 N N . PHE A 1 386 ? -26.876 -0.173 -27.568 1.00 90.38 386 PHE A N 1
ATOM 3018 C CA . PHE A 1 386 ? -27.394 1.028 -28.216 1.00 90.38 386 PHE A CA 1
ATOM 3019 C C . PHE A 1 386 ? -28.914 0.907 -28.362 1.00 90.38 386 PHE A C 1
ATOM 3021 O O . PHE A 1 386 ? -29.421 -0.067 -28.919 1.00 90.38 386 PHE A O 1
ATOM 3028 N N . ALA A 1 387 ? -29.660 1.886 -27.845 1.00 86.31 387 ALA A N 1
ATOM 3029 C CA . ALA A 1 387 ? -31.128 1.902 -27.821 1.00 86.31 387 ALA A CA 1
ATOM 3030 C C . ALA A 1 387 ? -31.819 0.708 -27.120 1.00 86.31 387 ALA A C 1
ATOM 3032 O O . ALA A 1 387 ? -33.005 0.486 -27.365 1.00 86.31 387 ALA A O 1
ATOM 3033 N N . LYS A 1 388 ? -31.120 -0.084 -26.287 1.00 81.44 388 LYS A N 1
ATOM 3034 C CA . LYS A 1 388 ? -31.605 -1.400 -25.802 1.00 81.44 388 LYS A CA 1
ATOM 3035 C C . LYS A 1 388 ? -31.956 -2.376 -26.933 1.00 81.44 388 LYS A C 1
ATOM 3037 O O . LYS A 1 388 ? -32.664 -3.352 -26.705 1.00 81.44 388 LYS A O 1
ATOM 3042 N N . ALA A 1 389 ? -31.486 -2.107 -28.149 1.00 75.12 389 ALA A N 1
ATOM 3043 C CA . ALA A 1 389 ? -31.842 -2.872 -29.332 1.00 75.12 389 ALA A CA 1
ATOM 3044 C C . ALA A 1 389 ? -30.923 -4.080 -29.515 1.00 75.12 389 ALA A C 1
ATOM 3046 O O . ALA A 1 389 ? -31.389 -5.150 -29.897 1.00 75.12 389 ALA A O 1
ATOM 3047 N N . LYS A 1 390 ? -29.622 -3.900 -29.264 1.00 75.94 390 LYS A N 1
ATOM 3048 C CA . LYS A 1 390 ? -28.606 -4.919 -29.521 1.00 75.94 390 LYS A CA 1
ATOM 3049 C C . LYS A 1 390 ? -27.408 -4.738 -28.599 1.00 75.94 390 LYS A C 1
ATOM 3051 O O . LYS A 1 390 ? -26.969 -3.607 -28.385 1.00 75.94 390 LYS A O 1
ATOM 3056 N N . GLU A 1 391 ? -26.926 -5.850 -28.059 1.00 82.44 391 GLU A N 1
ATOM 3057 C CA . GLU A 1 391 ? -25.820 -5.901 -27.107 1.00 82.44 391 GLU A CA 1
ATOM 3058 C C . GLU A 1 391 ? -24.528 -6.360 -27.790 1.00 82.44 391 GLU A C 1
ATOM 3060 O O . GLU A 1 391 ? -24.524 -7.321 -28.560 1.00 82.44 391 GLU A O 1
ATOM 3065 N N . TYR A 1 392 ? -23.445 -5.656 -27.486 1.00 88.44 392 TYR A N 1
ATOM 3066 C CA . TYR A 1 392 ? -22.086 -5.927 -27.921 1.00 88.44 392 TYR A CA 1
ATOM 3067 C C . TYR A 1 392 ? -21.202 -6.084 -26.690 1.00 88.44 392 TYR A C 1
ATOM 3069 O O . TYR A 1 392 ? -21.424 -5.409 -25.692 1.00 88.44 392 TYR A O 1
ATOM 3077 N N . VAL A 1 393 ? -20.178 -6.921 -26.755 1.00 82.62 393 VAL A N 1
ATOM 3078 C CA . VAL A 1 393 ? -19.177 -7.038 -25.688 1.00 82.62 393 VAL A CA 1
ATOM 3079 C C . VAL A 1 393 ? -17.862 -6.470 -26.196 1.00 82.62 393 VAL A C 1
ATOM 3081 O O . VAL A 1 393 ? -17.380 -6.908 -27.235 1.00 82.62 393 VAL A O 1
ATOM 3084 N N . PHE A 1 394 ? -17.285 -5.498 -25.501 1.00 81.88 394 PHE A N 1
ATOM 3085 C CA . PHE A 1 394 ? -15.935 -5.022 -25.789 1.00 81.88 394 PHE A CA 1
ATOM 3086 C C . PHE A 1 394 ? -14.926 -6.049 -25.283 1.00 81.88 394 PHE A C 1
ATOM 3088 O O . PHE A 1 394 ? -15.022 -6.474 -24.135 1.00 81.88 394 PHE A O 1
ATOM 3095 N N . TYR A 1 395 ? -13.981 -6.489 -26.113 1.00 68.69 395 TYR A N 1
ATOM 3096 C CA . TYR A 1 395 ? -13.000 -7.485 -25.684 1.00 68.69 395 TYR A CA 1
ATOM 3097 C C . TYR A 1 395 ? -11.599 -7.204 -26.219 1.00 68.69 395 TYR A C 1
ATOM 3099 O O . TYR A 1 395 ? -11.416 -6.585 -27.259 1.00 68.69 395 TYR A O 1
ATOM 3107 N N . ASP A 1 396 ? -10.621 -7.695 -25.468 1.00 49.81 396 ASP A N 1
ATOM 3108 C CA . ASP A 1 396 ? -9.205 -7.772 -25.799 1.00 49.81 396 ASP A CA 1
ATOM 3109 C C . ASP A 1 396 ? -8.818 -9.259 -25.748 1.00 49.81 396 ASP A C 1
ATOM 3111 O O . ASP A 1 396 ? -9.309 -9.982 -24.874 1.00 49.81 396 ASP A O 1
ATOM 3115 N N . ASP A 1 397 ? -8.019 -9.749 -26.696 1.00 41.75 397 ASP A N 1
ATOM 3116 C CA . ASP A 1 397 ? -7.619 -11.166 -26.719 1.00 41.75 397 ASP A CA 1
ATOM 3117 C C . ASP A 1 397 ? -6.671 -11.412 -25.530 1.00 41.75 397 ASP A C 1
ATOM 3119 O O . ASP A 1 397 ? -5.634 -10.767 -25.427 1.00 41.75 397 ASP A O 1
ATOM 3123 N N . LYS A 1 398 ? -6.917 -12.316 -24.573 1.00 28.77 398 LYS A N 1
ATOM 3124 C CA . LYS A 1 398 ? -7.468 -13.689 -24.607 1.00 28.77 398 LYS A CA 1
ATOM 3125 C C . LYS A 1 398 ? -8.133 -14.030 -23.243 1.00 28.77 398 LYS A C 1
ATOM 3127 O O . LYS A 1 398 ? -7.757 -13.384 -22.264 1.00 28.77 398 LYS A O 1
ATOM 3132 N N . PRO A 1 399 ? -8.982 -15.086 -23.082 1.00 34.59 399 PRO A N 1
ATOM 3133 C CA . PRO A 1 399 ? -9.266 -16.198 -24.008 1.00 34.59 399 PRO A CA 1
ATOM 3134 C C . PRO A 1 399 ? -10.761 -16.569 -24.217 1.00 34.59 399 PRO A C 1
ATOM 3136 O O . PRO A 1 399 ? -11.600 -16.382 -23.336 1.00 34.59 399 PRO A O 1
ATOM 3139 N N . ARG A 1 400 ? -11.047 -17.279 -25.324 1.00 26.84 400 ARG A N 1
ATOM 3140 C CA . ARG A 1 400 ? -11.909 -18.485 -25.359 1.00 26.84 400 ARG A CA 1
ATOM 3141 C C . ARG A 1 400 ? -11.522 -19.396 -26.537 1.00 26.84 400 ARG A C 1
ATOM 3143 O O . ARG A 1 400 ? -11.322 -18.923 -27.649 1.00 26.84 400 ARG A O 1
ATOM 3150 N N . GLU A 1 401 ? -11.382 -20.688 -26.248 1.00 35.94 401 GLU A N 1
ATOM 3151 C CA . GLU A 1 401 ? -10.982 -21.776 -27.153 1.00 35.94 401 GLU A CA 1
ATOM 3152 C C . GLU A 1 401 ? -12.123 -22.280 -28.068 1.00 35.94 401 GLU A C 1
ATOM 3154 O O . GLU A 1 401 ? -13.300 -22.114 -27.751 1.00 35.94 401 GLU A O 1
ATOM 3159 N N . HIS A 1 402 ? -11.715 -23.007 -29.123 1.00 27.28 402 HIS A N 1
ATOM 3160 C CA . HIS A 1 402 ? -12.459 -23.896 -30.042 1.00 27.28 402 HIS A CA 1
ATOM 3161 C C . HIS A 1 402 ? -13.059 -23.309 -31.336 1.00 27.28 402 HIS A C 1
ATOM 3163 O O . HIS A 1 402 ? -14.216 -22.909 -31.390 1.00 27.28 402 HIS A O 1
ATOM 3169 N N . SER A 1 403 ? -12.327 -23.436 -32.450 1.00 32.88 403 SER A N 1
ATOM 3170 C CA . SER A 1 403 ? -12.653 -24.364 -33.558 1.00 32.88 403 SER A CA 1
ATOM 3171 C C . SER A 1 403 ? -11.619 -24.245 -34.698 1.00 32.88 403 SER A C 1
ATOM 3173 O O . SER A 1 403 ? -11.049 -23.184 -34.913 1.00 32.88 403 SER A O 1
ATOM 3175 N N . GLU A 1 404 ? -11.364 -25.362 -35.392 1.00 30.81 404 GLU A N 1
ATOM 3176 C CA . GLU A 1 404 ? -10.640 -25.466 -36.683 1.00 30.81 404 GLU A CA 1
ATOM 3177 C C . GLU A 1 404 ? -9.094 -25.481 -36.717 1.00 30.81 404 GLU A C 1
ATOM 3179 O O . GLU A 1 404 ? -8.486 -25.081 -37.707 1.00 30.81 404 GLU A O 1
ATOM 3184 N N . ALA A 1 405 ? -8.430 -26.071 -35.716 1.00 28.72 405 ALA A N 1
ATOM 3185 C CA . ALA A 1 405 ? -7.011 -26.458 -35.831 1.00 28.72 405 ALA A CA 1
ATOM 3186 C C . ALA A 1 405 ? -6.761 -27.967 -35.635 1.00 28.72 405 ALA A C 1
ATOM 3188 O O . ALA A 1 405 ? -5.696 -28.383 -35.186 1.00 28.72 405 ALA A O 1
ATOM 3189 N N . GLU A 1 406 ? -7.708 -28.811 -36.053 1.00 32.34 406 GLU A N 1
ATOM 3190 C CA . GLU A 1 406 ? -7.425 -30.205 -36.428 1.00 32.34 406 GLU A CA 1
ATOM 3191 C C . GLU A 1 406 ? -6.842 -30.259 -37.852 1.00 32.34 406 GLU A C 1
ATOM 3193 O O . GLU A 1 406 ? -7.437 -30.834 -38.754 1.00 32.34 406 GLU A O 1
ATOM 3198 N N . ALA A 1 407 ? -5.691 -29.628 -38.096 1.00 31.31 407 ALA A N 1
ATOM 3199 C CA . ALA A 1 407 ? -4.845 -29.929 -39.256 1.00 31.31 407 ALA A CA 1
ATOM 3200 C C . ALA A 1 407 ? -3.544 -29.125 -39.191 1.00 31.31 407 ALA A C 1
ATOM 3202 O O . ALA A 1 407 ? -3.449 -28.059 -39.792 1.00 31.31 407 ALA A O 1
ATOM 3203 N N . ARG A 1 408 ? -2.536 -29.701 -38.524 1.00 28.48 408 ARG A N 1
ATOM 3204 C CA . ARG A 1 408 ? -1.073 -29.494 -38.659 1.00 28.48 408 ARG A CA 1
ATOM 3205 C C . ARG A 1 408 ? -0.453 -29.299 -37.284 1.00 28.48 408 ARG A C 1
ATOM 3207 O O . ARG A 1 408 ? -0.386 -28.199 -36.754 1.00 28.48 408 ARG A O 1
ATOM 3214 N N . GLY A 1 409 ? -0.019 -30.424 -36.722 1.00 36.31 409 GLY A N 1
ATOM 3215 C CA . GLY A 1 409 ? 0.658 -30.478 -35.440 1.00 36.31 409 GLY A CA 1
ATOM 3216 C C . GLY A 1 409 ? 1.912 -29.616 -35.426 1.00 36.31 409 GLY A C 1
ATOM 3217 O O . GLY A 1 409 ? 2.850 -29.875 -36.174 1.00 36.31 409 GLY A O 1
ATOM 3218 N N . ILE A 1 410 ? 1.915 -28.635 -34.531 1.00 31.39 410 ILE A N 1
ATOM 3219 C CA . ILE A 1 410 ? 3.102 -28.033 -33.933 1.00 31.39 410 ILE A CA 1
ATOM 3220 C C . ILE A 1 410 ? 2.732 -27.792 -32.464 1.00 31.39 410 ILE A C 1
ATOM 3222 O O . ILE A 1 410 ? 1.680 -27.237 -32.165 1.00 31.39 410 ILE A O 1
ATOM 3226 N N . SER A 1 411 ? 3.543 -28.329 -31.556 1.00 30.67 411 SER A N 1
ATOM 3227 C CA . SER A 1 411 ? 3.311 -28.355 -30.113 1.00 30.67 411 SER A CA 1
ATOM 3228 C C . SER A 1 411 ? 3.606 -27.005 -29.456 1.00 30.67 411 SER A C 1
ATOM 3230 O O . SER A 1 411 ? 4.749 -26.552 -29.516 1.00 30.67 411 SER A O 1
ATOM 3232 N N . GLU A 1 412 ? 2.644 -26.444 -28.727 1.00 31.67 412 GLU A N 1
ATOM 3233 C CA . GLU A 1 412 ? 2.880 -25.387 -27.738 1.00 31.67 412 GLU A CA 1
ATOM 3234 C C . GLU A 1 412 ? 2.329 -25.848 -26.382 1.00 31.67 412 GLU A C 1
ATOM 3236 O O . GLU A 1 412 ? 1.149 -26.161 -26.238 1.00 31.67 412 GLU A O 1
ATOM 3241 N N . LYS A 1 413 ? 3.228 -25.977 -25.400 1.00 33.59 413 LYS A N 1
ATOM 3242 C CA . LYS A 1 413 ? 2.925 -26.313 -24.007 1.00 33.59 413 LYS A CA 1
ATOM 3243 C C . LYS A 1 413 ? 2.670 -25.024 -23.223 1.00 33.59 413 LYS A C 1
ATOM 3245 O O . LYS A 1 413 ? 3.641 -24.377 -22.850 1.00 33.59 413 LYS A O 1
ATOM 3250 N N . GLU A 1 414 ? 1.417 -24.725 -22.885 1.00 36.81 414 GLU A N 1
ATOM 3251 C CA . GLU A 1 414 ? 1.056 -23.907 -21.715 1.00 36.81 414 GLU A CA 1
ATOM 3252 C C . GLU A 1 414 ? -0.254 -24.431 -21.075 1.00 36.81 414 GLU A C 1
ATOM 3254 O O . GLU A 1 414 ? -1.230 -24.680 -21.775 1.00 36.81 414 GLU A O 1
ATOM 3259 N N . ASN A 1 415 ? -0.248 -24.561 -19.733 1.00 41.66 415 ASN A N 1
ATOM 3260 C CA . ASN A 1 415 ? -1.286 -25.030 -18.778 1.00 41.66 415 ASN A CA 1
ATOM 3261 C C . ASN A 1 415 ? -1.432 -26.546 -18.518 1.00 41.66 415 ASN A C 1
ATOM 3263 O O . ASN A 1 415 ? -2.229 -27.217 -19.160 1.00 41.66 415 ASN A O 1
ATOM 3267 N N . GLU A 1 416 ? -0.788 -27.066 -17.460 1.00 54.31 416 GLU A N 1
ATOM 3268 C CA . GLU A 1 416 ? -0.858 -28.506 -17.117 1.00 54.31 416 GLU A CA 1
ATOM 3269 C C . GLU A 1 416 ? -1.615 -28.856 -15.804 1.00 54.31 416 GLU A C 1
ATOM 3271 O O . GLU A 1 416 ? -1.798 -30.033 -15.515 1.00 54.31 416 GLU A O 1
ATOM 3276 N N . TYR A 1 417 ? -2.156 -27.887 -15.035 1.00 67.12 417 TYR A N 1
ATOM 3277 C CA . TYR A 1 417 ? -2.956 -28.173 -13.816 1.00 67.12 417 TYR A CA 1
ATOM 3278 C C . TYR A 1 417 ? -4.247 -27.338 -13.712 1.00 67.12 417 TYR A C 1
ATOM 3280 O O . TYR A 1 417 ? -4.287 -26.324 -13.016 1.00 67.12 417 TYR A O 1
ATOM 3288 N N . ASN A 1 418 ? -5.306 -27.793 -14.386 1.00 76.75 418 ASN A N 1
ATOM 3289 C CA . ASN A 1 418 ? -6.657 -27.212 -14.370 1.00 76.75 418 ASN A CA 1
ATOM 3290 C C . ASN A 1 418 ? -7.673 -28.124 -13.658 1.00 76.75 418 ASN A C 1
ATOM 3292 O O . ASN A 1 418 ? -7.369 -29.274 -13.323 1.00 76.75 418 ASN A O 1
ATOM 3296 N N . VAL A 1 419 ? -8.910 -27.647 -13.480 1.00 80.81 419 VAL A N 1
ATOM 3297 C CA . VAL A 1 419 ? -10.053 -28.514 -13.140 1.00 80.81 419 VAL A CA 1
ATOM 3298 C C . VAL A 1 419 ? -10.074 -29.724 -14.083 1.00 80.81 419 VAL A C 1
ATOM 3300 O O . VAL A 1 419 ? -9.974 -29.581 -15.296 1.00 80.81 419 VAL A O 1
ATOM 3303 N N . GLY A 1 420 ? -10.164 -30.923 -13.512 1.00 82.06 420 GLY A N 1
ATOM 3304 C CA . GLY A 1 420 ? -10.045 -32.203 -14.210 1.00 82.06 420 GLY A CA 1
ATOM 3305 C C . GLY A 1 420 ? -8.695 -32.901 -14.022 1.00 82.06 420 GLY A C 1
ATOM 3306 O O . GLY A 1 420 ? -8.654 -34.129 -14.097 1.00 82.06 420 GLY A O 1
ATOM 3307 N N . SER A 1 421 ? -7.627 -32.161 -13.706 1.00 86.81 421 SER A N 1
ATOM 3308 C CA . SER A 1 421 ? -6.285 -32.724 -13.477 1.00 86.81 421 SER A CA 1
ATOM 3309 C C . SER A 1 421 ? -6.265 -33.633 -12.253 1.00 86.81 421 SER A C 1
ATOM 3311 O O . SER A 1 421 ? -6.989 -33.396 -11.285 1.00 86.81 421 SER A O 1
ATOM 3313 N N . VAL A 1 422 ? -5.413 -34.657 -12.266 1.00 89.50 422 VAL A N 1
ATOM 3314 C CA . VAL A 1 422 ? -5.246 -35.579 -11.136 1.00 89.50 422 VAL A CA 1
ATOM 3315 C C . VAL A 1 422 ? -3.852 -35.406 -10.553 1.00 89.50 422 VAL A C 1
ATOM 3317 O O . VAL A 1 422 ? -2.860 -35.768 -11.176 1.00 89.50 422 VAL A O 1
ATOM 3320 N N . LEU A 1 423 ? -3.774 -34.869 -9.338 1.00 90.44 423 LEU A N 1
ATOM 3321 C CA . LEU A 1 423 ? -2.512 -34.703 -8.628 1.00 90.44 423 LEU A CA 1
ATOM 3322 C C . LEU A 1 423 ? -2.114 -36.003 -7.936 1.00 90.44 423 LEU A C 1
ATOM 3324 O O . LEU A 1 423 ? -2.943 -36.651 -7.285 1.00 90.44 423 LEU A O 1
ATOM 3328 N N . ASN A 1 424 ? -0.830 -36.352 -8.049 1.00 88.00 424 ASN A N 1
ATOM 3329 C CA . ASN A 1 424 ? -0.232 -37.539 -7.432 1.00 88.00 424 ASN A CA 1
ATOM 3330 C C . ASN A 1 424 ? -1.052 -38.830 -7.664 1.00 88.00 424 ASN A C 1
ATOM 3332 O O . ASN A 1 424 ? -1.184 -39.655 -6.763 1.00 88.00 424 ASN A O 1
ATOM 3336 N N . ASN A 1 425 ? -1.678 -38.964 -8.843 1.00 88.31 425 ASN A N 1
ATOM 3337 C CA . ASN A 1 425 ? -2.565 -40.078 -9.217 1.00 88.31 425 ASN A CA 1
ATOM 3338 C C . ASN A 1 425 ? -3.708 -40.376 -8.224 1.00 88.31 425 ASN A C 1
ATOM 3340 O O . ASN A 1 425 ? -4.214 -41.496 -8.189 1.00 88.31 425 ASN A O 1
ATOM 3344 N N . ARG A 1 426 ? -4.121 -39.396 -7.409 1.00 92.81 426 ARG A N 1
ATOM 3345 C CA . ARG A 1 426 ? -5.113 -39.602 -6.344 1.00 92.81 426 ARG A CA 1
ATOM 3346 C C . ARG A 1 426 ? -6.135 -38.482 -6.240 1.00 92.81 426 ARG A C 1
ATOM 3348 O O . ARG A 1 426 ? -7.326 -38.765 -6.130 1.00 92.81 426 ARG A O 1
ATOM 3355 N N . TYR A 1 427 ? -5.694 -37.229 -6.273 1.00 95.00 427 TYR A N 1
ATOM 3356 C CA . TYR A 1 427 ? -6.561 -36.082 -6.010 1.00 95.00 427 TYR A CA 1
ATOM 3357 C C . TYR A 1 427 ? -6.994 -35.440 -7.322 1.00 95.00 427 TYR A C 1
ATOM 3359 O O . TYR A 1 427 ? -6.238 -34.690 -7.937 1.00 95.00 427 TYR A O 1
ATOM 3367 N N . LYS A 1 428 ? -8.217 -35.735 -7.760 1.00 93.44 428 LYS A N 1
ATOM 3368 C CA . LYS A 1 428 ? -8.803 -35.128 -8.955 1.00 93.44 428 LYS A CA 1
ATOM 3369 C C . LYS A 1 428 ? -9.321 -33.736 -8.619 1.00 93.44 428 LYS A C 1
ATOM 3371 O O . LYS A 1 428 ? -10.224 -33.613 -7.799 1.00 93.44 428 LYS A O 1
ATOM 3376 N N . LEU A 1 429 ? -8.791 -32.698 -9.257 1.00 93.31 429 LEU A N 1
ATOM 3377 C CA . LEU A 1 429 ? -9.248 -31.320 -9.086 1.00 93.31 429 LEU A CA 1
ATOM 3378 C C . LEU A 1 429 ? -10.650 -31.172 -9.688 1.00 93.31 429 LEU A C 1
ATOM 3380 O O . LEU A 1 429 ? -10.852 -31.439 -10.869 1.00 93.31 429 LEU A O 1
ATOM 3384 N N . VAL A 1 430 ? -11.630 -30.775 -8.880 1.00 89.38 430 VAL A N 1
ATOM 3385 C CA . VAL A 1 430 ? -13.050 -30.717 -9.269 1.00 89.38 430 VAL A CA 1
ATOM 3386 C C . VAL A 1 430 ? -13.512 -29.289 -9.508 1.00 89.38 430 VAL A C 1
ATOM 3388 O O . VAL A 1 430 ? -14.271 -29.037 -10.438 1.00 89.38 430 VAL A O 1
ATOM 3391 N N . LYS A 1 431 ? -13.081 -28.350 -8.666 1.00 88.69 431 LYS A N 1
ATOM 3392 C CA . LYS A 1 431 ? -13.505 -26.952 -8.750 1.00 88.69 431 LYS A CA 1
ATOM 3393 C C . LYS A 1 431 ? -12.473 -26.057 -8.087 1.00 88.69 431 LYS A C 1
ATOM 3395 O O . LYS A 1 431 ? -11.981 -26.393 -7.017 1.00 88.69 431 LYS A O 1
ATOM 3400 N N . GLU A 1 432 ? -12.179 -24.906 -8.668 1.00 86.94 432 GLU A N 1
ATOM 3401 C CA . GLU A 1 432 ? -11.458 -23.855 -7.950 1.00 86.94 432 GLU A CA 1
ATOM 3402 C C . GLU A 1 432 ? -12.395 -23.203 -6.921 1.00 86.94 432 GLU A C 1
ATOM 3404 O O . GLU A 1 432 ? -13.493 -22.756 -7.259 1.00 86.94 432 GLU A O 1
ATOM 3409 N N . VAL A 1 433 ? -12.000 -23.205 -5.647 1.00 80.88 433 VAL A N 1
ATOM 3410 C CA . VAL A 1 433 ? -12.818 -22.677 -4.536 1.00 80.88 433 VAL A CA 1
ATOM 3411 C C . VAL A 1 433 ? -12.277 -21.372 -3.962 1.00 80.88 433 VAL A C 1
ATOM 3413 O O . VAL A 1 433 ? -12.948 -20.730 -3.160 1.00 80.88 433 VAL A O 1
ATOM 3416 N N . GLY A 1 434 ? -11.086 -20.962 -4.389 1.00 70.00 434 GLY A N 1
ATOM 3417 C CA . GLY A 1 434 ? -10.484 -19.683 -4.050 1.00 70.00 434 GLY A CA 1
ATOM 3418 C C . GLY A 1 434 ? -9.021 -19.639 -4.472 1.00 70.00 434 GLY A C 1
ATOM 3419 O O . GLY A 1 434 ? -8.425 -20.658 -4.804 1.00 70.00 434 GLY A O 1
ATOM 3420 N N . GLY A 1 435 ? -8.417 -18.461 -4.436 1.00 60.69 435 GLY A N 1
ATOM 3421 C CA . GLY A 1 435 ? -7.027 -18.281 -4.836 1.00 60.69 435 GLY A CA 1
ATOM 3422 C C . GLY A 1 435 ? -6.668 -16.807 -4.930 1.00 60.69 435 GLY A C 1
ATOM 3423 O O . GLY A 1 435 ? -7.533 -15.956 -5.129 1.00 60.69 435 GLY A O 1
ATOM 3424 N N . GLY A 1 436 ? -5.387 -16.500 -4.743 1.00 50.16 436 GLY A N 1
ATOM 3425 C CA . GLY A 1 436 ? -4.865 -15.141 -4.824 1.00 50.16 436 GLY A CA 1
ATOM 3426 C C . GLY A 1 436 ? -3.349 -15.117 -4.653 1.00 50.16 436 GLY A C 1
ATOM 3427 O O . GLY A 1 436 ? -2.806 -15.717 -3.726 1.00 50.16 436 GLY A O 1
ATOM 3428 N N . GLY A 1 437 ? -2.646 -14.421 -5.548 1.00 54.66 437 GLY A N 1
ATOM 3429 C CA . GLY A 1 437 ? -1.183 -14.349 -5.530 1.00 54.66 437 GLY A CA 1
ATOM 3430 C C . GLY A 1 437 ? -0.512 -15.635 -6.032 1.00 54.66 437 GLY A C 1
ATOM 3431 O O . GLY A 1 437 ? -0.723 -16.027 -7.172 1.00 54.66 437 GLY A O 1
ATOM 3432 N N . LEU A 1 438 ? 0.331 -16.257 -5.196 1.00 58.59 438 LEU A N 1
ATOM 3433 C CA . LEU A 1 438 ? 1.201 -17.392 -5.561 1.00 58.59 438 LEU A CA 1
ATOM 3434 C C . LEU A 1 438 ? 0.549 -18.782 -5.385 1.00 58.59 438 LEU A C 1
ATOM 3436 O O . LEU A 1 438 ? 1.177 -19.781 -5.732 1.00 58.59 438 LEU A O 1
ATOM 3440 N N . SER A 1 439 ? -0.669 -18.872 -4.833 1.00 72.62 439 SER A N 1
ATOM 3441 C CA . SER A 1 439 ? -1.353 -20.146 -4.553 1.00 72.62 439 SER A CA 1
ATOM 3442 C C . SER A 1 439 ? -2.812 -20.161 -5.013 1.00 72.62 439 SER A C 1
ATOM 3444 O O . SER A 1 439 ? -3.522 -19.168 -4.827 1.00 72.62 439 SER A O 1
ATOM 3446 N N . THR A 1 440 ? -3.275 -21.317 -5.487 1.00 83.12 440 THR A N 1
ATOM 3447 C CA . THR A 1 440 ? -4.675 -21.587 -5.858 1.00 83.12 440 THR A CA 1
ATOM 3448 C C . THR A 1 440 ? -5.238 -22.708 -4.989 1.00 83.12 440 THR A C 1
ATOM 3450 O O . THR A 1 440 ? -4.543 -23.684 -4.715 1.00 83.12 440 THR A O 1
ATOM 3453 N N . VAL A 1 441 ? -6.488 -22.590 -4.541 1.00 87.62 441 VAL A N 1
ATOM 3454 C CA . VAL A 1 441 ? -7.176 -23.593 -3.720 1.00 87.62 441 VAL A CA 1
ATOM 3455 C C . VAL A 1 441 ? -8.269 -24.276 -4.535 1.00 87.62 441 VAL A C 1
ATOM 3457 O O . VAL A 1 441 ? -9.218 -23.646 -5.002 1.00 87.62 441 VAL A O 1
ATOM 3460 N N . TYR A 1 442 ? -8.167 -25.595 -4.653 1.00 91.38 442 TYR A N 1
ATOM 3461 C CA . TYR A 1 442 ? -9.133 -26.431 -5.355 1.00 91.38 442 TYR A CA 1
ATOM 3462 C C . TYR A 1 442 ? -9.920 -27.308 -4.384 1.00 91.38 442 TYR A C 1
ATOM 3464 O O . TYR A 1 442 ? -9.354 -27.875 -3.456 1.00 91.38 442 TYR A O 1
ATOM 3472 N N . LEU A 1 443 ? -11.211 -27.495 -4.634 1.00 92.88 443 LEU A N 1
ATOM 3473 C CA . LEU A 1 443 ? -11.928 -28.686 -4.203 1.00 92.88 443 LEU A CA 1
ATOM 3474 C C . LEU A 1 443 ? -11.418 -29.858 -5.042 1.00 92.88 443 LEU A C 1
ATOM 3476 O O . LEU A 1 443 ? -11.480 -29.807 -6.272 1.00 92.88 443 LEU A O 1
ATOM 3480 N N . ALA A 1 444 ? -10.938 -30.909 -4.393 1.00 94.69 444 ALA A N 1
ATOM 3481 C CA . ALA A 1 444 ? -10.459 -32.117 -5.042 1.00 94.69 444 ALA A CA 1
ATOM 3482 C C . ALA A 1 444 ? -11.157 -33.356 -4.483 1.00 94.69 444 ALA A C 1
ATOM 3484 O O . ALA A 1 444 ? -11.410 -33.450 -3.284 1.00 94.69 444 ALA A O 1
ATOM 3485 N N . LEU A 1 445 ? -11.444 -34.316 -5.355 1.00 94.44 445 LEU A N 1
ATOM 3486 C CA . LEU A 1 445 ? -11.921 -35.639 -4.984 1.00 94.44 445 LEU A CA 1
ATOM 3487 C C . LEU A 1 445 ? -10.714 -36.560 -4.800 1.00 94.44 445 LEU A C 1
ATOM 3489 O O . LEU A 1 445 ? -9.952 -36.784 -5.742 1.00 94.44 445 LEU A O 1
ATOM 3493 N N . ASP A 1 446 ? -10.546 -37.109 -3.603 1.00 95.38 446 ASP A N 1
ATOM 3494 C CA . ASP A 1 446 ? -9.669 -38.253 -3.382 1.00 95.38 446 ASP A CA 1
ATOM 3495 C C . ASP A 1 446 ? -10.316 -39.490 -4.001 1.00 95.38 446 ASP A C 1
ATOM 3497 O O . ASP A 1 446 ? -11.266 -40.051 -3.460 1.00 95.38 446 ASP A O 1
ATOM 3501 N N . THR A 1 447 ? -9.786 -39.906 -5.146 1.00 90.38 447 THR A N 1
ATOM 3502 C CA . THR A 1 447 ? -10.290 -41.041 -5.929 1.00 90.38 447 THR A CA 1
ATOM 3503 C C . THR A 1 447 ? -10.121 -42.390 -5.228 1.00 90.38 447 THR A C 1
ATOM 3505 O O . THR A 1 447 ? -10.757 -43.358 -5.632 1.00 90.38 447 THR A O 1
ATOM 3508 N N . THR A 1 448 ? -9.306 -42.471 -4.169 1.00 91.12 448 THR A N 1
ATOM 3509 C CA . THR A 1 448 ? -9.119 -43.712 -3.398 1.00 91.12 448 THR A CA 1
ATOM 3510 C C . THR A 1 448 ? -10.064 -43.815 -2.207 1.00 91.12 448 THR A C 1
ATOM 3512 O O . THR A 1 448 ? -10.501 -44.911 -1.868 1.00 91.12 448 THR A O 1
ATOM 3515 N N . ALA A 1 449 ? -10.387 -42.683 -1.578 1.00 90.00 449 ALA A N 1
ATOM 3516 C CA . ALA A 1 449 ? -11.238 -42.626 -0.390 1.00 90.00 449 ALA A CA 1
ATOM 3517 C C . ALA A 1 449 ? -12.676 -42.162 -0.682 1.00 90.00 449 ALA A C 1
ATOM 3519 O O . ALA A 1 449 ? -13.483 -42.112 0.242 1.00 90.00 449 ALA A O 1
ATOM 3520 N N . ASP A 1 450 ? -12.963 -41.782 -1.932 1.00 89.94 450 ASP A N 1
ATOM 3521 C CA . ASP A 1 450 ? -14.216 -41.169 -2.391 1.00 89.94 450 ASP A CA 1
ATOM 3522 C C . ASP A 1 450 ? -14.664 -39.999 -1.498 1.00 89.94 450 ASP A C 1
ATOM 3524 O O . ASP A 1 450 ? -15.801 -39.896 -1.038 1.00 89.94 450 ASP A O 1
ATOM 3528 N N . LYS A 1 451 ? -13.704 -39.122 -1.179 1.00 92.19 451 LYS A N 1
ATOM 3529 C CA . LYS A 1 451 ? -13.892 -38.013 -0.239 1.00 92.19 451 LYS A CA 1
ATOM 3530 C C . LYS A 1 451 ? -13.364 -36.704 -0.809 1.00 92.19 451 LYS A C 1
ATOM 3532 O O . LYS A 1 451 ? -12.282 -36.660 -1.392 1.00 92.19 451 LYS A O 1
ATOM 3537 N N . PHE A 1 452 ? -14.107 -35.624 -0.589 1.00 92.62 452 PHE A N 1
ATOM 3538 C CA . PHE A 1 452 ? -13.684 -34.281 -0.966 1.00 92.62 452 PHE A CA 1
ATOM 3539 C C . PHE A 1 452 ? -12.689 -33.669 0.027 1.00 92.62 452 PHE A C 1
ATOM 3541 O O . PHE A 1 452 ? -12.846 -33.771 1.247 1.00 92.62 452 PHE A O 1
ATOM 3548 N N . TRP A 1 453 ? -11.695 -32.983 -0.526 1.00 94.69 453 TRP A N 1
ATOM 3549 C CA . TRP A 1 453 ? -10.637 -32.269 0.179 1.00 94.69 453 TRP A CA 1
ATOM 3550 C C . TRP A 1 453 ? -10.405 -30.896 -0.454 1.00 94.69 453 TRP A C 1
ATOM 3552 O O . TRP A 1 453 ? -10.732 -30.675 -1.618 1.00 94.69 453 TRP A O 1
ATOM 3562 N N . ALA A 1 454 ? -9.817 -29.976 0.303 1.00 93.25 454 ALA A N 1
ATOM 3563 C CA . ALA A 1 454 ? -9.269 -28.734 -0.218 1.00 93.25 454 ALA A CA 1
ATOM 3564 C C . ALA A 1 454 ? -7.777 -28.924 -0.522 1.00 93.25 454 ALA A C 1
ATOM 3566 O O . ALA A 1 454 ? -7.028 -29.435 0.307 1.00 93.25 454 ALA A O 1
ATOM 3567 N N . VAL A 1 455 ? -7.331 -28.496 -1.699 1.00 92.56 455 VAL A N 1
ATOM 3568 C CA . VAL A 1 455 ? -5.939 -28.583 -2.146 1.00 92.56 455 VAL A CA 1
ATOM 3569 C C . VAL A 1 455 ? -5.416 -27.179 -2.404 1.00 92.56 455 VAL A C 1
ATOM 3571 O O . VAL A 1 455 ? -5.772 -26.570 -3.410 1.00 92.56 455 VAL A O 1
ATOM 3574 N N . LYS A 1 456 ? -4.568 -26.667 -1.506 1.00 89.75 456 LYS A N 1
ATOM 3575 C CA . LYS A 1 456 ? -3.831 -25.406 -1.697 1.00 89.75 456 LYS A CA 1
ATOM 3576 C C . LYS A 1 456 ? -2.566 -25.713 -2.493 1.00 89.75 456 LYS A C 1
ATOM 3578 O O . LYS A 1 456 ? -1.641 -26.296 -1.939 1.00 89.75 456 LYS A O 1
ATOM 3583 N N . LEU A 1 457 ? -2.545 -25.359 -3.773 1.00 87.25 457 LEU A N 1
ATOM 3584 C CA . LEU A 1 457 ? -1.479 -25.654 -4.731 1.00 87.25 457 LEU A CA 1
ATOM 3585 C C . LEU A 1 457 ? -0.657 -24.403 -5.053 1.00 87.25 457 LEU A C 1
ATOM 3587 O O . LEU A 1 457 ? -1.206 -23.327 -5.286 1.00 87.25 457 LEU A O 1
ATOM 3591 N N . VAL A 1 458 ? 0.662 -24.568 -5.111 1.00 82.50 458 VAL A N 1
ATOM 3592 C CA . VAL A 1 458 ? 1.644 -23.544 -5.478 1.00 82.50 458 VAL A CA 1
ATOM 3593 C C . VAL A 1 458 ? 2.563 -24.098 -6.562 1.00 82.50 458 VAL A C 1
ATOM 3595 O O . VAL A 1 458 ? 3.167 -25.153 -6.379 1.00 82.50 458 VAL A O 1
ATOM 3598 N N . LYS A 1 459 ? 2.689 -23.385 -7.687 1.00 73.81 459 LYS A N 1
ATOM 3599 C CA . LYS A 1 459 ? 3.588 -23.769 -8.788 1.00 73.81 459 LYS A CA 1
ATOM 3600 C C . LYS A 1 459 ? 5.031 -23.400 -8.446 1.00 73.81 459 LYS A C 1
ATOM 3602 O O . LYS A 1 459 ? 5.288 -22.295 -7.967 1.00 73.81 459 LYS A O 1
ATOM 3607 N N . THR A 1 460 ? 5.973 -24.300 -8.714 1.00 63.81 460 THR A N 1
ATOM 3608 C CA . THR A 1 460 ? 7.392 -24.106 -8.374 1.00 63.81 460 THR A CA 1
ATOM 3609 C C . THR A 1 460 ? 8.281 -23.790 -9.578 1.00 63.81 460 THR A C 1
ATOM 3611 O O . THR A 1 460 ? 9.408 -23.362 -9.367 1.00 63.81 460 THR A O 1
ATOM 3614 N N . GLU A 1 461 ? 7.801 -23.892 -10.823 1.00 54.62 461 GLU A N 1
ATOM 3615 C CA . GLU A 1 461 ? 8.663 -23.723 -12.014 1.00 54.62 461 GLU A CA 1
ATOM 3616 C C . GLU A 1 461 ? 8.822 -22.277 -12.517 1.00 54.62 461 GLU A C 1
ATOM 3618 O O . GLU A 1 461 ? 9.830 -21.947 -13.133 1.00 54.62 461 GLU A O 1
ATOM 3623 N N . ALA A 1 462 ? 7.878 -21.378 -12.222 1.00 46.25 462 ALA A N 1
ATOM 3624 C CA . ALA A 1 462 ? 7.845 -20.029 -12.807 1.00 46.25 462 ALA A CA 1
ATOM 3625 C C . ALA A 1 462 ? 8.570 -18.938 -11.986 1.00 46.25 462 ALA A C 1
ATOM 3627 O O . ALA A 1 462 ? 8.507 -17.759 -12.332 1.00 46.25 462 ALA A O 1
ATOM 3628 N N . ALA A 1 463 ? 9.233 -19.282 -10.876 1.00 44.28 463 ALA A N 1
ATOM 3629 C CA . ALA A 1 463 ? 9.758 -18.295 -9.932 1.00 44.28 463 ALA A CA 1
ATOM 3630 C C . ALA A 1 463 ? 11.276 -18.416 -9.742 1.00 44.28 463 ALA A C 1
ATOM 3632 O O . ALA A 1 463 ? 11.764 -19.441 -9.271 1.00 44.28 463 ALA A O 1
ATOM 3633 N N . GLY A 1 464 ? 12.016 -17.314 -9.926 1.00 46.00 464 GLY A N 1
ATOM 3634 C CA . GLY A 1 464 ? 13.430 -17.188 -9.522 1.00 46.00 464 GLY A CA 1
ATOM 3635 C C . GLY A 1 464 ? 13.705 -17.444 -8.023 1.00 46.00 464 GLY A C 1
ATOM 3636 O O . GLY A 1 464 ? 14.859 -17.470 -7.612 1.00 46.00 464 GLY A O 1
ATOM 3637 N N . ASN A 1 465 ? 12.651 -17.687 -7.225 1.00 56.22 465 ASN A N 1
ATOM 3638 C CA . ASN A 1 465 ? 12.654 -18.009 -5.792 1.00 56.22 465 ASN A CA 1
ATOM 3639 C C . ASN A 1 465 ? 11.935 -19.342 -5.452 1.00 56.22 465 ASN A C 1
ATOM 3641 O O . ASN A 1 465 ? 11.514 -19.537 -4.309 1.00 56.22 465 ASN A O 1
ATOM 3645 N N . ALA A 1 466 ? 11.786 -20.269 -6.408 1.00 64.12 466 ALA A N 1
ATOM 3646 C CA . ALA A 1 466 ? 11.058 -21.544 -6.276 1.00 64.12 466 ALA A CA 1
ATOM 3647 C C . ALA A 1 466 ? 11.304 -22.305 -4.959 1.00 64.12 466 ALA A C 1
ATOM 3649 O O . ALA A 1 466 ? 10.370 -22.745 -4.287 1.00 64.12 466 ALA A O 1
ATOM 3650 N N . ARG A 1 467 ? 12.575 -22.408 -4.547 1.00 67.62 467 ARG A N 1
ATOM 3651 C CA . ARG A 1 467 ? 12.984 -23.097 -3.315 1.00 67.62 467 ARG A CA 1
ATOM 3652 C C . ARG A 1 467 ? 12.410 -22.446 -2.054 1.00 67.62 467 ARG A C 1
ATOM 3654 O O . ARG A 1 467 ? 11.928 -23.149 -1.176 1.00 67.62 467 ARG A O 1
ATOM 3661 N N . GLN A 1 468 ? 12.419 -21.116 -1.973 1.00 65.81 468 GLN A N 1
ATOM 3662 C CA . GLN A 1 468 ? 11.905 -20.388 -0.807 1.00 65.81 468 GLN A CA 1
ATOM 3663 C C . GLN A 1 468 ? 10.384 -20.529 -0.676 1.00 65.81 468 GLN A C 1
ATOM 3665 O O . GLN A 1 468 ? 9.868 -20.665 0.435 1.00 65.81 468 GLN A O 1
ATOM 3670 N N . ILE A 1 469 ? 9.679 -20.518 -1.811 1.00 67.06 469 ILE A N 1
ATOM 3671 C CA . ILE A 1 469 ? 8.228 -20.707 -1.879 1.00 67.06 469 ILE A CA 1
ATOM 3672 C C . ILE A 1 469 ? 7.870 -22.126 -1.424 1.00 67.06 469 ILE A C 1
ATOM 3674 O O . ILE A 1 469 ? 7.076 -22.285 -0.497 1.00 67.06 469 ILE A O 1
ATOM 3678 N N . ARG A 1 470 ? 8.532 -23.147 -1.977 1.00 74.38 470 ARG A N 1
ATOM 3679 C CA . ARG A 1 470 ? 8.386 -24.547 -1.551 1.00 74.38 470 ARG A CA 1
ATOM 3680 C C . ARG A 1 470 ? 8.648 -24.716 -0.050 1.00 74.38 470 ARG A C 1
ATOM 3682 O O . ARG A 1 470 ? 7.799 -25.234 0.669 1.00 74.38 470 ARG A O 1
ATOM 3689 N N . ASP A 1 471 ? 9.759 -24.179 0.457 1.00 74.38 471 ASP A N 1
ATOM 3690 C CA . ASP A 1 471 ? 10.107 -24.234 1.884 1.00 74.38 471 ASP A CA 1
ATOM 3691 C C . ASP A 1 471 ? 9.078 -23.517 2.780 1.00 74.38 471 ASP A C 1
ATOM 3693 O O . ASP A 1 471 ? 8.944 -23.846 3.961 1.00 74.38 471 ASP A O 1
ATOM 3697 N N . SER A 1 472 ? 8.360 -22.511 2.267 1.00 72.25 472 SER A N 1
ATOM 3698 C CA . SER A 1 472 ? 7.275 -21.841 2.999 1.00 72.25 472 SER A CA 1
ATOM 3699 C C . SER A 1 472 ? 6.022 -22.715 3.102 1.00 72.25 472 SER A C 1
ATOM 3701 O O . SER A 1 472 ? 5.515 -22.895 4.209 1.00 72.25 472 SER A O 1
ATOM 3703 N N . VAL A 1 473 ? 5.612 -23.354 2.001 1.00 77.31 473 VAL A N 1
ATOM 3704 C CA . VAL A 1 473 ? 4.459 -24.271 1.949 1.00 77.31 473 VAL A CA 1
ATOM 3705 C C . VAL A 1 473 ? 4.702 -25.486 2.844 1.00 77.31 473 VAL A C 1
ATOM 3707 O O . VAL A 1 473 ? 3.851 -25.852 3.651 1.00 77.31 473 VAL A O 1
ATOM 3710 N N . MET A 1 474 ? 5.905 -26.066 2.786 1.00 80.50 474 MET A N 1
ATOM 3711 C CA . MET A 1 474 ? 6.266 -27.211 3.627 1.00 80.50 474 MET A CA 1
ATOM 3712 C C . MET A 1 474 ? 6.303 -26.855 5.118 1.00 80.50 474 MET A C 1
ATOM 3714 O O . MET A 1 474 ? 5.972 -27.692 5.959 1.00 80.50 474 MET A O 1
ATOM 3718 N N . ARG A 1 475 ? 6.702 -25.626 5.473 1.00 79.19 475 ARG A N 1
ATOM 3719 C CA . ARG A 1 475 ? 6.647 -25.146 6.864 1.00 79.19 475 ARG A CA 1
ATOM 3720 C C . ARG A 1 475 ? 5.213 -24.928 7.334 1.00 79.19 475 ARG A C 1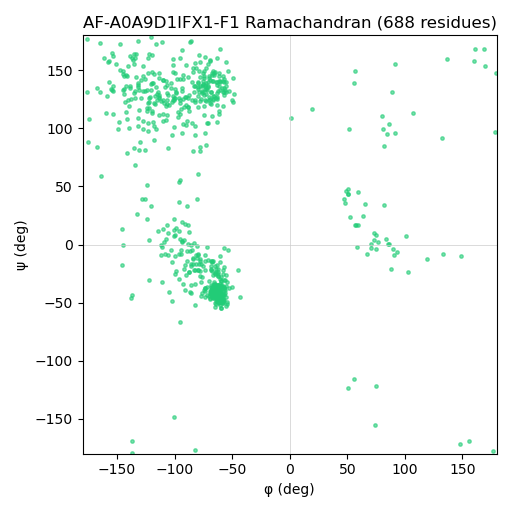
ATOM 3722 O O . ARG A 1 475 ? 4.902 -25.350 8.445 1.00 79.19 475 ARG A O 1
ATOM 3729 N N . GLU A 1 476 ? 4.365 -24.315 6.508 1.00 83.44 476 GLU A N 1
ATOM 3730 C CA . GLU A 1 476 ? 2.933 -24.136 6.788 1.00 83.44 476 GLU A CA 1
ATOM 3731 C C . GLU A 1 476 ? 2.275 -25.494 7.073 1.00 83.44 476 GLU A C 1
ATOM 3733 O O . GLU A 1 476 ? 1.710 -25.705 8.146 1.00 83.44 476 GLU A O 1
ATOM 3738 N N . ALA A 1 477 ? 2.459 -26.455 6.166 1.00 84.12 477 ALA A N 1
ATOM 3739 C CA . ALA A 1 477 ? 1.866 -27.779 6.273 1.00 84.12 477 ALA A CA 1
ATOM 3740 C C . ALA A 1 477 ? 2.330 -28.551 7.520 1.00 84.12 477 ALA A C 1
ATOM 3742 O O . ALA A 1 477 ? 1.508 -29.124 8.236 1.00 84.12 477 ALA A O 1
ATOM 3743 N N . LYS A 1 478 ? 3.637 -28.529 7.825 1.00 83.94 478 LYS A N 1
ATOM 3744 C CA . LYS A 1 478 ? 4.195 -29.178 9.025 1.00 83.94 478 LYS A CA 1
ATOM 3745 C C . LYS A 1 478 ? 3.658 -28.574 10.320 1.00 83.94 478 LYS A C 1
ATOM 3747 O O . LYS A 1 478 ? 3.401 -29.314 11.265 1.00 83.94 478 LYS A O 1
ATOM 3752 N N . MET A 1 479 ? 3.488 -27.250 10.376 1.00 82.75 479 MET A N 1
ATOM 3753 C CA . MET A 1 479 ? 2.871 -26.605 11.539 1.00 82.75 479 MET A CA 1
ATOM 3754 C C . MET A 1 479 ? 1.416 -27.048 11.688 1.00 82.75 479 MET A C 1
ATOM 3756 O O . MET A 1 479 ? 1.033 -27.514 12.757 1.00 82.75 479 MET A O 1
ATOM 3760 N N . MET A 1 480 ? 0.632 -27.004 10.609 1.00 86.94 480 MET A N 1
ATOM 3761 C CA . MET A 1 480 ? -0.774 -27.417 10.637 1.00 86.94 480 MET A CA 1
ATOM 3762 C C . MET A 1 480 ? -0.965 -28.888 11.039 1.00 86.94 480 MET A C 1
ATOM 3764 O O . MET A 1 480 ? -1.868 -29.184 11.815 1.00 86.94 480 MET A O 1
ATOM 3768 N N . GLN A 1 481 ? -0.097 -29.803 10.588 1.00 87.81 481 GLN A N 1
ATOM 3769 C CA . GLN A 1 481 ? -0.135 -31.219 10.992 1.00 87.81 481 GLN A CA 1
ATOM 3770 C C . GLN A 1 481 ? 0.039 -31.430 12.502 1.00 87.81 481 GLN A C 1
ATOM 3772 O O . GLN A 1 481 ? -0.446 -32.423 13.039 1.00 87.81 481 GLN A O 1
ATOM 3777 N N . SER A 1 482 ? 0.732 -30.517 13.189 1.00 86.38 482 SER A N 1
ATOM 3778 C CA . SER A 1 482 ? 0.946 -30.605 14.637 1.00 86.38 482 SER A CA 1
ATOM 3779 C C . SER A 1 482 ? -0.251 -30.125 15.466 1.00 86.38 482 SER A C 1
ATOM 3781 O O . SER A 1 482 ? -0.287 -30.355 16.674 1.00 86.38 482 SER A O 1
ATOM 3783 N N . PHE A 1 483 ? -1.239 -29.481 14.837 1.00 90.25 483 PHE A N 1
ATOM 3784 C CA . PHE A 1 483 ? -2.377 -28.896 15.532 1.00 90.25 483 PHE A CA 1
ATOM 3785 C C . PHE A 1 483 ? -3.571 -29.850 15.591 1.00 90.25 483 PHE A C 1
ATOM 3787 O O . PHE A 1 483 ? -3.986 -30.451 14.604 1.00 90.25 483 PHE A O 1
ATOM 3794 N N . ALA A 1 484 ? -4.169 -29.938 16.775 1.00 91.12 484 ALA A N 1
ATOM 3795 C CA . ALA A 1 484 ? -5.351 -30.730 17.070 1.00 91.12 484 ALA A CA 1
ATOM 3796 C C . ALA A 1 484 ? -6.417 -29.825 17.699 1.00 91.12 484 ALA A C 1
ATOM 3798 O O . ALA A 1 484 ? -6.567 -29.770 18.919 1.00 91.12 484 ALA A O 1
ATOM 3799 N N . HIS A 1 485 ? -7.143 -29.091 16.853 1.00 95.25 485 HIS A N 1
ATOM 3800 C CA . HIS A 1 485 ? -8.206 -28.183 17.279 1.00 95.25 485 HIS A CA 1
ATOM 3801 C C . HIS A 1 485 ? -9.381 -28.216 16.283 1.00 95.25 485 HIS A C 1
ATOM 3803 O O . HIS A 1 485 ? -9.132 -28.171 15.081 1.00 95.25 485 HIS A O 1
ATOM 3809 N N . PRO A 1 486 ? -10.657 -28.254 16.721 1.00 93.44 486 PRO A N 1
ATOM 3810 C CA . PRO A 1 486 ? -11.819 -28.382 15.822 1.00 93.44 486 PRO A CA 1
ATOM 3811 C C . PRO A 1 486 ? -12.023 -27.199 14.857 1.00 93.44 486 PRO A C 1
ATOM 3813 O O . PRO A 1 486 ? -12.692 -27.334 13.831 1.00 93.44 486 PRO A O 1
ATOM 3816 N N . ALA A 1 487 ? -11.455 -26.039 15.191 1.00 94.88 487 ALA A N 1
ATOM 3817 C CA . ALA A 1 487 ? -11.449 -24.849 14.339 1.00 94.88 487 ALA A CA 1
ATOM 3818 C C . ALA A 1 487 ? -10.253 -24.781 13.366 1.00 94.88 487 ALA A C 1
ATOM 3820 O O . ALA A 1 487 ? -10.132 -23.799 12.638 1.00 94.88 487 ALA A O 1
ATOM 3821 N N . ILE A 1 488 ? -9.354 -25.772 13.367 1.00 94.31 488 ILE A N 1
ATOM 3822 C CA . ILE A 1 488 ? -8.205 -25.853 12.456 1.00 94.31 488 ILE A CA 1
ATOM 3823 C C . ILE A 1 488 ? -8.436 -27.032 11.498 1.00 94.31 488 ILE A C 1
ATOM 3825 O O . ILE A 1 488 ? -8.611 -28.156 11.975 1.00 94.31 488 ILE A O 1
ATOM 3829 N N . PRO A 1 489 ? -8.433 -26.816 10.168 1.00 92.25 489 PRO A N 1
ATOM 3830 C CA . PRO A 1 489 ? -8.594 -27.891 9.194 1.00 92.25 489 PRO A CA 1
ATOM 3831 C C . PRO A 1 489 ? -7.502 -28.951 9.338 1.00 92.25 489 PRO A C 1
ATOM 3833 O O . PRO A 1 489 ? -6.315 -28.629 9.430 1.00 92.25 489 PRO A O 1
ATOM 3836 N N . LYS A 1 490 ? -7.889 -30.228 9.310 1.00 91.50 490 LYS A N 1
ATOM 3837 C CA . LYS A 1 490 ? -6.917 -31.327 9.351 1.00 91.50 490 LYS A CA 1
ATOM 3838 C C . LYS A 1 490 ? -6.158 -31.425 8.033 1.00 91.50 490 LYS A C 1
ATOM 3840 O O . LYS A 1 490 ? -6.773 -31.462 6.971 1.00 91.50 490 LYS A O 1
ATOM 3845 N N . VAL A 1 491 ? -4.836 -31.544 8.100 1.00 92.19 491 VAL A N 1
ATOM 3846 C CA . VAL A 1 491 ? -4.004 -31.852 6.928 1.00 92.19 491 VAL A CA 1
ATOM 3847 C C . VAL A 1 491 ? -4.029 -33.358 6.687 1.00 92.19 491 VAL A C 1
ATOM 3849 O O . VAL A 1 491 ? -3.681 -34.135 7.574 1.00 92.19 491 VAL A O 1
ATOM 3852 N N . ALA A 1 492 ? -4.448 -33.762 5.492 1.00 91.12 492 ALA A N 1
ATOM 3853 C CA . ALA A 1 492 ? -4.482 -35.156 5.066 1.00 91.12 492 ALA A CA 1
ATOM 3854 C C . ALA A 1 492 ? -3.186 -35.583 4.377 1.00 91.12 492 ALA A C 1
ATOM 3856 O O . ALA A 1 492 ? -2.733 -36.707 4.577 1.00 91.12 492 ALA A O 1
ATOM 3857 N N . ASP A 1 493 ? -2.606 -34.698 3.565 1.00 90.75 493 ASP A N 1
ATOM 3858 C CA . ASP A 1 493 ? -1.458 -35.024 2.723 1.00 90.75 493 ASP A CA 1
ATOM 3859 C C . ASP A 1 493 ? -0.662 -33.767 2.355 1.00 90.75 493 ASP A C 1
ATOM 3861 O O . ASP A 1 493 ? -1.182 -32.646 2.380 1.00 90.75 493 ASP A O 1
ATOM 3865 N N . ILE A 1 494 ? 0.607 -33.960 2.005 1.00 91.31 494 ILE A N 1
ATOM 3866 C CA . ILE A 1 494 ? 1.498 -32.907 1.516 1.00 91.31 494 ILE A CA 1
ATOM 3867 C C . ILE A 1 494 ? 2.157 -33.423 0.245 1.00 91.31 494 ILE A C 1
ATOM 3869 O O . ILE A 1 494 ? 2.918 -34.389 0.274 1.00 91.31 494 ILE A O 1
ATOM 3873 N N . LEU A 1 495 ? 1.872 -32.761 -0.870 1.00 90.25 495 LEU A N 1
ATOM 3874 C CA . LEU A 1 495 ? 2.414 -33.118 -2.171 1.00 90.25 495 LEU A CA 1
ATOM 3875 C C . LEU A 1 495 ? 3.580 -32.196 -2.479 1.00 90.25 495 LEU A C 1
ATOM 3877 O O . LEU A 1 495 ? 3.433 -30.977 -2.445 1.00 90.25 495 LEU A O 1
ATOM 3881 N N . ASP A 1 496 ? 4.731 -32.775 -2.784 1.00 88.00 496 ASP A N 1
ATOM 3882 C CA . ASP A 1 496 ? 5.951 -32.013 -2.986 1.00 88.00 496 ASP A CA 1
ATOM 3883 C C . ASP A 1 496 ? 6.733 -32.578 -4.173 1.00 88.00 496 ASP A C 1
ATOM 3885 O O . ASP A 1 496 ? 7.391 -33.615 -4.073 1.00 88.00 496 ASP A O 1
ATOM 3889 N N . THR A 1 497 ? 6.602 -31.921 -5.322 1.00 83.12 497 THR A N 1
ATOM 3890 C CA . THR A 1 497 ? 7.164 -32.361 -6.604 1.00 83.12 497 THR A CA 1
ATOM 3891 C C . THR A 1 497 ? 8.133 -31.311 -7.153 1.00 83.12 497 THR A C 1
ATOM 3893 O O . THR A 1 497 ? 8.357 -30.266 -6.541 1.00 83.12 497 THR A O 1
ATOM 3896 N N . ALA A 1 498 ? 8.753 -31.586 -8.303 1.00 75.56 498 ALA A N 1
ATOM 3897 C CA . ALA A 1 498 ? 9.560 -30.579 -8.995 1.00 75.56 498 ALA A CA 1
ATOM 3898 C C . ALA A 1 498 ? 8.702 -29.405 -9.511 1.00 75.56 498 ALA A C 1
ATOM 3900 O O . ALA A 1 498 ? 9.162 -28.262 -9.511 1.00 75.56 498 ALA A O 1
ATOM 3901 N N . GLU A 1 499 ? 7.453 -29.686 -9.887 1.00 77.06 499 GLU A N 1
ATOM 3902 C CA . GLU A 1 499 ? 6.584 -28.765 -10.627 1.00 77.06 499 GLU A CA 1
ATOM 3903 C C . GLU A 1 499 ? 5.628 -27.973 -9.722 1.00 77.06 499 GLU A C 1
ATOM 3905 O O . GLU A 1 499 ? 5.257 -26.828 -10.012 1.00 77.06 499 GLU A O 1
ATOM 3910 N N . TYR A 1 500 ? 5.241 -28.572 -8.594 1.00 84.62 500 TYR A N 1
ATOM 3911 C CA . TYR A 1 500 ? 4.342 -27.968 -7.619 1.00 84.62 500 TYR A CA 1
ATOM 3912 C C . TYR A 1 500 ? 4.580 -28.464 -6.188 1.00 84.62 500 TYR A C 1
ATOM 3914 O O . TYR A 1 500 ? 5.001 -29.600 -5.953 1.00 84.62 500 TYR A O 1
ATOM 3922 N N . ALA A 1 501 ? 4.184 -27.626 -5.230 1.00 87.25 501 ALA A N 1
ATOM 3923 C CA . ALA A 1 501 ? 3.953 -27.999 -3.840 1.00 87.25 501 ALA A CA 1
ATOM 3924 C C . ALA A 1 501 ? 2.469 -27.790 -3.503 1.00 87.25 501 ALA A C 1
ATOM 3926 O O . ALA A 1 501 ? 1.890 -26.767 -3.873 1.00 87.25 501 ALA A O 1
ATOM 3927 N N . ALA A 1 502 ? 1.834 -28.737 -2.814 1.00 90.00 502 ALA A N 1
ATOM 3928 C CA . ALA A 1 502 ? 0.434 -28.628 -2.429 1.00 90.00 502 ALA A CA 1
ATOM 3929 C C . ALA A 1 502 ? 0.148 -29.180 -1.027 1.00 90.00 502 ALA A C 1
ATOM 3931 O O . ALA A 1 502 ? 0.724 -30.179 -0.602 1.00 90.00 502 ALA A O 1
ATOM 3932 N N . ILE A 1 503 ? -0.792 -28.543 -0.329 1.00 91.81 503 ILE A N 1
ATOM 3933 C CA . ILE A 1 503 ? -1.317 -28.993 0.965 1.00 91.81 503 ILE A CA 1
ATOM 3934 C C . ILE A 1 503 ? -2.728 -29.523 0.734 1.00 91.81 503 ILE A C 1
ATOM 3936 O O . ILE A 1 503 ? -3.601 -28.768 0.299 1.00 91.81 503 ILE A O 1
ATOM 3940 N N . VAL A 1 504 ? -2.953 -30.803 1.028 1.00 93.38 504 VAL A N 1
ATOM 3941 C CA . VAL A 1 504 ? -4.284 -31.419 1.012 1.00 93.38 504 VAL A CA 1
ATOM 3942 C C . VAL A 1 504 ? -4.841 -31.367 2.427 1.00 93.38 504 VAL A C 1
ATOM 3944 O O . VAL A 1 504 ? -4.289 -31.969 3.349 1.00 93.38 504 VAL A O 1
ATOM 3947 N N . MET A 1 505 ? -5.931 -30.638 2.612 1.00 93.62 505 MET A N 1
ATOM 3948 C CA . MET A 1 505 ? -6.531 -30.367 3.914 1.00 93.62 505 MET A CA 1
ATOM 3949 C C . MET A 1 505 ? -8.047 -30.495 3.869 1.00 93.62 505 MET A C 1
ATOM 3951 O O . MET A 1 505 ? -8.660 -30.480 2.803 1.00 93.62 505 MET A O 1
ATOM 3955 N N . GLU A 1 506 ? -8.653 -30.668 5.038 1.00 93.00 506 GLU A N 1
ATOM 3956 C CA . GLU A 1 506 ? -10.096 -30.798 5.204 1.00 93.00 506 GLU A CA 1
ATOM 3957 C C . GLU A 1 506 ? -10.839 -29.673 4.474 1.00 93.00 506 GLU A C 1
ATOM 3959 O O . GLU A 1 506 ? -10.577 -28.489 4.694 1.00 93.00 506 GLU A O 1
ATOM 3964 N N . TYR A 1 507 ? -11.758 -30.051 3.583 1.00 92.50 507 TYR A N 1
ATOM 3965 C CA . TYR A 1 507 ? -12.661 -29.093 2.964 1.00 92.50 507 TYR A CA 1
ATOM 3966 C C . TYR A 1 507 ? -13.711 -28.676 3.992 1.00 92.50 507 TYR A C 1
ATOM 3968 O O . TYR A 1 507 ? -14.455 -29.516 4.499 1.00 92.50 507 TYR A O 1
ATOM 3976 N N . ILE A 1 508 ? -13.756 -27.383 4.302 1.00 91.75 508 ILE A N 1
ATOM 3977 C CA . ILE A 1 508 ? -14.721 -26.827 5.244 1.00 91.75 508 ILE A CA 1
ATOM 3978 C C . ILE A 1 508 ? -15.888 -26.245 4.455 1.00 91.75 508 ILE A C 1
ATOM 3980 O O . ILE A 1 508 ? -15.730 -25.258 3.738 1.00 91.75 508 ILE A O 1
ATOM 3984 N N . GLU A 1 509 ? -17.060 -26.850 4.610 1.00 90.06 509 GLU A N 1
ATOM 3985 C CA . GLU A 1 509 ? -18.306 -26.302 4.086 1.00 90.06 509 GLU A CA 1
ATOM 3986 C C . GLU A 1 509 ? -18.757 -25.100 4.929 1.00 90.06 509 GLU A C 1
ATOM 3988 O O . GLU A 1 509 ? -18.753 -25.150 6.163 1.00 90.06 509 GLU A O 1
ATOM 3993 N N . GLY A 1 510 ? -19.140 -24.015 4.259 1.00 91.56 510 GLY A N 1
ATOM 3994 C CA . GLY A 1 510 ? -19.594 -22.782 4.893 1.00 91.56 510 GLY A CA 1
ATOM 3995 C C . GLY A 1 510 ? -19.237 -21.543 4.080 1.00 91.56 510 GLY A C 1
ATOM 3996 O O . GLY A 1 510 ? -18.742 -21.631 2.956 1.00 91.56 510 GLY A O 1
ATOM 3997 N N . GLU A 1 511 ? -19.467 -20.376 4.672 1.00 92.00 511 GLU A N 1
ATOM 3998 C CA . GLU A 1 511 ? -19.164 -19.079 4.062 1.00 92.00 511 GLU A CA 1
ATOM 3999 C C . GLU A 1 511 ? -18.131 -18.322 4.890 1.00 92.00 511 GLU A C 1
ATOM 4001 O O . GLU A 1 511 ? -18.111 -18.417 6.116 1.00 92.00 511 GLU A O 1
ATOM 4006 N N . THR A 1 512 ? -17.262 -17.539 4.246 1.00 94.50 512 THR A N 1
ATOM 4007 C CA . THR A 1 512 ? -16.342 -16.677 4.996 1.00 94.50 512 THR A CA 1
ATOM 4008 C C . THR A 1 512 ? -17.117 -15.577 5.717 1.00 94.50 512 THR A C 1
ATOM 4010 O O . THR A 1 512 ? -18.092 -15.043 5.186 1.00 94.50 512 THR A O 1
ATOM 4013 N N . LEU A 1 513 ? -16.660 -15.164 6.899 1.00 95.75 513 LEU A N 1
ATOM 4014 C CA . LEU A 1 513 ? -17.281 -14.046 7.610 1.00 95.75 513 LEU A CA 1
ATOM 4015 C C . LEU A 1 513 ? -17.192 -12.731 6.812 1.00 95.75 513 LEU A C 1
ATOM 4017 O O . LEU A 1 513 ? -18.036 -11.855 6.988 1.00 95.75 513 LEU A O 1
ATOM 4021 N N . GLU A 1 514 ? -16.221 -12.594 5.897 1.00 93.69 514 GLU A N 1
ATOM 4022 C CA . GLU A 1 514 ? -16.199 -11.482 4.935 1.00 93.69 514 GLU A CA 1
ATOM 4023 C C . GLU A 1 514 ? -17.428 -11.511 4.016 1.00 93.69 514 GLU A C 1
ATOM 4025 O O . GLU A 1 514 ? -18.074 -10.481 3.828 1.00 93.69 514 GLU A O 1
ATOM 4030 N N . ASN A 1 515 ? -17.781 -12.680 3.473 1.00 91.56 515 ASN A N 1
ATOM 4031 C CA . ASN A 1 515 ? -18.962 -12.839 2.626 1.00 91.56 515 ASN A CA 1
ATOM 4032 C C . ASN A 1 515 ? -20.262 -12.673 3.417 1.00 91.56 515 ASN A C 1
ATOM 4034 O O . ASN A 1 515 ? -21.192 -12.047 2.909 1.00 91.56 515 ASN A O 1
ATOM 4038 N N . VAL A 1 516 ? -20.306 -13.135 4.671 1.00 94.06 516 VAL A N 1
ATOM 4039 C CA . VAL A 1 516 ? -21.445 -12.898 5.573 1.00 94.06 516 VAL A CA 1
ATOM 4040 C C . VAL A 1 516 ? -21.689 -11.395 5.742 1.00 94.06 516 VAL A C 1
ATOM 4042 O O . VAL A 1 516 ? -22.813 -10.934 5.556 1.00 94.06 516 VAL A O 1
ATOM 4045 N N . VAL A 1 517 ? -20.645 -10.602 6.015 1.00 91.31 517 VAL A N 1
ATOM 4046 C CA . VAL A 1 517 ? -20.773 -9.137 6.131 1.00 91.31 517 VAL A CA 1
ATOM 4047 C C . VAL A 1 517 ? -21.107 -8.476 4.794 1.00 91.31 517 VAL A C 1
ATOM 4049 O O . VAL A 1 517 ? -21.929 -7.565 4.758 1.00 91.31 517 VAL A O 1
ATOM 4052 N N . LYS A 1 518 ? -20.509 -8.921 3.683 1.00 89.00 518 LYS A N 1
ATOM 4053 C CA . LYS A 1 518 ? -20.825 -8.394 2.342 1.00 89.00 518 LYS A CA 1
ATOM 4054 C C . LYS A 1 518 ? -22.294 -8.612 1.971 1.00 89.00 518 LYS A C 1
ATOM 4056 O O . LYS A 1 518 ? -22.901 -7.729 1.374 1.00 89.00 518 LYS A O 1
ATOM 4061 N N . THR A 1 519 ? -22.853 -9.765 2.331 1.00 92.00 519 THR A N 1
ATOM 4062 C CA . THR A 1 519 ? -24.210 -10.176 1.942 1.00 92.00 519 THR A CA 1
ATOM 4063 C C . THR A 1 519 ? -25.271 -9.639 2.899 1.00 92.00 519 THR A C 1
ATOM 4065 O O . THR A 1 519 ? -26.327 -9.184 2.466 1.00 92.00 519 THR A O 1
ATOM 4068 N N . HIS A 1 520 ? -24.997 -9.671 4.203 1.00 89.88 520 HIS A N 1
ATOM 4069 C CA . HIS A 1 520 ? -25.978 -9.361 5.247 1.00 89.88 520 HIS A CA 1
ATOM 4070 C C . HIS A 1 520 ? -25.692 -8.053 5.997 1.00 89.88 520 HIS A C 1
ATOM 4072 O O . HIS A 1 520 ? -26.477 -7.658 6.857 1.00 89.88 520 HIS A O 1
ATOM 4078 N N . GLY A 1 521 ? -24.595 -7.364 5.678 1.00 89.69 521 GLY A N 1
ATOM 4079 C CA . GLY A 1 521 ? -24.171 -6.140 6.351 1.00 89.69 521 GLY A CA 1
ATOM 4080 C C . GLY A 1 521 ? -23.594 -6.386 7.747 1.00 89.69 521 GLY A C 1
ATOM 4081 O O . GLY A 1 521 ? -23.085 -7.464 8.067 1.00 89.69 521 GLY A O 1
ATOM 4082 N N . ALA A 1 522 ? -23.664 -5.351 8.585 1.00 88.75 522 ALA A N 1
ATOM 4083 C CA . ALA A 1 522 ? -23.222 -5.392 9.974 1.00 88.75 522 ALA A CA 1
ATOM 4084 C C . ALA A 1 522 ? -23.925 -6.508 10.766 1.00 88.75 522 ALA A C 1
ATOM 4086 O O . ALA A 1 522 ? -25.147 -6.649 10.723 1.00 88.75 522 ALA A O 1
ATOM 4087 N N . GLN A 1 523 ? -23.146 -7.287 11.511 1.00 92.00 523 GLN A N 1
ATOM 4088 C CA . GLN A 1 523 ? -23.625 -8.440 12.264 1.00 92.00 523 GLN A CA 1
ATOM 4089 C C . GLN A 1 523 ? -23.989 -8.071 13.710 1.00 92.00 523 GLN A C 1
ATOM 4091 O O . GLN A 1 523 ? -23.309 -7.238 14.320 1.00 92.00 523 GLN A O 1
ATOM 4096 N N . PRO A 1 524 ? -25.022 -8.708 14.298 1.00 89.62 524 PRO A N 1
ATOM 4097 C CA . PRO A 1 524 ? -25.402 -8.477 15.688 1.00 89.62 524 PRO A CA 1
ATOM 4098 C C . PRO A 1 524 ? -24.252 -8.754 16.659 1.00 89.62 524 PRO A C 1
ATOM 4100 O O . PRO A 1 524 ? -23.500 -9.719 16.492 1.00 89.62 524 PRO A O 1
ATOM 4103 N N . VAL A 1 525 ? -24.155 -7.940 17.712 1.00 88.75 525 VAL A N 1
ATOM 4104 C CA . VAL A 1 525 ? -23.115 -8.059 18.749 1.00 88.75 525 VAL A CA 1
ATOM 4105 C C . VAL A 1 525 ? -23.110 -9.451 19.369 1.00 88.75 525 VAL A C 1
ATOM 4107 O O . VAL A 1 525 ? -22.043 -9.985 19.660 1.00 88.75 525 VAL A O 1
ATOM 4110 N N . GLU A 1 526 ? -24.278 -10.067 19.533 1.00 87.75 526 GLU A N 1
ATOM 4111 C CA . GLU A 1 526 ? -24.422 -11.425 20.037 1.00 87.75 526 GLU A CA 1
ATOM 4112 C C . GLU A 1 526 ? -23.681 -12.422 19.137 1.00 87.75 526 GLU A C 1
ATOM 4114 O O . GLU A 1 526 ? -22.786 -13.115 19.619 1.00 87.75 526 GLU A O 1
ATOM 4119 N N . SER A 1 527 ? -23.967 -12.440 17.832 1.00 91.88 527 SER A N 1
ATOM 4120 C CA . SER A 1 527 ? -23.298 -13.323 16.866 1.00 91.88 527 SER A CA 1
ATOM 4121 C C . SER A 1 527 ? -21.788 -13.090 16.832 1.00 91.88 527 SER A C 1
ATOM 4123 O O . SER A 1 527 ? -21.014 -14.040 16.952 1.00 91.88 527 SER A O 1
ATOM 4125 N N . VAL A 1 528 ? -21.358 -11.823 16.768 1.00 95.12 528 VAL A N 1
ATOM 4126 C CA . VAL A 1 528 ? -19.931 -11.463 16.770 1.00 95.12 528 VAL A CA 1
ATOM 4127 C C . VAL A 1 528 ? -19.247 -11.925 18.057 1.00 95.12 528 VAL A C 1
ATOM 4129 O O . VAL A 1 528 ? -18.139 -12.453 18.005 1.00 95.12 528 VAL A O 1
ATOM 4132 N N . THR A 1 529 ? -19.911 -11.795 19.207 1.00 94.56 529 THR A N 1
ATOM 4133 C CA . THR A 1 529 ? -19.397 -12.276 20.497 1.00 94.56 529 THR A CA 1
ATOM 4134 C C . THR A 1 529 ? -19.278 -13.802 20.516 1.00 94.56 529 THR A C 1
ATOM 4136 O O . THR A 1 529 ? -18.277 -14.322 21.010 1.00 94.56 529 THR A O 1
ATOM 4139 N N . ALA A 1 530 ? -20.248 -14.528 19.944 1.00 94.94 530 ALA A N 1
ATOM 4140 C CA . ALA A 1 530 ? -20.203 -15.988 19.820 1.00 94.94 530 ALA A CA 1
ATOM 4141 C C . ALA A 1 530 ? -18.959 -16.446 19.051 1.00 94.94 530 ALA A C 1
ATOM 4143 O O . ALA A 1 530 ? -18.213 -17.313 19.510 1.00 94.94 530 ALA A O 1
ATOM 4144 N N . TRP A 1 531 ? -18.732 -15.839 17.885 1.00 97.75 531 TRP A N 1
ATOM 4145 C CA . TRP A 1 531 ? -17.602 -16.162 17.022 1.00 97.75 531 TRP A CA 1
ATOM 4146 C C . TRP A 1 531 ? -16.281 -15.735 17.663 1.00 97.75 531 TRP A C 1
ATOM 4148 O O . TRP A 1 531 ? -15.326 -16.504 17.656 1.00 97.75 531 TRP A O 1
ATOM 4158 N N . ALA A 1 532 ? -16.232 -14.564 18.305 1.00 97.88 532 ALA A N 1
ATOM 4159 C CA . ALA A 1 532 ? -15.047 -14.087 19.014 1.00 97.88 532 ALA A CA 1
ATOM 4160 C C . ALA A 1 532 ? -14.635 -15.009 20.173 1.00 97.88 532 ALA A C 1
ATOM 4162 O O . ALA A 1 532 ? -13.441 -15.203 20.396 1.00 97.88 532 ALA A O 1
ATOM 4163 N N . LEU A 1 533 ? -15.591 -15.618 20.883 1.00 98.06 533 LEU A N 1
ATOM 4164 C CA . LEU A 1 533 ? -15.299 -16.612 21.921 1.00 98.06 533 LEU A CA 1
ATOM 4165 C C . LEU A 1 533 ? -14.661 -17.882 21.340 1.00 98.06 533 LEU A C 1
ATOM 4167 O O . LEU A 1 533 ? -13.688 -18.372 21.909 1.00 98.06 533 LEU A O 1
ATOM 4171 N N . GLN A 1 534 ? -15.153 -18.376 20.200 1.00 98.06 534 GLN A N 1
ATOM 4172 C CA . GLN A 1 534 ? -14.536 -19.509 19.496 1.00 98.06 534 GLN A CA 1
ATOM 4173 C C . GLN A 1 534 ? -13.142 -19.152 18.948 1.00 98.06 534 GLN A C 1
ATOM 4175 O O . GLN A 1 534 ? -12.220 -19.962 19.002 1.00 98.06 534 GLN A O 1
ATOM 4180 N N . LEU A 1 535 ? -12.954 -17.915 18.472 1.00 98.25 535 LEU A N 1
ATOM 4181 C CA . LEU A 1 535 ? -11.653 -17.416 18.016 1.00 98.25 535 LEU A CA 1
ATOM 4182 C C . LEU A 1 535 ? -10.652 -17.275 19.174 1.00 98.25 535 LEU A C 1
ATOM 4184 O O . LEU A 1 535 ? -9.479 -17.599 19.011 1.00 98.25 535 LEU A O 1
ATOM 4188 N N . CYS A 1 536 ? -11.102 -16.851 20.360 1.00 98.31 536 CYS A N 1
ATOM 4189 C CA . CYS A 1 536 ? -10.265 -16.834 21.563 1.00 98.31 536 CYS A CA 1
ATOM 4190 C C . CYS A 1 536 ? -9.808 -18.242 21.969 1.00 98.31 536 CYS A C 1
ATOM 4192 O O . CYS A 1 536 ? -8.691 -18.385 22.461 1.00 98.31 536 CYS A O 1
ATOM 4194 N N . ASP A 1 537 ? -10.653 -19.257 21.772 1.00 98.06 537 ASP A N 1
ATOM 4195 C CA . ASP A 1 537 ? -10.335 -20.658 22.068 1.00 98.06 537 ASP A CA 1
ATOM 4196 C C . ASP A 1 537 ? -9.207 -21.174 21.160 1.00 98.06 537 ASP A C 1
ATOM 4198 O O . ASP A 1 537 ? -8.143 -21.559 21.650 1.00 98.06 537 ASP A O 1
ATOM 4202 N N . VAL A 1 538 ? -9.361 -21.045 19.834 1.00 97.31 538 VAL A N 1
ATOM 4203 C CA . VAL A 1 538 ? -8.333 -21.492 18.873 1.00 97.31 538 VAL A CA 1
ATOM 4204 C C . VAL A 1 538 ? -7.036 -20.683 18.963 1.00 97.31 538 VAL A C 1
ATOM 4206 O O . VAL A 1 538 ? -5.952 -21.261 18.918 1.00 97.31 538 VAL A O 1
ATOM 4209 N N . LEU A 1 539 ? -7.106 -19.358 19.140 1.00 97.31 539 LEU A N 1
ATOM 4210 C CA . LEU A 1 539 ? -5.905 -18.538 19.335 1.00 97.31 539 LEU A CA 1
ATOM 4211 C C . LEU A 1 539 ? -5.218 -18.880 20.660 1.00 97.31 539 LEU A C 1
ATOM 4213 O O . LEU A 1 539 ? -3.999 -18.998 20.702 1.00 97.31 539 LEU A O 1
ATOM 4217 N N . GLY A 1 540 ? -5.988 -19.101 21.730 1.00 97.38 540 GLY A N 1
ATOM 4218 C CA . GLY A 1 540 ? -5.458 -19.560 23.012 1.00 97.38 540 GLY A CA 1
ATOM 4219 C C . GLY A 1 540 ? -4.737 -20.905 22.898 1.00 97.38 540 GLY A C 1
ATOM 4220 O O . GLY A 1 540 ? -3.647 -21.057 23.447 1.00 97.38 540 GLY A O 1
ATOM 4221 N N . TYR A 1 541 ? -5.296 -21.846 22.131 1.00 97.06 541 TYR A N 1
ATOM 4222 C CA . TYR A 1 541 ? -4.654 -23.123 21.815 1.00 97.06 541 TYR A CA 1
ATOM 4223 C C . TYR A 1 541 ? -3.310 -22.942 21.087 1.00 97.06 541 TYR A C 1
ATOM 4225 O O . TYR A 1 541 ? -2.324 -23.587 21.449 1.00 97.06 541 TYR A O 1
ATOM 4233 N N . LEU A 1 542 ? -3.241 -22.050 20.093 1.00 95.06 542 LEU A N 1
ATOM 4234 C CA . LEU A 1 542 ? -2.006 -21.750 19.355 1.00 95.06 542 LEU A CA 1
ATOM 4235 C C . LEU A 1 542 ? -0.953 -21.057 20.236 1.00 95.06 542 LEU A C 1
ATOM 4237 O O . LEU A 1 542 ? 0.228 -21.409 20.213 1.00 95.06 542 LEU A O 1
ATOM 4241 N N . HIS A 1 543 ? -1.378 -20.111 21.075 1.00 95.81 543 HIS A N 1
ATOM 4242 C CA . HIS A 1 543 ? -0.500 -19.402 22.011 1.00 95.81 543 HIS A CA 1
ATOM 4243 C C . HIS A 1 543 ? 0.044 -20.314 23.118 1.00 95.81 543 HIS A C 1
ATOM 4245 O O . HIS A 1 543 ? 1.089 -20.013 23.688 1.00 95.81 543 HIS A O 1
ATOM 4251 N N . ALA A 1 544 ? -0.636 -21.426 23.410 1.00 95.06 544 ALA A N 1
ATOM 4252 C CA . ALA A 1 544 ? -0.212 -22.421 24.394 1.00 95.06 544 ALA A CA 1
ATOM 4253 C C . ALA A 1 544 ? 0.774 -23.471 23.844 1.00 95.06 544 ALA A C 1
ATOM 4255 O O . ALA A 1 544 ? 1.262 -24.303 24.611 1.00 95.06 544 ALA A O 1
ATOM 4256 N N . GLN A 1 545 ? 1.073 -23.455 22.540 1.00 93.25 545 GLN A N 1
ATOM 4257 C CA . GLN A 1 545 ? 2.088 -24.336 21.959 1.00 93.25 545 GLN A CA 1
ATOM 4258 C C . GLN A 1 545 ? 3.482 -24.032 22.529 1.00 93.25 545 GLN A C 1
ATOM 4260 O O . GLN A 1 545 ? 3.731 -22.952 23.067 1.00 93.25 545 GLN A O 1
ATOM 4265 N N . ASN A 1 546 ? 4.412 -24.981 22.403 1.00 86.75 546 ASN A N 1
ATOM 4266 C CA . ASN A 1 546 ? 5.796 -24.800 22.839 1.00 86.75 546 ASN A CA 1
ATOM 4267 C C . ASN A 1 546 ? 6.777 -25.032 21.674 1.00 86.75 546 ASN A C 1
ATOM 4269 O O . ASN A 1 546 ? 7.019 -26.189 21.320 1.00 86.75 546 ASN A O 1
ATOM 4273 N N . PRO A 1 547 ? 7.370 -23.972 21.090 1.00 87.62 547 PRO A N 1
ATOM 4274 C CA . PRO A 1 547 ? 7.176 -22.549 21.412 1.00 87.62 547 PRO A CA 1
ATOM 4275 C C . PRO A 1 547 ? 5.780 -22.019 21.008 1.00 87.62 547 PRO A C 1
ATOM 4277 O O . PRO A 1 547 ? 5.160 -22.607 20.117 1.00 87.62 547 PRO A O 1
ATOM 4280 N N . PRO A 1 548 ? 5.297 -20.903 21.601 1.00 90.56 548 PRO A N 1
ATOM 4281 C CA . PRO A 1 548 ? 4.007 -20.306 21.245 1.00 90.56 548 PRO A CA 1
ATOM 4282 C C . PRO A 1 548 ? 3.911 -19.998 19.753 1.00 90.56 548 PRO A C 1
ATOM 4284 O O . PRO A 1 548 ? 4.876 -19.507 19.164 1.00 90.56 548 PRO A O 1
ATOM 4287 N N . VAL A 1 549 ? 2.753 -20.241 19.142 1.00 90.62 549 VAL A N 1
ATOM 4288 C CA . VAL A 1 549 ? 2.507 -19.953 17.723 1.00 90.62 549 VAL A CA 1
ATOM 4289 C C . VAL A 1 549 ? 1.607 -18.730 17.601 1.00 90.62 549 VAL A C 1
ATOM 4291 O O . VAL A 1 549 ? 0.513 -18.721 18.153 1.00 90.62 549 VAL A O 1
ATOM 4294 N N . ILE A 1 550 ? 2.058 -17.708 16.872 1.00 91.06 550 ILE A N 1
ATOM 4295 C CA . ILE A 1 550 ? 1.311 -16.469 16.614 1.00 91.06 550 ILE A CA 1
ATOM 4296 C C . ILE A 1 550 ? 0.710 -16.539 15.206 1.00 91.06 550 ILE A C 1
ATOM 4298 O O . ILE A 1 550 ? 1.429 -16.819 14.240 1.00 91.06 550 ILE A O 1
ATOM 4302 N N . TYR A 1 551 ? -0.598 -16.298 15.087 1.00 90.69 551 TYR A N 1
ATOM 4303 C CA . TYR A 1 551 ? -1.354 -16.521 13.852 1.00 90.69 551 TYR A CA 1
ATOM 4304 C C . TYR A 1 551 ? -1.135 -15.433 12.791 1.00 90.69 551 TYR A C 1
ATOM 4306 O O . TYR A 1 551 ? -0.903 -15.747 11.626 1.00 90.69 551 TYR A O 1
ATOM 4314 N N . ARG A 1 552 ? -1.145 -14.160 13.204 1.00 84.50 552 ARG A N 1
ATOM 4315 C CA . ARG A 1 552 ? -0.797 -12.949 12.436 1.00 84.50 552 ARG A CA 1
ATOM 4316 C C . ARG A 1 552 ? -1.704 -12.535 11.272 1.00 84.50 552 ARG A C 1
ATOM 4318 O O . ARG A 1 552 ? -1.512 -11.425 10.774 1.00 84.50 552 ARG A O 1
ATOM 4325 N N . ASP A 1 553 ? -2.684 -13.331 10.847 1.00 85.50 553 ASP A N 1
ATOM 4326 C CA . ASP A 1 553 ? -3.609 -12.950 9.758 1.00 85.50 553 ASP A CA 1
ATOM 4327 C C . ASP A 1 553 ? -5.091 -13.050 10.140 1.00 85.50 553 ASP A C 1
ATOM 4329 O O . ASP A 1 553 ? -5.934 -13.475 9.350 1.00 85.50 553 ASP A O 1
ATOM 4333 N N . MET A 1 554 ? -5.431 -12.662 11.373 1.00 93.62 554 MET A N 1
ATOM 4334 C CA . MET A 1 554 ? -6.824 -12.652 11.822 1.00 93.62 554 MET A CA 1
ATOM 4335 C C . MET A 1 554 ? -7.635 -11.583 11.082 1.00 93.62 554 MET A C 1
ATOM 4337 O O . MET A 1 554 ? -7.432 -10.384 11.279 1.00 93.62 554 MET A O 1
ATOM 4341 N N . LYS A 1 555 ? -8.555 -12.036 10.224 1.00 91.88 555 LYS A N 1
ATOM 4342 C CA . LYS A 1 555 ? -9.472 -11.206 9.433 1.00 91.88 555 LYS A CA 1
ATOM 4343 C C . LYS A 1 555 ? -10.706 -12.015 9.000 1.00 91.88 555 LYS A C 1
ATOM 4345 O O . LYS A 1 555 ? -10.599 -13.232 8.849 1.00 91.88 555 LYS A O 1
ATOM 4350 N N . PRO A 1 556 ? -11.842 -11.367 8.685 1.00 93.50 556 PRO A N 1
ATOM 4351 C CA . PRO A 1 556 ? -13.068 -12.048 8.248 1.00 93.50 556 PRO A CA 1
ATOM 4352 C C . PRO A 1 556 ? -12.898 -12.981 7.038 1.00 93.50 556 PRO A C 1
ATOM 4354 O O . PRO A 1 556 ? -13.580 -13.997 6.948 1.00 93.50 556 PRO A O 1
ATOM 4357 N N . ALA A 1 557 ? -11.984 -12.661 6.115 1.00 89.62 557 ALA A N 1
ATOM 4358 C CA . ALA A 1 557 ? -11.734 -13.474 4.921 1.00 89.62 557 ALA A CA 1
ATOM 4359 C C . ALA A 1 557 ? -11.081 -14.835 5.234 1.00 89.62 557 ALA A C 1
ATOM 4361 O O . ALA A 1 557 ? -11.214 -15.761 4.441 1.00 89.62 557 ALA A O 1
ATOM 4362 N N . ASN A 1 558 ? -10.431 -14.972 6.396 1.00 92.50 558 ASN A N 1
ATOM 4363 C CA . ASN A 1 558 ? -9.769 -16.207 6.824 1.00 92.50 558 ASN A CA 1
ATOM 4364 C C . ASN A 1 558 ? -10.601 -17.011 7.836 1.00 92.50 558 ASN A C 1
ATOM 4366 O O . ASN A 1 558 ? -10.077 -17.922 8.468 1.00 92.50 558 ASN A O 1
ATOM 4370 N N . ILE A 1 559 ? -11.879 -16.680 8.035 1.00 96.06 559 ILE A N 1
ATOM 4371 C CA . ILE A 1 559 ? -12.746 -17.360 9.004 1.00 96.06 559 ILE A CA 1
ATOM 4372 C C . ILE A 1 559 ? -13.978 -17.867 8.265 1.00 96.06 559 ILE A C 1
ATOM 4374 O O . ILE A 1 559 ? -14.769 -17.057 7.791 1.00 96.06 559 ILE A O 1
ATOM 4378 N N . ILE A 1 560 ? -14.157 -19.184 8.184 1.00 95.56 560 ILE A N 1
ATOM 4379 C CA . ILE A 1 560 ? -15.386 -19.802 7.676 1.00 95.56 560 ILE A CA 1
ATOM 4380 C C . ILE A 1 560 ? -16.376 -19.972 8.824 1.00 95.56 560 ILE A C 1
ATOM 4382 O O . ILE A 1 560 ? -16.040 -20.562 9.850 1.00 95.56 560 ILE A O 1
ATOM 4386 N N . LEU A 1 561 ? -17.602 -19.499 8.617 1.00 97.00 561 LEU A N 1
ATOM 4387 C CA . LEU A 1 561 ? -18.781 -19.855 9.389 1.00 97.00 561 LEU A CA 1
ATOM 4388 C C . LEU A 1 561 ? -19.410 -21.111 8.782 1.00 97.00 561 LEU A C 1
ATOM 4390 O O . LEU A 1 561 ? -19.894 -21.094 7.649 1.00 97.00 561 LEU A O 1
ATOM 4394 N N . LYS A 1 562 ? -19.392 -22.201 9.547 1.00 95.00 562 LYS A N 1
ATOM 4395 C CA . LYS A 1 562 ? -20.006 -23.473 9.168 1.00 95.00 562 LYS A CA 1
ATOM 4396 C C . LYS A 1 562 ? -21.531 -23.410 9.363 1.00 95.00 562 LYS A C 1
ATOM 4398 O O . LYS A 1 562 ? -22.004 -22.642 10.207 1.00 95.00 562 LYS A O 1
ATOM 4403 N N . PRO A 1 563 ? -22.313 -24.253 8.662 1.00 92.19 563 PRO A N 1
ATOM 4404 C CA . PRO A 1 563 ? -23.772 -24.306 8.818 1.00 92.19 563 PRO A CA 1
ATOM 4405 C C . PRO A 1 563 ? -24.258 -24.606 10.246 1.00 92.19 563 PRO A C 1
ATOM 4407 O O . PRO A 1 563 ? -25.361 -24.218 10.621 1.00 92.19 563 PRO A O 1
ATOM 4410 N N . ASP A 1 564 ? -23.437 -25.278 11.058 1.00 90.75 564 ASP A N 1
ATOM 4411 C CA . ASP A 1 564 ? -23.723 -25.592 12.464 1.00 90.75 564 ASP A CA 1
ATOM 4412 C C . ASP A 1 564 ? -23.459 -24.414 13.430 1.00 90.75 564 ASP A C 1
ATOM 4414 O O . ASP A 1 564 ? -23.692 -24.533 14.634 1.00 90.75 564 ASP A O 1
ATOM 4418 N N . GLY A 1 565 ? -22.985 -23.272 12.915 1.00 90.69 565 GLY A N 1
ATOM 4419 C CA . GLY A 1 565 ? -22.656 -22.070 13.683 1.00 90.69 565 GLY A CA 1
ATOM 4420 C C . GLY A 1 565 ? -21.248 -22.058 14.289 1.00 90.69 565 GLY A C 1
ATOM 4421 O O . GLY A 1 565 ? -20.880 -21.080 14.952 1.00 90.69 565 GLY A O 1
ATOM 4422 N N . ASN A 1 566 ? -20.450 -23.107 14.072 1.00 95.00 566 ASN A N 1
ATOM 4423 C CA . ASN A 1 566 ? -19.048 -23.137 14.476 1.00 95.00 566 ASN A CA 1
ATOM 4424 C C . ASN A 1 566 ? -18.154 -22.430 13.449 1.00 95.00 566 ASN A C 1
ATOM 4426 O O . ASN A 1 566 ? -18.490 -22.328 12.269 1.00 95.00 566 ASN A O 1
ATOM 4430 N N . ILE A 1 567 ? -16.986 -21.963 13.889 1.00 96.62 567 ILE A N 1
ATOM 4431 C CA . ILE A 1 567 ? -15.994 -21.332 13.012 1.00 96.62 567 ILE A CA 1
ATOM 4432 C C . ILE A 1 567 ? -14.846 -22.282 12.662 1.00 96.62 567 ILE A C 1
ATOM 4434 O O . ILE A 1 567 ? -14.515 -23.205 13.408 1.00 96.62 567 ILE A O 1
ATOM 4438 N N . SER A 1 568 ? -14.207 -22.031 11.524 1.00 95.38 568 SER A N 1
ATOM 4439 C CA . SER A 1 568 ? -12.905 -22.597 11.167 1.00 95.38 568 SER A CA 1
ATOM 4440 C C . SER A 1 568 ? -11.990 -21.494 10.659 1.00 95.38 568 SER A C 1
ATOM 4442 O O . SER A 1 568 ? -12.419 -20.680 9.843 1.00 95.38 568 SER A O 1
ATOM 4444 N N . ILE A 1 569 ? -10.736 -21.474 11.105 1.00 93.94 569 ILE A N 1
ATOM 4445 C CA . ILE A 1 569 ? -9.722 -20.556 10.579 1.00 93.94 569 ILE A CA 1
ATOM 4446 C C . ILE A 1 569 ? -9.006 -21.177 9.375 1.00 93.94 569 ILE A C 1
ATOM 4448 O O . ILE A 1 569 ? -8.784 -22.387 9.320 1.00 93.94 569 ILE A O 1
ATOM 4452 N N . LEU A 1 570 ? -8.668 -20.338 8.403 1.00 84.75 570 LEU A N 1
ATOM 4453 C CA . LEU A 1 570 ? -7.965 -20.684 7.169 1.00 84.75 570 LEU A CA 1
ATOM 4454 C C . LEU A 1 570 ? -6.598 -19.996 7.106 1.00 84.75 570 LEU A C 1
ATOM 4456 O O . LEU A 1 570 ? -6.306 -19.139 7.922 1.00 84.75 570 LEU A O 1
ATOM 4460 N N . ASP A 1 571 ? -5.796 -20.346 6.101 1.00 76.81 571 ASP A N 1
ATOM 4461 C CA . ASP A 1 571 ? -4.556 -19.669 5.687 1.00 76.81 571 ASP A CA 1
ATOM 4462 C C . ASP A 1 571 ? -3.523 -19.398 6.799 1.00 76.81 571 ASP A C 1
ATOM 4464 O O . ASP A 1 571 ? -3.582 -18.428 7.554 1.00 76.81 571 ASP A O 1
ATOM 4468 N N . PHE A 1 572 ? -2.518 -20.270 6.866 1.00 73.31 572 PHE A N 1
ATOM 4469 C CA . PHE A 1 572 ? -1.496 -20.286 7.908 1.00 73.31 572 PHE A CA 1
ATOM 4470 C C . PHE A 1 572 ? -0.153 -19.752 7.367 1.00 73.31 572 PHE A C 1
ATOM 4472 O O . PHE A 1 572 ? 0.877 -19.838 8.038 1.00 73.31 572 PHE A O 1
ATOM 4479 N N . GLY A 1 573 ? -0.149 -19.174 6.158 1.00 60.88 573 GLY A N 1
ATOM 4480 C CA . GLY A 1 573 ? 1.057 -18.843 5.389 1.00 60.88 573 GLY A CA 1
ATOM 4481 C C . GLY A 1 573 ? 1.974 -17.782 6.007 1.00 60.88 573 GLY A C 1
ATOM 4482 O O . GLY A 1 573 ? 3.151 -17.707 5.650 1.00 60.88 573 GLY A O 1
ATOM 4483 N N . ILE A 1 574 ? 1.477 -16.982 6.958 1.00 61.38 574 ILE A N 1
ATOM 4484 C CA . ILE A 1 574 ? 2.280 -15.987 7.694 1.00 61.38 574 ILE A CA 1
ATOM 4485 C C . ILE A 1 574 ? 2.418 -16.285 9.195 1.00 61.38 574 ILE A C 1
ATOM 4487 O O . ILE A 1 574 ? 2.931 -15.443 9.940 1.00 61.38 574 ILE A O 1
ATOM 4491 N N . MET A 1 575 ? 2.020 -17.486 9.632 1.00 69.06 575 MET A N 1
ATOM 4492 C CA . M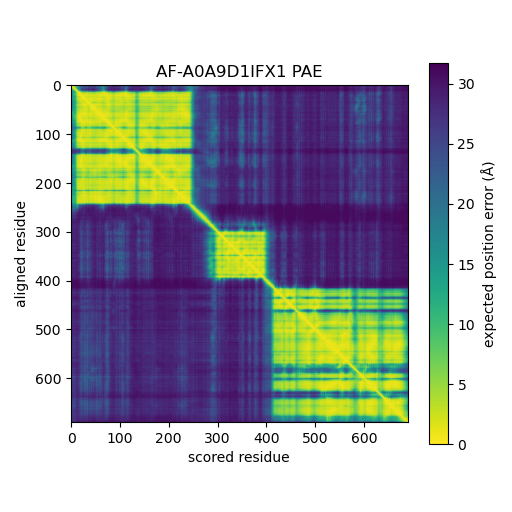ET A 1 575 ? 2.217 -17.947 11.005 1.00 69.06 575 MET A CA 1
ATOM 4493 C C . MET A 1 575 ? 3.693 -18.028 11.380 1.00 69.06 575 MET A C 1
ATOM 4495 O O . MET A 1 575 ? 4.552 -18.390 10.567 1.00 69.06 575 MET A O 1
ATOM 4499 N N . ARG A 1 576 ? 3.993 -17.768 12.656 1.00 64.06 576 ARG A N 1
ATOM 4500 C CA . ARG A 1 576 ? 5.344 -17.944 13.197 1.00 64.06 576 ARG A CA 1
ATOM 4501 C C . ARG A 1 576 ? 5.340 -18.432 14.636 1.00 64.06 576 ARG A C 1
ATOM 4503 O O . ARG A 1 576 ? 4.486 -18.071 15.436 1.00 64.06 576 ARG A O 1
ATOM 4510 N N . THR A 1 577 ? 6.376 -19.187 14.979 1.00 61.94 577 THR A N 1
ATOM 4511 C CA . THR A 1 577 ? 6.743 -19.465 16.369 1.00 61.94 577 THR A CA 1
ATOM 4512 C C . THR A 1 577 ? 7.346 -18.214 17.010 1.00 61.94 577 THR A C 1
ATOM 4514 O O . THR A 1 577 ? 8.297 -17.647 16.457 1.00 61.94 577 THR A O 1
ATOM 4517 N N . TYR A 1 578 ? 6.851 -17.823 18.179 1.00 46.84 578 TYR A N 1
ATOM 4518 C CA . TYR A 1 578 ? 7.418 -16.760 19.003 1.00 46.84 578 TYR A CA 1
ATOM 4519 C C . TYR A 1 578 ? 8.856 -17.099 19.428 1.00 46.84 578 TYR A C 1
ATOM 4521 O O . TYR A 1 578 ? 9.165 -18.248 19.755 1.00 46.84 578 TYR A O 1
ATOM 4529 N N . LYS A 1 579 ? 9.752 -16.103 19.426 1.00 53.88 579 LYS A N 1
ATOM 4530 C CA . LYS A 1 579 ? 11.175 -16.283 19.762 1.00 53.88 579 LYS A CA 1
ATOM 4531 C C . LYS A 1 579 ? 11.605 -15.293 20.849 1.00 53.88 579 LYS A C 1
ATOM 4533 O O . LYS A 1 579 ? 11.964 -14.177 20.490 1.00 53.88 579 LYS A O 1
ATOM 4538 N N . PRO A 1 580 ? 11.691 -15.688 22.130 1.00 41.03 580 PRO A N 1
ATOM 4539 C CA . PRO A 1 580 ? 11.865 -14.761 23.259 1.00 41.03 580 PRO A CA 1
ATOM 4540 C C . PRO A 1 580 ? 13.148 -13.901 23.251 1.00 41.03 580 PRO A C 1
ATOM 4542 O O . PRO A 1 580 ? 13.251 -12.973 24.042 1.00 41.03 580 PRO A O 1
ATOM 4545 N N . ASN A 1 581 ? 14.110 -14.171 22.357 1.00 39.50 581 ASN A N 1
ATOM 4546 C CA . ASN A 1 581 ? 15.397 -13.467 22.268 1.00 39.50 581 ASN A CA 1
ATOM 4547 C C . ASN A 1 581 ? 15.546 -12.581 21.011 1.00 39.50 581 ASN A C 1
ATOM 4549 O O . ASN A 1 581 ? 16.663 -12.179 20.683 1.00 39.50 581 ASN A O 1
ATOM 4553 N N . GLN A 1 582 ? 14.469 -12.300 20.266 1.00 34.94 582 GLN A N 1
ATOM 4554 C CA . GLN A 1 582 ? 14.516 -11.407 19.098 1.00 34.94 582 GLN A CA 1
ATOM 4555 C C . GLN A 1 582 ? 13.819 -10.073 19.384 1.00 34.94 582 GLN A C 1
ATOM 4557 O O . GLN A 1 582 ? 12.741 -10.043 19.957 1.00 34.94 582 GLN A O 1
ATOM 4562 N N . LYS A 1 583 ? 14.439 -8.955 18.977 1.00 33.22 583 LYS A N 1
ATOM 4563 C CA . LYS A 1 583 ? 13.893 -7.604 19.213 1.00 33.22 583 LYS A CA 1
ATOM 4564 C C . LYS A 1 583 ? 12.759 -7.228 18.247 1.00 33.22 583 LYS A C 1
ATOM 4566 O O . LYS A 1 583 ? 11.907 -6.420 18.602 1.00 33.22 583 LYS A O 1
ATOM 4571 N N . ALA A 1 584 ? 12.753 -7.805 17.046 1.00 35.91 584 ALA A N 1
ATOM 4572 C CA . ALA A 1 584 ? 11.764 -7.560 16.000 1.00 35.91 584 ALA A CA 1
ATOM 4573 C C . ALA A 1 584 ? 11.637 -8.779 15.074 1.00 35.91 584 ALA A C 1
ATOM 4575 O O . ALA A 1 584 ? 12.526 -9.637 15.032 1.00 35.91 584 ALA A O 1
ATOM 4576 N N . ASP A 1 585 ? 10.538 -8.849 14.324 1.00 35.22 585 ASP A N 1
ATOM 4577 C CA . ASP A 1 585 ? 10.353 -9.870 13.295 1.00 35.22 585 ASP A CA 1
ATOM 4578 C C . ASP A 1 585 ? 11.142 -9.551 12.019 1.00 35.22 585 ASP A C 1
ATOM 4580 O O . ASP A 1 585 ? 11.214 -8.412 11.577 1.00 35.22 585 ASP A O 1
ATOM 4584 N N . THR A 1 586 ? 11.676 -10.582 11.360 1.00 31.41 586 THR A N 1
ATOM 4585 C CA . THR A 1 586 ? 12.474 -10.451 10.123 1.00 31.41 586 THR A CA 1
ATOM 4586 C C . THR A 1 586 ? 11.689 -10.075 8.855 1.00 31.41 586 THR A C 1
ATOM 4588 O O . THR A 1 586 ? 12.294 -9.970 7.794 1.00 31.41 586 THR A O 1
ATOM 4591 N N . ALA A 1 587 ? 10.360 -9.926 8.916 1.00 35.19 587 ALA A N 1
ATOM 4592 C CA . ALA A 1 587 ? 9.533 -9.539 7.768 1.00 35.19 587 ALA A CA 1
ATOM 4593 C C . ALA A 1 587 ? 8.220 -8.867 8.208 1.00 35.19 587 ALA A C 1
ATOM 4595 O O . ALA A 1 587 ? 7.504 -9.402 9.065 1.00 35.19 587 ALA A O 1
ATOM 4596 N N . CYS A 1 588 ? 7.876 -7.742 7.573 1.00 38.81 588 CYS A N 1
ATOM 4597 C CA . CYS A 1 588 ? 6.582 -7.080 7.739 1.00 38.81 588 CYS A CA 1
ATOM 4598 C C . CYS A 1 588 ? 5.505 -7.887 7.001 1.00 38.81 588 CYS A C 1
ATOM 4600 O O . CYS A 1 588 ? 5.528 -7.981 5.775 1.00 38.81 588 CYS A O 1
ATOM 4602 N N . LEU A 1 589 ? 4.591 -8.516 7.743 1.00 49.81 589 LEU A N 1
ATOM 4603 C CA . LEU A 1 589 ? 3.553 -9.400 7.193 1.00 49.81 589 LEU A CA 1
ATOM 4604 C C . LEU A 1 589 ? 2.255 -9.239 7.990 1.00 49.81 589 LEU A C 1
ATOM 4606 O O . LEU A 1 589 ? 2.276 -9.357 9.221 1.00 49.81 589 LEU A O 1
ATOM 4610 N N . GLY A 1 590 ? 1.147 -9.024 7.278 1.00 51.75 590 GLY A N 1
ATOM 4611 C CA . GLY 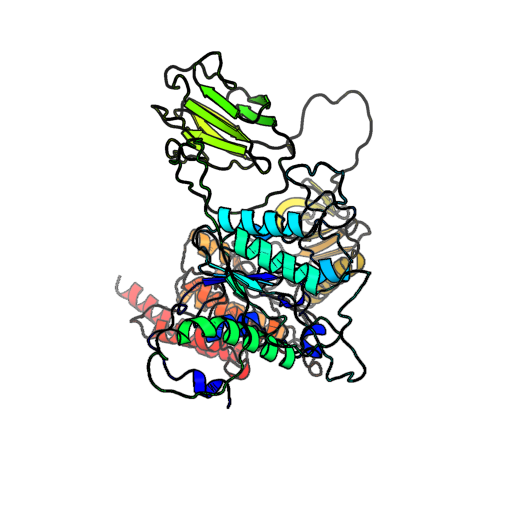A 1 590 ? -0.211 -8.905 7.813 1.00 51.75 590 GLY A CA 1
ATOM 4612 C C . GLY A 1 590 ? -1.146 -8.191 6.829 1.00 51.75 590 GLY A C 1
ATOM 4613 O O . GLY A 1 590 ? -0.692 -7.463 5.945 1.00 51.75 590 GLY A O 1
ATOM 4614 N N . THR A 1 591 ? -2.457 -8.401 6.953 1.00 57.72 591 THR A N 1
ATOM 4615 C CA . THR A 1 591 ? -3.443 -7.745 6.079 1.00 57.72 591 THR A CA 1
ATOM 4616 C C . THR A 1 591 ? -3.720 -6.303 6.515 1.00 57.72 591 THR A C 1
ATOM 4618 O O . THR A 1 591 ? -4.077 -6.050 7.668 1.00 57.72 591 THR A O 1
ATOM 4621 N N . ALA A 1 592 ? -3.611 -5.356 5.575 1.00 57.62 592 ALA A N 1
ATOM 4622 C CA . ALA A 1 592 ? -3.870 -3.935 5.815 1.00 57.62 592 ALA A CA 1
ATOM 4623 C C . ALA A 1 592 ? -5.252 -3.702 6.455 1.00 57.62 592 ALA A C 1
ATOM 4625 O O . ALA A 1 592 ? -6.260 -4.258 6.010 1.00 57.62 592 ALA A O 1
ATOM 4626 N N . GLY A 1 593 ? -5.280 -2.886 7.511 1.00 66.62 593 GLY A N 1
ATOM 4627 C CA . GLY A 1 593 ? -6.479 -2.596 8.304 1.00 66.62 593 GLY A CA 1
ATOM 4628 C C . GLY A 1 593 ? -6.751 -3.572 9.455 1.00 66.62 593 GLY A C 1
ATOM 4629 O O . GLY A 1 593 ? -7.432 -3.190 10.401 1.00 66.62 593 GLY A O 1
ATOM 4630 N N . PHE A 1 594 ? -6.201 -4.790 9.428 1.00 79.25 594 PHE A N 1
ATOM 4631 C CA . PHE A 1 594 ? -6.370 -5.781 10.504 1.00 79.25 594 PHE A CA 1
ATOM 4632 C C . PHE A 1 594 ? -5.079 -6.043 11.284 1.00 79.25 594 PHE A C 1
ATOM 4634 O O . PHE A 1 594 ? -5.135 -6.301 12.482 1.00 79.25 594 PHE A O 1
ATOM 4641 N N . ALA A 1 595 ? -3.922 -5.959 10.625 1.00 78.56 595 ALA A N 1
ATOM 4642 C CA . ALA A 1 595 ? -2.635 -6.243 11.248 1.00 78.56 595 ALA A CA 1
ATOM 4643 C C . ALA A 1 595 ? -2.269 -5.225 12.339 1.00 78.56 595 ALA A C 1
ATOM 4645 O O . ALA A 1 595 ? -2.477 -4.019 12.174 1.00 78.56 595 ALA A O 1
ATOM 4646 N N . ALA A 1 596 ? -1.687 -5.725 13.429 1.00 79.31 596 ALA A N 1
ATOM 4647 C CA . ALA A 1 596 ? -1.243 -4.909 14.552 1.00 79.31 596 ALA A CA 1
ATOM 4648 C C . ALA A 1 596 ? -0.067 -3.987 14.168 1.00 79.31 596 ALA A C 1
ATOM 4650 O O . ALA A 1 596 ? 0.743 -4.377 13.326 1.00 79.31 596 ALA A O 1
ATOM 4651 N N . PRO A 1 597 ? 0.085 -2.796 14.785 1.00 71.31 597 PRO A N 1
ATOM 4652 C CA . PRO A 1 597 ? 1.183 -1.864 14.500 1.00 71.31 597 PRO A CA 1
ATOM 4653 C C . PRO A 1 597 ? 2.583 -2.502 14.526 1.00 71.31 597 PRO A C 1
ATOM 4655 O O . PRO A 1 597 ? 3.438 -2.186 13.701 1.00 71.31 597 PRO A O 1
ATOM 4658 N N . GLU A 1 598 ? 2.817 -3.449 15.433 1.00 71.94 598 GLU A N 1
ATOM 4659 C CA . GLU A 1 598 ? 4.078 -4.186 15.533 1.00 71.94 598 GLU A CA 1
ATOM 4660 C C . GLU A 1 598 ? 4.367 -5.112 14.343 1.00 71.94 598 GLU A C 1
ATOM 4662 O O . GLU A 1 598 ? 5.528 -5.313 13.991 1.00 71.94 598 GLU A O 1
ATOM 4667 N N . GLN A 1 599 ? 3.337 -5.596 13.640 1.00 60.97 599 GLN A N 1
ATOM 4668 C CA . GLN A 1 599 ? 3.498 -6.433 12.444 1.00 60.97 599 GLN A CA 1
ATOM 4669 C C . GLN A 1 599 ? 4.108 -5.679 11.257 1.00 60.97 599 GLN A C 1
ATOM 4671 O O . GLN A 1 599 ? 4.557 -6.317 10.300 1.00 60.97 599 GLN A O 1
ATOM 4676 N N . TYR A 1 600 ? 4.146 -4.346 11.323 1.00 55.66 600 TYR A N 1
ATOM 4677 C CA . TYR A 1 600 ? 4.810 -3.483 10.348 1.00 55.66 600 TYR A CA 1
ATOM 4678 C C . TYR A 1 600 ? 6.297 -3.248 10.672 1.00 55.66 600 TYR A C 1
ATOM 4680 O O . TYR A 1 600 ? 6.934 -2.427 10.021 1.00 55.66 600 TYR A O 1
ATOM 4688 N N . GLY A 1 601 ? 6.867 -3.998 11.628 1.00 48.62 601 GLY A N 1
ATOM 4689 C CA . GLY A 1 601 ? 8.313 -4.067 11.878 1.00 48.62 601 GLY A CA 1
ATOM 4690 C C . GLY A 1 601 ? 8.810 -3.232 13.060 1.00 48.62 601 GLY A C 1
ATOM 4691 O O . GLY A 1 601 ? 10.014 -3.140 13.272 1.00 48.62 601 GLY A O 1
ATOM 4692 N N . THR A 1 602 ? 7.910 -2.636 13.847 1.00 43.56 602 THR A N 1
ATOM 4693 C CA . THR A 1 602 ? 8.278 -1.775 14.987 1.00 43.56 602 THR A CA 1
ATOM 4694 C C . THR A 1 602 ? 8.667 -2.559 16.249 1.00 43.56 602 THR A C 1
ATOM 4696 O O . THR A 1 602 ? 9.363 -2.018 17.106 1.00 43.56 602 THR A O 1
ATOM 4699 N N . SER A 1 603 ? 8.243 -3.824 16.384 1.00 55.12 603 SER A N 1
ATOM 4700 C CA . SER A 1 603 ? 8.624 -4.737 17.481 1.00 55.12 603 SER A CA 1
ATOM 4701 C C . SER A 1 603 ? 8.285 -6.202 17.150 1.00 55.12 603 SER A C 1
ATOM 4703 O O . SER A 1 603 ? 7.714 -6.492 16.099 1.00 55.12 603 SER A O 1
ATOM 4705 N N . GLN A 1 604 ? 8.691 -7.155 17.998 1.00 67.00 604 GLN A N 1
ATOM 4706 C CA . GLN A 1 604 ? 8.361 -8.572 17.812 1.00 67.00 604 GLN A CA 1
ATOM 4707 C C . GLN A 1 604 ? 6.871 -8.836 18.072 1.00 67.00 604 GLN A C 1
ATOM 4709 O O . GLN A 1 604 ? 6.327 -8.384 19.078 1.00 67.00 604 GLN A O 1
ATOM 4714 N N . THR A 1 605 ? 6.230 -9.614 17.195 1.00 75.56 605 THR A N 1
ATOM 4715 C CA . THR A 1 605 ? 4.841 -10.047 17.398 1.00 75.56 605 THR A CA 1
ATOM 4716 C C . THR A 1 605 ? 4.720 -11.068 18.524 1.00 75.56 605 THR A C 1
ATOM 4718 O O . THR A 1 605 ? 5.537 -11.981 18.646 1.00 75.56 605 THR A O 1
ATOM 4721 N N . ASP A 1 606 ? 3.668 -10.942 19.328 1.00 87.19 606 ASP A N 1
ATOM 4722 C CA . ASP A 1 606 ? 3.297 -11.916 20.355 1.00 87.19 606 ASP A CA 1
ATOM 4723 C C . ASP A 1 606 ? 1.778 -12.163 20.350 1.00 87.19 606 ASP A C 1
ATOM 4725 O O . ASP A 1 606 ? 1.068 -11.753 19.428 1.00 87.19 606 ASP A O 1
ATOM 4729 N N . CYS A 1 607 ? 1.251 -12.852 21.366 1.00 92.44 607 CYS A N 1
ATOM 4730 C CA . CYS A 1 607 ? -0.179 -13.164 21.456 1.00 92.44 607 CYS A CA 1
ATOM 4731 C C . CYS A 1 607 ? -1.086 -11.919 21.386 1.00 92.44 607 CYS A C 1
ATOM 4733 O O . CYS A 1 607 ? -2.232 -12.007 20.940 1.00 92.44 607 CYS A O 1
ATOM 4735 N N . ARG A 1 608 ? -0.581 -10.744 21.780 1.00 94.75 608 ARG A N 1
ATOM 4736 C CA . ARG A 1 608 ? -1.312 -9.471 21.786 1.00 94.75 608 ARG A CA 1
ATOM 4737 C C . ARG A 1 608 ? -1.462 -8.886 20.384 1.00 94.75 608 ARG A C 1
ATOM 4739 O O . ARG A 1 608 ? -2.354 -8.059 20.177 1.00 94.75 608 ARG A O 1
ATOM 4746 N N . SER A 1 609 ? -0.651 -9.327 19.423 1.00 90.62 609 SER A N 1
ATOM 4747 C CA . SER A 1 609 ? -0.821 -9.004 18.003 1.00 90.62 609 SER A CA 1
ATOM 4748 C C . SER A 1 609 ? -2.074 -9.677 17.433 1.00 90.62 609 SER A C 1
ATOM 4750 O O . SER A 1 609 ? -2.889 -9.017 16.790 1.00 90.62 609 SER A O 1
ATOM 4752 N N . ASP A 1 610 ? -2.306 -10.953 17.761 1.00 94.94 610 ASP A N 1
ATOM 4753 C CA . ASP A 1 610 ? -3.531 -11.663 17.362 1.00 94.94 610 ASP A CA 1
ATOM 4754 C C . ASP A 1 610 ? -4.780 -11.081 18.041 1.00 94.94 610 ASP A C 1
ATOM 4756 O O . ASP A 1 610 ? -5.839 -10.990 17.422 1.00 94.94 610 ASP A O 1
ATOM 4760 N N . ILE A 1 611 ? -4.656 -10.623 19.293 1.00 97.50 611 ILE A N 1
ATOM 4761 C CA . ILE A 1 611 ? -5.738 -9.935 20.021 1.00 97.50 611 ILE A CA 1
ATOM 4762 C C . ILE A 1 611 ? -6.117 -8.617 19.336 1.00 97.50 611 ILE A C 1
ATOM 4764 O O . ILE A 1 611 ? -7.305 -8.317 19.210 1.00 97.50 611 ILE A O 1
ATOM 4768 N N . TYR A 1 612 ? -5.137 -7.842 18.862 1.00 94.50 612 TYR A N 1
ATOM 4769 C CA . TYR A 1 612 ? -5.408 -6.628 18.090 1.00 94.50 612 TYR A CA 1
ATOM 4770 C C . TYR A 1 612 ? -6.181 -6.947 16.812 1.00 94.50 612 TYR A C 1
ATOM 4772 O O . TYR A 1 612 ? -7.228 -6.349 16.556 1.00 94.50 612 TYR A O 1
ATOM 4780 N N . ALA A 1 613 ? -5.707 -7.930 16.047 1.00 93.50 613 ALA A N 1
ATOM 4781 C CA . ALA A 1 613 ? -6.330 -8.316 14.789 1.00 93.50 613 ALA A CA 1
ATOM 4782 C C . ALA A 1 613 ? -7.737 -8.916 14.991 1.00 93.50 613 ALA A C 1
ATOM 4784 O O . ALA A 1 613 ? -8.654 -8.633 14.213 1.00 93.50 613 ALA A O 1
ATOM 4785 N N . LEU A 1 614 ? -7.968 -9.642 16.092 1.00 97.12 614 LEU A N 1
ATOM 4786 C CA . LEU A 1 614 ? -9.306 -10.058 16.521 1.00 97.12 614 LEU A CA 1
ATOM 4787 C C . LEU A 1 614 ? -10.191 -8.853 16.884 1.00 97.12 614 LEU A C 1
ATOM 4789 O O . LEU A 1 614 ? -11.360 -8.824 16.510 1.00 97.12 614 LEU A O 1
ATOM 4793 N N . GLY A 1 615 ? -9.646 -7.828 17.545 1.00 95.94 615 GLY A N 1
ATOM 4794 C CA . GLY A 1 615 ? -10.339 -6.562 17.806 1.00 95.94 615 GLY A CA 1
ATOM 4795 C C . GLY A 1 615 ? -10.802 -5.859 16.527 1.00 95.94 615 GLY A C 1
ATOM 4796 O O . GLY A 1 615 ? -11.975 -5.502 16.405 1.00 95.94 615 GLY A O 1
ATOM 4797 N N . MET A 1 616 ? -9.907 -5.730 15.544 1.00 92.00 616 MET A N 1
ATOM 4798 C CA . MET A 1 616 ? -10.225 -5.160 14.227 1.00 92.00 616 MET A CA 1
ATOM 4799 C C . MET A 1 616 ? -11.229 -6.021 13.449 1.00 92.00 616 MET A C 1
ATOM 4801 O O . MET A 1 616 ? -12.096 -5.490 12.754 1.00 92.00 616 MET A O 1
ATOM 4805 N N . THR A 1 617 ? -11.157 -7.345 13.605 1.00 94.75 617 THR A N 1
ATOM 4806 C CA . THR A 1 617 ? -12.137 -8.288 13.051 1.00 94.75 617 THR A CA 1
ATOM 4807 C C . THR A 1 617 ? -13.512 -8.067 13.672 1.00 94.75 617 THR A C 1
ATOM 4809 O O . THR A 1 617 ? -14.468 -7.842 12.939 1.00 94.75 617 THR A O 1
ATOM 4812 N N . MET A 1 618 ? -13.625 -8.029 15.004 1.00 95.31 618 MET A N 1
ATOM 4813 C CA . MET A 1 618 ? -14.891 -7.741 15.690 1.00 95.31 618 MET A CA 1
ATOM 4814 C C . MET A 1 618 ? -15.478 -6.395 15.258 1.00 95.31 618 MET A C 1
ATOM 4816 O O . MET A 1 618 ? -16.673 -6.330 14.980 1.00 95.31 618 MET A O 1
ATOM 4820 N N . TYR A 1 619 ? -14.647 -5.351 15.142 1.00 91.50 619 TYR A N 1
ATOM 4821 C CA . TYR A 1 619 ? -15.070 -4.048 14.625 1.00 91.50 619 TYR A CA 1
ATOM 4822 C C . TYR A 1 619 ? -15.653 -4.148 13.217 1.00 91.50 619 TYR A C 1
ATOM 4824 O O . TYR A 1 619 ? -16.738 -3.626 12.966 1.00 91.50 619 TYR A O 1
ATOM 4832 N N . ASN A 1 620 ? -14.955 -4.818 12.297 1.00 91.62 620 ASN A N 1
ATOM 4833 C CA . ASN A 1 620 ? -15.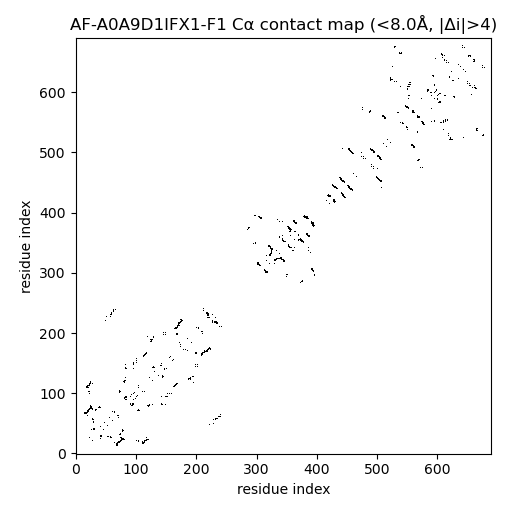442 -4.969 10.933 1.00 91.62 620 ASN A CA 1
ATOM 4834 C C . ASN A 1 620 ? -16.784 -5.706 10.889 1.00 91.62 620 ASN A C 1
ATOM 4836 O O . ASN A 1 620 ? -17.699 -5.254 10.206 1.00 91.62 620 ASN A O 1
ATOM 4840 N N . LEU A 1 621 ? -16.910 -6.799 11.645 1.00 92.81 621 LEU A N 1
ATOM 4841 C CA . LEU A 1 621 ? -18.125 -7.604 11.667 1.00 92.81 621 LEU A CA 1
ATOM 4842 C C . LEU A 1 621 ? -19.317 -6.818 12.222 1.00 92.81 621 LEU A C 1
ATOM 4844 O O . LEU A 1 621 ? -20.387 -6.858 11.625 1.00 92.81 621 LEU A O 1
ATOM 4848 N N . CYS A 1 622 ? -19.150 -6.082 13.325 1.00 88.88 622 CYS A N 1
ATOM 4849 C CA . CYS A 1 622 ? -20.265 -5.379 13.968 1.00 88.88 622 CYS A CA 1
ATOM 4850 C C . CYS A 1 622 ? -20.616 -4.029 13.327 1.00 88.88 622 CYS A C 1
ATOM 4852 O O . CYS A 1 622 ? -21.731 -3.551 13.505 1.00 88.88 622 CYS A O 1
ATOM 4854 N N . SER A 1 623 ? -19.689 -3.404 12.595 1.00 84.12 623 SER A N 1
ATOM 4855 C CA . SER A 1 623 ? -19.936 -2.127 11.908 1.00 84.12 623 SER A CA 1
ATOM 4856 C C . SER A 1 623 ? -20.257 -2.287 10.422 1.00 84.12 623 SER A C 1
ATOM 4858 O O . SER A 1 623 ? -20.835 -1.385 9.822 1.00 84.12 623 SER A O 1
ATOM 4860 N N . GLY A 1 624 ? -19.851 -3.401 9.805 1.00 82.88 624 GLY A N 1
ATOM 4861 C CA . GLY A 1 624 ? -19.836 -3.571 8.350 1.00 82.88 624 GLY A CA 1
ATOM 4862 C C . GLY A 1 624 ? -18.761 -2.736 7.636 1.00 82.88 624 GLY A C 1
ATOM 4863 O O . GLY A 1 624 ? -18.645 -2.794 6.414 1.00 82.88 624 GLY A O 1
ATOM 4864 N N . ILE A 1 625 ? -17.956 -1.960 8.371 1.00 79.31 625 ILE A N 1
ATOM 4865 C CA . ILE A 1 625 ? -16.961 -1.037 7.816 1.00 79.31 625 ILE A CA 1
ATOM 4866 C C . ILE A 1 625 ? -15.599 -1.724 7.791 1.00 79.31 625 ILE A C 1
ATOM 4868 O O . ILE A 1 625 ? -15.107 -2.217 8.809 1.00 79.31 625 ILE A O 1
ATOM 4872 N N . ARG A 1 626 ? -14.948 -1.758 6.622 1.00 71.88 626 ARG A N 1
ATOM 4873 C CA . ARG A 1 626 ? -13.570 -2.258 6.510 1.00 71.88 626 ARG A CA 1
ATOM 4874 C C . ARG A 1 626 ? -12.616 -1.269 7.192 1.00 71.88 626 ARG A C 1
ATOM 4876 O O . ARG A 1 626 ? -12.660 -0.085 6.855 1.00 71.88 626 ARG A O 1
ATOM 4883 N N . PRO A 1 627 ? -11.753 -1.704 8.123 1.00 65.75 627 PRO A N 1
ATOM 4884 C CA . PRO A 1 627 ? -10.853 -0.779 8.789 1.00 65.75 627 PRO A CA 1
ATOM 4885 C C . PRO A 1 627 ? -9.791 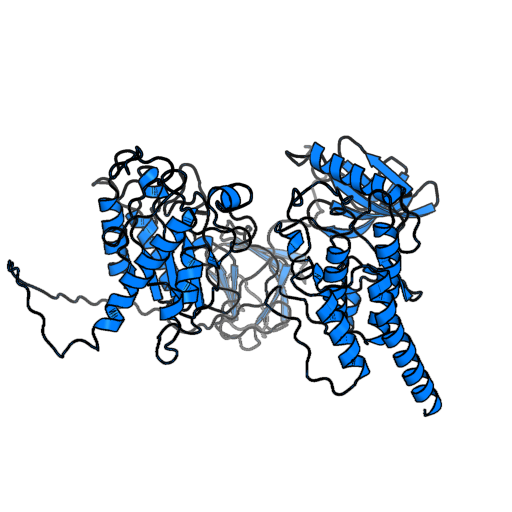-0.246 7.817 1.00 65.75 627 PRO A C 1
ATOM 4887 O O . PRO A 1 627 ? -9.171 -1.014 7.086 1.00 65.75 627 PRO A O 1
ATOM 4890 N N . THR A 1 628 ? -9.592 1.074 7.788 1.00 52.53 628 THR A N 1
ATOM 4891 C CA . THR A 1 628 ? -8.759 1.772 6.785 1.00 52.53 628 THR A CA 1
ATOM 4892 C C . THR A 1 628 ? -7.360 2.148 7.283 1.00 52.53 628 THR A C 1
ATOM 4894 O O . THR A 1 628 ? -6.636 2.855 6.590 1.00 52.53 628 THR A O 1
ATOM 4897 N N . GLY A 1 629 ? -6.962 1.702 8.480 1.00 46.12 629 GLY A N 1
ATOM 4898 C CA . GLY A 1 629 ? -5.640 1.984 9.059 1.00 46.12 629 GLY A CA 1
ATOM 4899 C C . GLY A 1 629 ? -5.408 3.440 9.500 1.00 46.12 629 GLY A C 1
ATOM 4900 O O . GLY A 1 629 ? -4.368 3.724 10.083 1.00 46.12 629 GLY A O 1
ATOM 4901 N N . LYS A 1 630 ? -6.364 4.354 9.275 1.00 36.75 630 LYS A N 1
ATOM 4902 C CA . LYS A 1 630 ? -6.332 5.741 9.763 1.00 36.75 630 LYS A CA 1
ATOM 4903 C C . LYS A 1 630 ? -6.967 5.812 11.161 1.00 36.75 630 LYS A C 1
ATOM 4905 O O . LYS A 1 630 ? -8.061 5.298 11.361 1.00 36.75 630 LYS A O 1
ATOM 4910 N N . SER A 1 631 ? -6.219 6.372 12.112 1.00 37.78 631 SER A N 1
ATOM 4911 C CA . SER A 1 631 ? -6.566 6.734 13.500 1.00 37.78 631 SER A CA 1
ATOM 4912 C C . SER A 1 631 ? -7.997 6.434 14.002 1.00 37.78 631 SER A C 1
ATOM 4914 O O . SER A 1 631 ? -8.950 7.155 13.726 1.00 37.78 631 SER A O 1
ATOM 4916 N N . GLY A 1 632 ? -8.090 5.442 14.897 1.00 47.47 632 GLY A N 1
ATOM 4917 C CA . GLY A 1 632 ? -9.193 5.272 15.848 1.00 47.47 632 GLY A CA 1
ATOM 4918 C C . GLY A 1 632 ? -10.389 4.457 15.350 1.00 47.47 632 GLY A C 1
ATOM 4919 O O . GLY A 1 632 ? -10.962 4.704 14.295 1.00 47.47 632 GLY A O 1
ATOM 4920 N N . VAL A 1 633 ? -10.824 3.493 16.166 1.00 48.94 633 VAL A N 1
ATOM 4921 C CA . VAL A 1 633 ? -12.092 2.790 15.947 1.00 48.94 633 VAL A CA 1
ATOM 4922 C C . VAL A 1 633 ? -13.246 3.749 16.274 1.00 48.94 633 VAL A C 1
ATOM 4924 O O . VAL A 1 633 ? -13.500 4.044 17.447 1.00 48.94 633 VAL A O 1
ATOM 4927 N N . SER A 1 634 ? -13.917 4.270 15.243 1.00 47.62 634 SER A N 1
ATOM 4928 C CA . SER A 1 634 ? -15.069 5.164 15.392 1.00 47.62 634 SER A CA 1
ATOM 4929 C C . SER A 1 634 ? -16.357 4.350 15.479 1.00 47.62 634 SER A C 1
ATOM 4931 O O . SER A 1 634 ? -16.720 3.632 14.552 1.00 47.62 634 SER A O 1
ATOM 4933 N N . PHE A 1 635 ? -17.050 4.462 16.608 1.00 55.47 635 PHE A N 1
ATOM 4934 C CA . PHE A 1 635 ? -18.394 3.923 16.792 1.00 55.47 635 PHE A CA 1
ATOM 4935 C C . PHE A 1 635 ? -19.364 5.091 16.969 1.00 55.47 635 PHE A C 1
ATOM 4937 O O . PHE A 1 635 ? -19.021 6.082 17.617 1.00 55.47 635 PHE A O 1
ATOM 4944 N N . GLY A 1 636 ? -20.581 4.972 16.431 1.00 48.50 636 GLY A N 1
ATOM 4945 C CA . GLY A 1 636 ? -21.653 5.940 16.682 1.00 48.50 636 GLY A CA 1
ATOM 4946 C C . GLY A 1 636 ? -22.026 6.043 18.171 1.00 48.50 636 GLY A C 1
ATOM 4947 O O . GLY A 1 636 ? -21.629 5.221 19.001 1.00 48.50 636 GLY A O 1
ATOM 4948 N N . THR A 1 637 ? -22.810 7.061 18.538 1.00 47.31 637 THR A N 1
ATOM 4949 C CA . THR A 1 637 ? -23.295 7.262 19.914 1.00 47.31 637 THR A CA 1
ATOM 4950 C C . THR A 1 637 ? -24.380 6.243 20.278 1.00 47.31 637 THR A C 1
ATOM 4952 O O . THR A 1 637 ? -25.581 6.477 20.169 1.00 47.31 637 THR A O 1
ATOM 4955 N N . GLU A 1 638 ? -23.947 5.077 20.741 1.00 57.56 638 GLU A N 1
ATOM 4956 C CA . GLU A 1 638 ? -24.833 3.986 21.144 1.00 57.56 638 GLU A CA 1
ATOM 4957 C C . GLU A 1 638 ? -25.504 4.242 22.506 1.00 57.56 638 GLU A C 1
ATOM 4959 O O . GLU A 1 638 ? -24.851 4.594 23.495 1.00 57.56 638 GLU A O 1
ATOM 4964 N N . LYS A 1 639 ? -26.831 4.057 22.579 1.00 51.28 639 LYS A N 1
ATOM 4965 C CA . LYS A 1 639 ? -27.623 4.250 23.810 1.00 51.28 639 LYS A CA 1
ATOM 4966 C C . LYS A 1 639 ? -27.600 3.030 24.750 1.00 51.28 639 LYS A C 1
ATOM 4968 O O . LYS A 1 639 ? -27.832 3.208 25.946 1.00 51.28 639 LYS A O 1
ATOM 4973 N N . ASP A 1 640 ? -27.297 1.821 24.262 1.00 69.69 640 ASP A N 1
ATOM 4974 C CA . ASP A 1 640 ? -27.291 0.586 25.071 1.00 69.69 640 ASP A CA 1
ATOM 4975 C C . ASP A 1 640 ? -25.973 0.408 25.851 1.00 69.69 640 ASP A C 1
ATOM 4977 O O . ASP A 1 640 ? -24.876 0.495 25.296 1.00 69.69 640 ASP A O 1
ATOM 4981 N N . ARG A 1 641 ? -26.070 0.116 27.157 1.00 68.25 641 ARG A N 1
ATOM 4982 C CA . ARG A 1 641 ? -24.913 -0.178 28.023 1.00 68.25 641 ARG A CA 1
ATOM 4983 C C . ARG A 1 641 ? -24.132 -1.408 27.552 1.00 68.25 641 ARG A C 1
ATOM 4985 O O . ARG A 1 641 ? -22.913 -1.417 27.697 1.00 68.25 641 ARG A O 1
ATOM 4992 N N . LEU A 1 642 ? -24.812 -2.415 26.994 1.00 65.81 642 LEU A N 1
ATOM 4993 C CA . LEU A 1 642 ? -24.164 -3.640 26.512 1.00 65.81 642 LEU A CA 1
ATOM 4994 C C . LEU A 1 642 ? -23.248 -3.347 25.316 1.00 65.81 642 LEU A C 1
ATOM 4996 O O . LEU A 1 642 ? -22.086 -3.746 25.319 1.00 65.81 642 LEU A O 1
ATOM 5000 N N . ASN A 1 643 ? -23.735 -2.554 24.361 1.00 76.31 643 ASN A N 1
ATOM 5001 C CA . ASN A 1 643 ? -22.958 -2.153 23.191 1.00 76.31 643 ASN A CA 1
ATOM 5002 C C . ASN A 1 643 ? -21.803 -1.223 23.576 1.00 76.31 643 ASN A C 1
ATOM 5004 O O . ASN A 1 643 ? -20.696 -1.392 23.077 1.00 76.31 643 ASN A O 1
ATOM 5008 N N . LYS A 1 644 ? -21.993 -0.320 24.552 1.00 81.94 644 LYS A N 1
ATOM 5009 C CA . LYS A 1 644 ? -20.883 0.473 25.116 1.00 81.94 644 LYS A CA 1
ATOM 5010 C C . LYS A 1 644 ? -19.780 -0.401 25.715 1.00 81.94 644 LYS A C 1
ATOM 5012 O O . LYS A 1 644 ? -18.602 -0.107 25.514 1.00 81.94 644 LYS A O 1
ATOM 5017 N N . PHE A 1 645 ? -20.146 -1.457 26.442 1.00 86.81 645 PHE A N 1
ATOM 5018 C CA . PHE A 1 645 ? -19.165 -2.373 27.018 1.00 86.81 645 PHE A CA 1
ATOM 5019 C C . PHE A 1 645 ? -18.438 -3.170 25.928 1.00 86.81 645 PHE A C 1
ATOM 5021 O O . PHE A 1 645 ? -17.210 -3.193 25.920 1.00 86.81 645 PHE A O 1
ATOM 5028 N N . PHE A 1 646 ? -19.158 -3.706 24.940 1.00 88.19 646 PHE A N 1
ATOM 5029 C CA . PHE A 1 646 ? -18.554 -4.389 23.792 1.00 88.19 646 PHE A CA 1
ATOM 5030 C C . PHE A 1 646 ? -17.588 -3.485 23.003 1.00 88.19 646 PHE A C 1
ATOM 5032 O O . PHE A 1 646 ? -16.460 -3.875 22.705 1.00 88.19 646 PHE A O 1
ATOM 5039 N N . ILE A 1 647 ? -17.968 -2.227 22.762 1.00 87.81 647 ILE A N 1
ATOM 5040 C CA . ILE A 1 647 ? -17.100 -1.211 22.148 1.00 87.81 647 ILE A CA 1
ATOM 5041 C C . ILE A 1 647 ? -15.835 -0.972 22.985 1.00 87.81 647 ILE A C 1
ATOM 5043 O O . ILE A 1 647 ? -14.748 -0.820 22.428 1.00 87.81 647 ILE A O 1
ATOM 5047 N N . SER A 1 648 ? -15.945 -0.947 24.317 1.00 89.56 648 SER A N 1
ATOM 5048 C CA . SER A 1 648 ? -14.777 -0.790 25.194 1.00 89.56 648 SER A CA 1
ATOM 5049 C C . SER A 1 648 ? -13.811 -1.977 25.105 1.00 89.56 648 SER A C 1
ATOM 5051 O O . SER A 1 648 ? -12.598 -1.764 25.098 1.00 89.56 648 SER A O 1
ATOM 5053 N N . ILE A 1 649 ? -14.335 -3.200 24.937 1.00 94.56 649 ILE A N 1
ATOM 5054 C CA . ILE A 1 649 ? -13.531 -4.405 24.695 1.00 94.56 649 ILE A CA 1
ATOM 5055 C C . ILE A 1 649 ? -12.769 -4.261 23.374 1.00 94.56 649 ILE A C 1
ATOM 5057 O O . ILE A 1 649 ? -11.555 -4.466 23.353 1.00 94.56 649 ILE A O 1
ATOM 5061 N N . ILE A 1 650 ? -13.445 -3.851 22.291 1.00 92.81 650 ILE A N 1
ATOM 5062 C CA . ILE A 1 650 ? -12.795 -3.629 20.989 1.00 92.81 650 ILE A CA 1
ATOM 5063 C C . ILE A 1 650 ? -11.690 -2.578 21.116 1.00 92.81 650 ILE A C 1
ATOM 5065 O O . ILE A 1 650 ? -10.557 -2.856 20.738 1.00 92.81 650 ILE A O 1
ATOM 5069 N N . LYS A 1 651 ? -11.974 -1.416 21.720 1.00 88.88 651 LYS A N 1
ATOM 5070 C CA . LYS A 1 651 ? -10.979 -0.346 21.914 1.00 88.88 651 LYS A CA 1
ATOM 5071 C C . LYS A 1 651 ? -9.743 -0.821 22.678 1.00 88.88 651 LYS A C 1
ATOM 5073 O O . LYS A 1 651 ? -8.632 -0.435 22.329 1.00 88.88 651 LYS A O 1
ATOM 5078 N N . LYS A 1 652 ? -9.931 -1.663 23.698 1.00 92.69 652 LYS A N 1
ATOM 5079 C CA . LYS A 1 652 ? -8.829 -2.258 24.459 1.00 92.69 652 LYS A CA 1
ATOM 5080 C C . LYS A 1 652 ? -8.037 -3.268 23.628 1.00 92.69 652 LYS A C 1
ATOM 5082 O O . LYS A 1 652 ? -6.815 -3.270 23.693 1.00 92.69 652 LYS A O 1
ATOM 5087 N N . CYS A 1 653 ? -8.698 -4.093 22.814 1.00 94.31 653 CYS A N 1
ATOM 5088 C CA . CYS A 1 653 ? -8.005 -4.983 21.876 1.00 94.31 653 CYS A CA 1
ATOM 5089 C C . CYS A 1 653 ? -7.157 -4.188 20.873 1.00 94.31 653 CYS A C 1
ATOM 5091 O O . CYS A 1 653 ? -6.026 -4.568 20.591 1.00 94.31 653 CYS A O 1
ATOM 5093 N N . THR A 1 654 ? -7.678 -3.066 20.373 1.00 89.94 654 THR A N 1
ATOM 5094 C CA . THR A 1 654 ? -7.072 -2.271 19.296 1.00 89.94 654 THR A CA 1
ATOM 5095 C C . THR A 1 654 ? -6.186 -1.122 19.797 1.00 89.94 654 THR A C 1
ATOM 5097 O O . THR A 1 654 ? -5.955 -0.159 19.063 1.00 89.94 654 THR A O 1
ATOM 5100 N N . ALA A 1 655 ? -5.716 -1.169 21.048 1.00 84.62 655 ALA A N 1
ATOM 5101 C CA . ALA A 1 655 ? -4.790 -0.167 21.573 1.00 84.62 655 ALA A CA 1
ATOM 5102 C C . ALA A 1 655 ? -3.455 -0.214 20.807 1.00 84.62 655 ALA A C 1
ATOM 5104 O O . ALA A 1 655 ? -2.964 -1.296 20.481 1.00 84.62 655 ALA A O 1
ATOM 5105 N N . LEU A 1 656 ? -2.855 0.944 20.509 1.00 79.50 656 LEU A N 1
ATOM 5106 C CA . LEU A 1 656 ? -1.618 0.993 19.717 1.00 79.50 656 LEU A CA 1
ATOM 5107 C C . LEU A 1 656 ? -0.460 0.302 20.442 1.00 79.50 656 LEU A C 1
ATOM 5109 O O . LEU A 1 656 ? 0.212 -0.540 19.852 1.00 79.50 656 LEU A O 1
ATOM 5113 N N . ASN A 1 657 ? -0.284 0.589 21.732 1.00 80.12 657 ASN A N 1
ATOM 5114 C CA . ASN A 1 657 ? 0.705 -0.074 22.570 1.00 80.12 657 ASN A CA 1
ATOM 5115 C C . ASN A 1 657 ? 0.204 -1.473 22.995 1.00 80.12 657 ASN A C 1
ATOM 5117 O O . ASN A 1 657 ? -0.852 -1.567 23.628 1.00 80.12 657 ASN A O 1
ATOM 5121 N N . PRO A 1 658 ? 0.948 -2.563 22.716 1.00 85.12 658 PRO A N 1
ATOM 5122 C CA . PRO A 1 658 ? 0.570 -3.912 23.139 1.00 85.12 658 PRO A CA 1
ATOM 5123 C C . PRO A 1 658 ? 0.347 -4.058 24.650 1.00 85.12 658 PRO A C 1
ATOM 5125 O O . PRO A 1 658 ? -0.471 -4.873 25.067 1.00 85.12 658 PRO A O 1
ATOM 5128 N N . ALA A 1 659 ? 1.041 -3.280 25.488 1.00 87.69 659 ALA A N 1
ATOM 5129 C CA . ALA A 1 659 ? 0.882 -3.338 26.945 1.00 87.69 659 ALA A CA 1
ATOM 5130 C C . ALA A 1 659 ? -0.515 -2.909 27.433 1.00 87.69 659 ALA A C 1
ATOM 5132 O O . ALA A 1 659 ? -0.950 -3.362 28.489 1.00 87.69 659 ALA A O 1
ATOM 5133 N N . ASP A 1 660 ? -1.228 -2.101 26.645 1.00 89.50 660 ASP A N 1
ATOM 5134 C CA . ASP A 1 660 ? -2.568 -1.608 26.978 1.00 89.50 660 ASP A CA 1
ATOM 5135 C C . ASP A 1 660 ? -3.684 -2.577 26.537 1.00 89.50 660 ASP A C 1
ATOM 5137 O O . ASP A 1 660 ? -4.864 -2.371 26.841 1.00 89.50 660 ASP A O 1
ATOM 5141 N N . ARG A 1 661 ? -3.323 -3.657 25.829 1.00 95.75 661 ARG A N 1
ATOM 5142 C CA . ARG A 1 661 ? -4.250 -4.692 25.347 1.00 95.75 661 ARG A CA 1
ATOM 5143 C C . ARG A 1 661 ? -4.504 -5.761 26.411 1.00 95.75 661 ARG A C 1
ATOM 5145 O O . ARG A 1 661 ? -3.911 -5.777 27.488 1.00 95.75 661 ARG A O 1
ATOM 5152 N N . TYR A 1 662 ? -5.410 -6.694 26.118 1.00 96.81 662 TYR A N 1
ATOM 5153 C CA . TYR A 1 662 ? -5.544 -7.893 26.947 1.00 96.81 662 TYR A CA 1
ATOM 5154 C C . TYR A 1 662 ? -4.248 -8.718 26.896 1.00 96.81 662 TYR A C 1
ATOM 5156 O O . TYR A 1 662 ? -3.705 -8.914 25.811 1.00 96.81 662 TYR A O 1
ATOM 5164 N N . PRO A 1 663 ? -3.763 -9.245 28.033 1.00 95.38 663 PRO A N 1
ATOM 5165 C CA . PRO A 1 663 ? -2.515 -10.007 28.069 1.00 95.38 663 PRO A CA 1
ATOM 5166 C C . PRO A 1 663 ? -2.642 -11.417 27.466 1.00 95.38 663 PRO A C 1
ATOM 5168 O O . PRO A 1 663 ? -1.632 -12.072 27.234 1.00 95.38 663 PRO A O 1
ATOM 5171 N N . SER A 1 664 ? -3.864 -11.918 27.254 1.00 97.31 664 SER A N 1
ATOM 5172 C CA . SER A 1 664 ? -4.121 -13.237 26.669 1.00 97.31 664 SER A CA 1
ATOM 5173 C C . SER A 1 664 ? -5.548 -13.361 26.129 1.00 97.31 664 SER A C 1
ATOM 5175 O O . SER A 1 664 ? -6.457 -12.645 26.565 1.00 97.31 664 SER A O 1
ATOM 5177 N N . CYS A 1 665 ? -5.769 -14.332 25.237 1.00 97.19 665 CYS A N 1
ATOM 5178 C CA . CYS A 1 665 ? -7.104 -14.689 24.745 1.00 97.19 665 CYS A CA 1
ATOM 5179 C C . CYS A 1 665 ? -8.047 -15.125 25.879 1.00 97.19 665 CYS A C 1
ATOM 5181 O O . CYS A 1 665 ? -9.236 -14.830 25.834 1.00 97.19 665 CYS A O 1
ATOM 5183 N N . ALA A 1 666 ? -7.524 -15.744 26.945 1.00 96.94 666 ALA A N 1
ATOM 5184 C CA . ALA A 1 666 ? -8.312 -16.093 28.128 1.00 96.94 666 ALA A CA 1
ATOM 5185 C C . ALA A 1 666 ? -8.819 -14.850 28.885 1.00 96.94 666 ALA A C 1
ATOM 5187 O O . ALA A 1 666 ? -9.961 -14.830 29.349 1.00 96.94 666 ALA A O 1
ATOM 5188 N N . ALA A 1 667 ? -7.994 -13.799 28.988 1.00 97.19 667 ALA A N 1
ATOM 5189 C CA . ALA A 1 667 ? -8.394 -12.535 29.604 1.00 97.19 667 ALA A CA 1
ATOM 5190 C C . ALA A 1 667 ? -9.456 -11.805 28.765 1.00 97.19 667 ALA A C 1
ATOM 5192 O O . ALA A 1 667 ? -10.430 -11.309 29.325 1.00 97.19 667 ALA A O 1
ATOM 5193 N N . LEU A 1 668 ? -9.306 -11.798 27.436 1.00 98.00 668 LEU A N 1
ATOM 5194 C CA . LEU A 1 668 ? -10.316 -11.266 26.515 1.00 98.00 668 LEU A CA 1
ATOM 5195 C C . LEU A 1 668 ? -11.637 -12.054 26.598 1.00 98.00 668 LEU A C 1
ATOM 5197 O O . LEU A 1 668 ? -12.710 -11.467 26.740 1.00 98.00 668 LEU A O 1
ATOM 5201 N N . ALA A 1 669 ? -11.569 -13.388 26.581 1.00 97.38 669 ALA A N 1
ATOM 5202 C CA . ALA A 1 669 ? -12.743 -14.256 26.652 1.00 97.38 669 ALA A CA 1
ATOM 5203 C C . ALA A 1 669 ? -13.568 -14.041 27.931 1.00 97.38 669 ALA A C 1
ATOM 5205 O O . ALA A 1 669 ? -14.790 -14.182 27.902 1.00 97.38 669 ALA A O 1
ATOM 5206 N N . LYS A 1 670 ? -12.929 -13.675 29.052 1.00 96.38 670 LYS A N 1
ATOM 5207 C CA . LYS A 1 670 ? -13.629 -13.354 30.304 1.00 96.38 670 LYS A CA 1
ATOM 5208 C C . LYS A 1 670 ? -14.593 -12.174 30.136 1.00 96.38 670 LYS A C 1
ATOM 5210 O O . LYS A 1 670 ? -15.744 -12.287 30.550 1.00 96.38 670 LYS A O 1
ATOM 5215 N N . ASP A 1 671 ? -14.155 -11.093 29.494 1.00 95.50 671 ASP A N 1
ATOM 5216 C CA . ASP A 1 671 ? -14.999 -9.912 29.269 1.00 95.50 671 ASP A CA 1
ATOM 5217 C C . ASP A 1 671 ? -16.058 -10.176 28.184 1.00 95.50 671 ASP A C 1
ATOM 5219 O O . ASP A 1 671 ? -17.214 -9.776 28.335 1.00 95.50 671 ASP A O 1
ATOM 5223 N N . LEU A 1 672 ? -15.714 -10.930 27.132 1.00 94.88 672 LEU A N 1
ATOM 5224 C CA . LEU A 1 672 ? -16.676 -11.345 26.100 1.00 94.88 672 LEU A CA 1
ATOM 5225 C C . LEU A 1 672 ? -17.800 -12.236 26.659 1.00 94.88 672 LEU A C 1
ATOM 5227 O O . LEU A 1 672 ? -18.947 -12.111 26.233 1.00 94.88 672 LEU A O 1
ATOM 5231 N N . ARG A 1 673 ? -17.523 -13.101 27.646 1.00 93.75 673 ARG A N 1
ATOM 5232 C CA . ARG A 1 673 ? -18.560 -13.927 28.299 1.00 93.75 673 ARG A CA 1
ATOM 5233 C C . ARG A 1 673 ? -19.611 -13.089 29.022 1.00 93.75 673 ARG A C 1
ATOM 5235 O O . ARG A 1 673 ? -20.788 -13.428 28.955 1.00 93.75 673 ARG A O 1
ATOM 5242 N N . ILE A 1 674 ? -19.220 -11.965 29.626 1.00 90.94 674 ILE A N 1
ATOM 5243 C CA . ILE A 1 674 ? -20.169 -11.030 30.251 1.00 90.94 674 ILE A CA 1
ATOM 5244 C C . ILE A 1 674 ? -21.128 -10.469 29.191 1.00 90.94 674 ILE A C 1
ATOM 5246 O O . ILE A 1 674 ? -22.338 -10.400 29.424 1.00 90.94 674 ILE A O 1
ATOM 5250 N N . VAL A 1 675 ? -20.608 -10.110 28.008 1.00 88.75 675 VAL A N 1
ATOM 5251 C CA . VAL A 1 675 ? -21.433 -9.648 26.877 1.00 88.75 675 VAL A CA 1
ATOM 5252 C C . VAL A 1 675 ? -22.395 -10.751 26.426 1.00 88.75 675 VAL A C 1
ATOM 5254 O O . VAL A 1 675 ? -23.596 -10.509 26.299 1.00 88.75 675 VAL A O 1
ATOM 5257 N N . TRP A 1 676 ? -21.884 -11.971 26.260 1.00 86.25 676 TRP A N 1
ATOM 5258 C CA . TRP A 1 676 ? -22.642 -13.140 25.811 1.00 86.25 676 TRP A CA 1
ATOM 5259 C C . TRP A 1 676 ? -23.798 -13.515 26.750 1.00 86.25 676 TRP A C 1
ATOM 5261 O O . TRP A 1 676 ? -24.939 -13.682 26.313 1.00 86.25 676 TRP A O 1
ATOM 5271 N N . GLU A 1 677 ? -23.527 -13.618 28.052 1.00 86.12 677 GLU A N 1
ATOM 5272 C CA . GLU A 1 677 ? -24.524 -13.975 29.068 1.00 86.12 677 GLU A CA 1
ATOM 5273 C C . GLU A 1 677 ? -25.614 -12.902 29.189 1.00 86.12 677 GLU A C 1
ATOM 5275 O O . GLU A 1 677 ? -26.807 -13.219 29.238 1.00 86.12 677 GLU A O 1
ATOM 5280 N N . THR A 1 678 ? -25.218 -11.626 29.150 1.00 79.94 678 THR A N 1
ATOM 5281 C CA . THR A 1 678 ? -26.151 -10.493 29.220 1.00 79.94 678 THR A CA 1
ATOM 5282 C C . THR A 1 678 ? -27.026 -10.398 27.963 1.00 79.94 678 THR A C 1
ATOM 5284 O O . THR A 1 678 ? -28.227 -10.132 28.069 1.00 79.94 678 THR A O 1
ATOM 5287 N N . GLY A 1 679 ? -26.457 -10.653 26.778 1.00 74.38 679 GLY A N 1
ATOM 5288 C CA . GLY A 1 679 ? -27.189 -10.708 25.508 1.00 74.38 679 GLY A CA 1
ATOM 5289 C C . GLY A 1 679 ? -28.240 -11.822 25.493 1.00 74.38 679 GLY A C 1
ATOM 5290 O O . GLY A 1 679 ? -29.420 -11.563 25.248 1.00 74.38 679 GLY A O 1
ATOM 5291 N N . ARG A 1 680 ? -27.861 -13.048 25.885 1.00 73.00 680 ARG A N 1
ATOM 5292 C CA . ARG A 1 680 ? -28.799 -14.187 25.963 1.00 73.00 680 ARG A CA 1
ATOM 5293 C C . ARG A 1 680 ? -29.922 -13.978 26.975 1.00 73.00 680 ARG A C 1
ATOM 5295 O O . ARG A 1 680 ? -31.050 -14.409 26.730 1.00 73.00 680 ARG A O 1
ATOM 5302 N N . ALA A 1 681 ? -29.648 -13.324 28.104 1.00 66.88 681 ALA A N 1
ATOM 5303 C CA . ALA A 1 681 ? -30.682 -12.988 29.080 1.00 66.88 681 ALA A CA 1
ATOM 5304 C C . ALA A 1 681 ? -31.729 -12.020 28.495 1.00 66.88 681 ALA A C 1
ATOM 5306 O O . ALA A 1 681 ? -32.929 -12.240 28.679 1.00 66.88 681 ALA A O 1
ATOM 5307 N N . LYS A 1 682 ? -31.296 -11.000 27.735 1.00 64.25 682 LYS A N 1
ATOM 5308 C CA . LYS A 1 682 ? -32.193 -10.076 27.014 1.00 64.25 682 LYS A CA 1
ATOM 5309 C C . LYS A 1 682 ? -33.011 -10.792 25.935 1.00 64.25 682 LYS A C 1
ATOM 5311 O O . LYS A 1 682 ? -34.206 -10.530 25.810 1.00 64.25 682 LYS A O 1
ATOM 5316 N N . GLU A 1 683 ? -32.396 -11.696 25.174 1.00 64.62 683 GLU A N 1
ATOM 5317 C CA . GLU A 1 683 ? -33.069 -12.443 24.105 1.00 64.62 683 GLU A CA 1
ATOM 5318 C C . GLU A 1 683 ? -34.136 -13.403 24.652 1.00 64.62 683 GLU A C 1
ATOM 5320 O O . GLU A 1 683 ? -35.269 -13.410 24.165 1.00 64.62 683 GLU A O 1
ATOM 5325 N N . LYS A 1 684 ? -33.823 -14.142 25.729 1.00 63.22 684 LYS A N 1
ATOM 5326 C CA . LYS A 1 684 ? -34.814 -14.959 26.450 1.00 63.22 684 LYS A CA 1
ATOM 5327 C C . LYS A 1 684 ? -35.986 -14.104 26.932 1.00 63.22 684 LYS A C 1
ATOM 5329 O O . LYS A 1 684 ? -37.129 -14.458 26.676 1.00 63.22 684 LYS A O 1
ATOM 5334 N N . TRP A 1 685 ? -35.723 -12.959 27.567 1.00 55.16 685 TRP A N 1
ATOM 5335 C CA . TRP A 1 685 ? -36.776 -12.042 28.023 1.00 55.16 685 TRP A CA 1
ATOM 5336 C C . TRP A 1 685 ? -37.645 -11.483 26.887 1.00 55.16 685 TRP A C 1
ATOM 5338 O O . TRP A 1 685 ? -38.845 -11.301 27.082 1.00 55.16 685 TRP A O 1
ATOM 5348 N N . ARG A 1 686 ? -37.071 -11.217 25.705 1.00 60.53 686 ARG A N 1
ATOM 5349 C CA . ARG A 1 686 ? -37.836 -10.800 24.517 1.00 60.53 686 ARG A CA 1
ATOM 5350 C C . ARG A 1 686 ? -38.755 -11.915 24.025 1.00 60.53 686 ARG A C 1
ATOM 5352 O O . ARG A 1 686 ? -39.935 -11.649 23.839 1.00 60.53 686 ARG A O 1
ATOM 5359 N N . ARG A 1 687 ? -38.246 -13.148 23.921 1.00 60.97 687 ARG A N 1
ATOM 5360 C CA . ARG A 1 687 ? -39.033 -14.340 23.553 1.00 60.97 687 ARG A CA 1
ATOM 5361 C C . ARG A 1 687 ? -40.129 -14.709 24.555 1.00 60.97 687 ARG A C 1
ATOM 5363 O O . ARG A 1 687 ? -41.064 -15.383 24.170 1.00 60.97 687 ARG A O 1
ATOM 5370 N N . PHE A 1 688 ? -40.013 -14.302 25.820 1.00 57.09 688 PHE A N 1
ATOM 5371 C CA . PHE A 1 688 ? -41.081 -14.461 26.818 1.00 57.09 688 PHE A CA 1
ATOM 5372 C C . PHE A 1 688 ? -42.170 -13.374 26.730 1.00 57.09 688 PHE A C 1
ATOM 5374 O O . PHE A 1 688 ? -43.227 -13.537 27.335 1.00 57.09 688 PHE A O 1
ATOM 5381 N N . LYS A 1 689 ? -41.907 -12.246 26.052 1.00 44.12 689 LYS A N 1
ATOM 5382 C CA . LYS A 1 689 ? -42.842 -11.110 25.915 1.00 44.12 689 LYS A CA 1
ATOM 5383 C C . LYS A 1 689 ? -43.604 -11.082 24.587 1.00 44.12 689 LYS A C 1
ATOM 5385 O O . LYS A 1 689 ? -44.651 -10.442 24.534 1.00 44.12 689 LYS A O 1
ATOM 5390 N N . THR A 1 690 ? -43.050 -11.686 23.542 1.00 40.88 690 THR A N 1
ATOM 5391 C CA . THR A 1 690 ? -43.731 -12.022 22.278 1.00 40.88 690 THR A CA 1
ATOM 5392 C C . THR A 1 690 ? -44.374 -13.384 22.393 1.00 40.88 690 THR A C 1
ATOM 5394 O O . THR A 1 690 ? -45.523 -13.524 21.932 1.00 40.88 690 THR A O 1
#

Sequence (690 aa):
MRLRELIAYQDGYAYVGKRFSILGDSISTLAGYNPKGYSVFYSGENCEKTGVRDITDTWWGKVVDCFGGELLVNNSWSGSRVTQLPGSDSLFPSGCSDARTGGLHIRNVMPDVILVYLGINDWANGVPIENKAGVIARRQDNRTFRCAYATMLRKLKANYPNAEIWCCTLCATFMSSKPSFNFPYVYNGSNITAYNQVIEAVAKQYACRVIDLFNSGCYDSIDGTHPNAEGMDMLASSIINETRGEEIRVYYETDECAVSSDTKHDTDEDEHAMSSDTKYDADADYVFLPTDITKLLFDTNQLKLHDAAANQGIELQGDYLAVGRRSDCALQIDNTCISQIHAAFYYEGTGWFVMDKNSLNGTWLNGKKLKQNTKYELFPGDTLNFAKAKEYVFYDDKPREHSEAEARGISEKENEYNVGSVLNNRYKLVKEVGGGGLSTVYLALDTTADKFWAVKLVKTEAAGNARQIRDSVMREAKMMQSFAHPAIPKVADILDTAEYAAIVMEYIEGETLENVVKTHGAQPVESVTAWALQLCDVLGYLHAQNPPVIYRDMKPANIILKPDGNISILDFGIMRTYKPNQKADTACLGTAGFAAPEQYGTSQTDCRSDIYALGMTMYNLCSGIRPTGKSGVSFGTEKDRLNKFFISIIKKCTALNPADRYPSCAALAKDLRIVWETGRAKEKWRRFKT

pLDDT: mean 76.29, std 22.06, range [22.16, 98.62]

Solvent-accessible surface area (backbone atoms only — not comparable to full-atom values): 39258 Å² total; per-residue (Å²): 134,67,79,78,72,73,68,80,77,89,83,81,70,94,40,56,76,32,29,35,14,36,42,25,19,35,79,60,31,38,69,90,57,39,62,90,90,56,48,55,48,32,39,74,70,45,16,66,76,28,58,34,78,50,61,78,34,35,28,66,40,40,40,34,54,74,42,46,31,40,84,69,25,34,44,20,28,35,84,35,28,32,24,48,53,90,96,48,96,51,44,73,76,10,44,42,15,65,69,44,40,64,46,39,48,58,92,90,48,69,38,44,32,35,45,34,47,69,42,68,53,32,45,62,65,37,50,45,57,64,80,66,91,87,64,85,77,59,100,77,53,33,67,21,44,47,48,8,49,44,48,24,53,53,44,33,44,69,72,37,71,80,32,48,40,37,40,43,37,72,52,54,38,37,25,84,94,41,78,86,59,71,64,65,62,61,32,70,93,28,50,53,68,65,54,32,53,43,52,49,53,46,30,55,73,69,76,30,47,74,35,62,33,50,84,58,46,60,28,35,17,79,78,64,73,44,52,22,36,69,12,17,50,40,49,21,49,37,53,51,52,59,61,46,64,66,72,50,72,83,72,67,91,66,83,87,81,91,79,88,80,90,84,90,83,83,89,80,88,82,87,80,91,81,89,80,91,78,91,73,91,85,82,61,71,77,67,89,76,90,90,81,83,88,90,87,83,59,94,62,58,62,48,40,34,33,31,71,86,76,74,41,81,44,80,46,81,49,53,68,38,39,27,13,39,36,88,86,26,75,46,59,44,91,43,92,65,42,29,61,57,22,29,34,38,37,48,67,91,72,43,44,27,42,25,25,54,69,32,86,61,39,35,26,50,72,89,40,75,60,58,66,52,20,59,35,80,61,52,72,69,40,38,37,23,51,40,83,73,52,55,31,30,35,50,66,97,77,89,84,89,89,84,91,75,93,77,77,94,74,91,79,93,82,88,88,82,54,73,70,35,59,48,92,86,36,35,30,28,68,39,80,75,48,68,66,92,74,39,42,29,26,36,20,37,30,72,84,75,76,42,73,27,27,33,45,36,28,73,30,74,89,45,104,54,29,67,62,55,47,56,47,52,55,49,35,50,57,55,45,60,74,59,89,49,96,38,48,60,52,60,78,48,75,47,80,56,84,59,34,35,32,41,32,25,53,56,78,70,61,46,32,45,40,53,50,30,73,75,68,36,48,40,56,67,60,61,52,40,56,51,50,47,54,50,25,51,55,51,38,56,34,48,67,38,90,65,30,37,36,62,49,58,50,39,39,77,33,28,31,41,26,90,87,73,48,60,34,54,52,84,56,85,72,45,44,68,51,60,99,89,53,77,46,52,99,64,68,58,55,49,89,40,26,44,30,71,36,36,71,49,80,26,49,67,46,69,42,36,42,42,15,6,45,19,41,31,50,48,25,41,50,63,48,48,80,57,80,72,65,88,72,92,84,73,78,94,70,87,50,69,66,59,51,50,53,50,49,51,33,53,32,23,54,37,83,54,63,86,65,25,50,89,40,40,67,60,45,39,57,60,46,47,55,52,45,55,55,46,50,52,52,52,54,54,49,66,75,73,106

Nearest PDB structures (foldseek):
  7nj0-assembly1_B  TM=8.164E-01  e=5.706E-14  Homo sapiens
  7n91-assembly1_A  TM=8.245E-01  e=2.610E-13  Homo sapiens
  8pm3-assembly3_C  TM=7.411E-01  e=6.427E-13  Homo sapiens
  8p7j-assembly1_A  TM=7.259E-01  e=9.532E-13  Homo sapiens
  8p7j-assembly2_B  TM=7.021E-01  e=5.428E-13  Homo sapiens

InterPro domains:
  IPR000253 Forkhead-associated (FHA) domain [PF00498] (323-386)
  IPR000253 Forkhead-associated (FHA) domain [PS50006] (321-370)
  IPR000253 Forkhead-associated (FHA) domain [SM00240] (320-370)
  IPR000719 Protein kinase domain [PF00069] (427-661)
  IPR000719 Protein kinase domain [PS50011] (427-674)
  IPR000719 Protein kinase domain [SM00220] (427-675)
  IPR008271 Serine/threonine-protein kinase, active site [PS00108] (549-561)
  IPR008984 SMAD/FHA domain superfamily [SSF49879] (305-401)
  IPR011009 Protein kinase-like domain superfamily [SSF56112] (415-672)
  IPR032588 Putative GDSL-like Lipase/Acylhydrolase [PF16255] (19-239)
  IPR036514 SGNH hydrolase superfamily [G3DSA:3.40.50.1110] (16-244)

Secondary structure (DSSP, 8-state):
--GGGTT---S--TTTT-EEEEEESGGG--TTTSPTT---SSSTHHHHHH---SGGGSHHHHHHHHTT-EEEEE---TT--SSPPTT-SS-TTSTTSHHHHH-SSBTTB--SEEEEE--HHHHHTT--SSPPTT----TT-TTSHHHHHHHHHHHHHHH-TTSEEEEEPP-EEE-TT-TT----SEETTEEHHHHHHHHHHHHHHTTPEEE-HHHH-EEEBSSSSSB-HHHHHHHHHHHHHHHHTTGGGGT-SS---------------------------------PPPP-S------SSEEEEEETTTTEEEEEESSEEEEESSTTSSEE---TTS-SS-EEEEE-SS-EEEEE-S-SS-EEETTEEPPBT-EEE--TT-EEEETTTEEEEE--S-----SS--S-----------TT-EETTTEEEEEEEEEETTEEEEEEEETTTTEEEEEEEEESSS-TTHHHHHHHHHHHHHHHHT---TTSPPEEEEEE-SSEEEEEEE---SEEHHHHHHHH-SPPHHHHHHHHHHHHHHHHHHHTSSS-EE----SGGGEEE-TTS-EEE---TT-EE--TT-SS-SS----TTTS-GGGGTTS---HHHHHHHHHHHHHHHHH-PPP-SSS---------HHHHHHHHHHHHHT-SSGGGS-SSHHHHHHHHHHHHHHHHHHHHHHHTT-

Organism: NCBI:txid2840816

Radius of gyration: 31.05 Å; Cα contacts (8 Å, |Δi|>4): 1276; chains: 1; bounding box: 80×94×74 Å